Protein AF-0000000084529809 (afdb_homodimer)

Foldseek 3Di:
DVVVPVVVVVVVVVLVVQQVCVVVPVDPCLQRNRPVLLVVVLVCCVPPHCQVVQAVLLLLLLVLLLVLLLVVQQVLLVVVLVDVVSVVVCVVVLVVLVVDDLLNCLVVLCVVPNDDSVSLSNSLSSQLNNLLSVLNSVLQNPDDVVVLVVCVVVVQDPVRCVPPPRCLSSVLSNLVSSLSSSLSSSVSSLSNCLNRNDRHLNNQCNVCVVVSPNSSNSSSVVSSVVVSVVSNVVSVVVSVVSVD/DVVVPVVVVVVVVVLVVLQVCVVVPVDPCLQRNRPVLLVVVLVCCVPPHCQVVQAVLLLLLLVLLLVLLLVVQQVLLVVVLVDVVSVVVCVVVLVVLVVDDLLNCLVVLCVVPNDDSVSLSNSLSSQLNNLLSVLNSVLQNPDDVVVLVVCVVVVQDPVRCVPPPRCLSSVLSNLVSSLSSSLSSSVSSLSNCLNRNDRHLNNQCNVCVVVSPNSSNSSSVVSSVVVSVVSNVVSVVVSVVSVD

Nearest PDB structures (foldseek):
  7ahd-assembly1_B  TM=8.142E-01  e=3.903E-07  Lactococcus lactis subsp. lactis
  7ahd-assembly1_A  TM=8.064E-01  e=3.432E-07  Lactococcus lactis subsp. lactis
  7ahh-assembly1_B  TM=7.867E-01  e=3.432E-07  Lactococcus lactis subsp. lactis
  8wm8-assembly1_A  TM=8.664E-01  e=4.498E-06  Nostoc sp. PCC 7120 = FACHB-418
  7ahh-assembly1_A  TM=7.703E-01  e=2.170E-06  Lactococcus lactis subsp. lactis

Radius of gyration: 24.17 Å; Cα contacts (8 Å, |Δi|>4): 699; chains: 2; bounding box: 63×61×63 Å

Solvent-accessible surface area (backbone atoms only — not comparable to full-atom values): 23549 Å² total; per-residue (Å²): 128,77,78,55,47,44,32,50,52,46,49,48,48,52,49,47,50,48,42,48,43,35,70,66,53,78,39,54,56,71,73,42,55,34,62,67,54,34,51,50,50,38,50,46,28,62,73,76,45,60,48,56,56,16,47,50,43,31,48,48,28,14,50,52,2,32,53,50,10,47,66,54,15,48,60,50,12,50,46,34,47,74,27,67,62,50,33,51,26,44,50,66,57,55,55,48,58,70,50,47,42,66,69,69,47,40,54,55,35,36,69,70,68,36,75,59,61,62,40,26,12,50,48,2,11,59,55,10,21,52,49,26,20,52,24,31,22,50,25,53,61,68,51,58,64,65,60,54,49,52,41,46,73,73,63,49,47,74,67,49,38,44,66,70,43,48,45,63,72,15,36,68,34,37,49,51,10,47,34,55,12,49,44,40,2,47,42,23,22,33,44,25,13,46,74,66,44,69,64,17,50,20,24,50,48,49,52,28,50,75,64,68,34,46,54,57,45,51,33,53,49,50,49,45,36,51,49,36,51,48,51,40,49,51,41,50,53,49,50,54,59,62,75,98,128,77,80,56,47,43,31,51,51,47,50,50,51,52,50,47,50,47,41,49,42,35,70,66,53,79,40,54,56,71,73,42,55,35,62,67,56,33,52,50,49,40,51,46,29,61,74,75,45,61,48,56,56,16,46,50,43,31,50,49,28,13,50,50,2,30,52,51,10,47,66,54,15,49,61,50,12,50,46,34,47,74,26,68,65,50,33,52,26,44,48,65,57,56,55,49,56,70,49,47,44,67,71,70,48,40,55,55,37,35,68,69,69,37,75,60,61,62,40,26,12,49,48,2,10,58,55,10,22,53,48,27,20,52,26,32,22,50,26,54,59,66,52,58,64,65,60,53,48,53,41,47,73,72,62,50,46,73,68,49,38,44,65,69,42,48,45,63,72,16,38,68,35,36,48,51,10,47,35,55,12,47,44,39,2,46,42,26,21,32,44,26,14,47,74,65,42,70,64,17,52,20,23,50,46,48,54,26,50,76,65,67,34,44,52,56,44,51,33,52,50,50,49,45,36,50,48,35,52,48,51,40,49,52,43,50,51,50,50,54,59,63,73,98

Organism: Streptomyces rubellomurinus (strain ATCC 31215) (NCBI:txid359131)

InterPro domains:
  IPR000515 ABC transporter type 1, transmembrane domain MetI-like [PF00528] (73-243)
  IPR000515 ABC transporter type 1, transmembrane domain MetI-like [PS50928] (55-239)
  IPR000515 ABC transporter type 1, transmembrane domain MetI-like [cd06261] (112-202)
  IPR035906 MetI-like superfamily [G3DSA:1.10.3720.10] (47-244)
  IPR035906 MetI-like superfamily [SSF161098] (49-230)

Sequence (488 aa):
MVAVLPPLVFGLVLLGTWEAVTRTRAVSAFFLPAPATVARAFADALAHGSLLDYTRQTLLESAAGTAIGIAAALPLGYLMARSTLAARALQPYLAATQAVPAVALAPLLALWIGYGLLPIALLCALLVFFPMLVNTMLGLRELDPDVLAAARVDGVGRWGMLRHIEFPLALPSILAGVRTGATLSITGAVVGEFVMGGEGLGELLAVQRGQADSTGLFVTLLTLTLLAAATYGAVRLLERALDRMVAVLPPLVFGLVLLGTWEAVTRTRAVSAFFLPAPATVARAFADALAHGSLLDYTRQTLLESAAGTAIGIAAALPLGYLMARSTLAARALQPYLAATQAVPAVALAPLLALWIGYGLLPIALLCALLVFFPMLVNTMLGLRELDPDVLAAARVDGVGRWGMLRHIEFPLALPSILAGVRTGATLSITGAVVGEFVMGGEGLGELLAVQRGQADSTGLFVTLLTLTLLAAATYGAVRLLERALDR

Structure (mmCIF, N/CA/C/O backbone):
data_AF-0000000084529809-model_v1
#
loop_
_entity.id
_entity.type
_entity.pdbx_description
1 polymer 'ABC transporter permease'
#
loop_
_atom_site.group_PDB
_atom_site.id
_atom_site.type_symbol
_atom_site.label_atom_id
_atom_site.label_alt_id
_atom_site.label_comp_id
_atom_site.label_asym_id
_atom_site.label_entity_id
_atom_site.label_seq_id
_atom_site.pdbx_PDB_ins_code
_atom_site.Cartn_x
_atom_site.Cartn_y
_atom_site.Cartn_z
_atom_site.occupancy
_atom_site.B_iso_or_equiv
_atom_site.auth_seq_id
_atom_site.auth_comp_id
_atom_site.auth_asym_id
_atom_site.auth_atom_id
_atom_site.pdbx_PDB_model_num
ATOM 1 N N . MET A 1 1 ? -13.031 5.934 30.188 1 40.94 1 MET A N 1
ATOM 2 C CA . MET A 1 1 ? -13.797 4.688 30.219 1 40.94 1 MET A CA 1
ATOM 3 C C . MET A 1 1 ? -14.805 4.629 29.078 1 40.94 1 MET A C 1
ATOM 5 O O . MET A 1 1 ? -15.234 3.547 28.688 1 40.94 1 MET A O 1
ATOM 9 N N . VAL A 1 2 ? -15.422 5.875 28.688 1 50.34 2 VAL A N 1
ATOM 10 C CA . VAL A 1 2 ? -16.531 6.234 27.812 1 50.34 2 VAL A CA 1
ATOM 11 C C . VAL A 1 2 ? -16.141 6.023 26.359 1 50.34 2 VAL A C 1
ATOM 13 O O . VAL A 1 2 ? -16.984 5.77 25.5 1 50.34 2 VAL A O 1
ATOM 16 N N . ALA A 1 3 ? -14.766 6.121 26.094 1 68.5 3 ALA A N 1
ATOM 17 C CA . ALA A 1 3 ? -14.25 6.305 24.75 1 68.5 3 ALA A CA 1
ATOM 18 C C . ALA A 1 3 ? -14.141 4.969 24.016 1 68.5 3 ALA A C 1
ATOM 20 O O . ALA A 1 3 ? -14.227 4.914 22.781 1 68.5 3 ALA A O 1
ATOM 21 N N . VAL A 1 4 ? -14.359 3.775 24.953 1 77.06 4 VAL A N 1
ATOM 22 C CA . VAL A 1 4 ? -14.125 2.459 24.359 1 77.06 4 VAL A CA 1
ATOM 23 C C . VAL A 1 4 ? -15.453 1.793 24.031 1 77.06 4 VAL A C 1
ATOM 25 O O . VAL A 1 4 ? -15.5 0.823 23.281 1 77.06 4 VAL A O 1
ATOM 28 N N . LEU A 1 5 ? -16.5 2.359 24.359 1 85.81 5 LEU A N 1
ATOM 29 C CA . LEU A 1 5 ? -17.797 1.7 24.266 1 85.81 5 LEU A CA 1
ATOM 30 C C . LEU A 1 5 ? -18.281 1.655 22.828 1 85.81 5 LEU A C 1
ATOM 32 O O . LEU A 1 5 ? -18.734 0.609 22.344 1 85.81 5 LEU A O 1
ATOM 36 N N . PRO A 1 6 ? -18.094 2.701 22.188 1 86.5 6 PRO A N 1
ATOM 37 C CA . PRO A 1 6 ? -18.656 2.668 20.828 1 86.5 6 PRO A CA 1
ATOM 38 C C . PRO A 1 6 ? -17.984 1.631 19.938 1 86.5 6 PRO A C 1
ATOM 40 O O . PRO A 1 6 ? -18.656 0.854 19.266 1 86.5 6 PRO A O 1
ATOM 43 N N . PRO A 1 7 ? -16.734 1.506 19.953 1 85.44 7 PRO A N 1
ATOM 44 C CA . PRO A 1 7 ? -16.109 0.463 19.125 1 85.44 7 PRO A CA 1
ATOM 45 C C . PRO A 1 7 ? -16.469 -0.946 19.609 1 85.44 7 PRO A C 1
ATOM 47 O O . PRO A 1 7 ? -16.594 -1.861 18.781 1 85.44 7 PRO A O 1
ATOM 50 N N . LEU A 1 8 ? -16.656 -1.098 20.844 1 87.94 8 LEU A N 1
ATOM 51 C CA . LEU A 1 8 ? -17 -2.412 21.375 1 87.94 8 LEU A CA 1
ATOM 52 C C . LEU A 1 8 ? -18.391 -2.824 20.938 1 87.94 8 LEU A C 1
ATOM 54 O O . LEU A 1 8 ? -18.625 -3.979 20.562 1 87.94 8 LEU A O 1
ATOM 58 N N . VAL A 1 9 ? -19.266 -1.89 20.969 1 88.5 9 VAL A N 1
ATOM 59 C CA . VAL A 1 9 ? -20.641 -2.172 20.562 1 88.5 9 VAL A CA 1
ATOM 60 C C . VAL A 1 9 ? -20.688 -2.494 19.062 1 88.5 9 VAL A C 1
ATOM 62 O O . VAL A 1 9 ? -21.359 -3.451 18.656 1 88.5 9 VAL A O 1
ATOM 65 N N . PHE A 1 10 ? -20 -1.69 18.344 1 88.12 10 PHE A N 1
ATOM 66 C CA . PHE A 1 10 ? -19.984 -1.949 16.906 1 88.12 10 PHE A CA 1
ATOM 67 C C . PHE A 1 10 ? -19.375 -3.318 16.625 1 88.12 10 PHE A C 1
ATOM 69 O O . PHE A 1 10 ? -19.891 -4.059 15.781 1 88.12 10 PHE A O 1
ATOM 76 N N . GLY A 1 11 ? -18.312 -3.645 17.266 1 88.06 11 GLY A N 1
ATOM 77 C CA . GLY A 1 11 ? -17.703 -4.953 17.125 1 88.06 11 GLY A CA 1
ATOM 78 C C . GLY A 1 11 ? -18.625 -6.098 17.484 1 88.06 11 GLY A C 1
ATOM 79 O O . GLY A 1 11 ? -18.672 -7.113 16.781 1 88.06 11 GLY A O 1
ATOM 80 N N . LEU A 1 12 ? -19.344 -5.91 18.531 1 87.94 12 LEU A N 1
ATOM 81 C CA . LEU A 1 12 ? -20.297 -6.926 18.969 1 87.94 12 LEU A CA 1
ATOM 82 C C . LEU A 1 12 ? -21.422 -7.082 17.953 1 87.94 12 LEU A C 1
ATOM 84 O O . LEU A 1 12 ? -21.891 -8.195 17.703 1 87.94 12 LEU A O 1
ATOM 88 N N . VAL A 1 13 ? -21.812 -5.965 17.406 1 88.31 13 VAL A N 1
ATOM 89 C CA . VAL A 1 13 ? -22.859 -6.012 16.391 1 88.31 13 VAL A CA 1
ATOM 90 C C . VAL A 1 13 ? -22.344 -6.742 15.148 1 88.31 13 VAL A C 1
ATOM 92 O O . VAL A 1 13 ? -23.062 -7.555 14.562 1 88.31 13 VAL A O 1
ATOM 95 N N . LEU A 1 14 ? -21.109 -6.418 14.828 1 87.06 14 LEU A N 1
ATOM 96 C CA . LEU A 1 14 ? -20.516 -7.078 13.672 1 87.06 14 LEU A CA 1
ATOM 97 C C . LEU A 1 14 ? -20.406 -8.578 13.906 1 87.06 14 LEU A C 1
ATOM 99 O O . LEU A 1 14 ? -20.734 -9.375 13.031 1 87.06 14 LEU A O 1
ATOM 103 N N . LEU A 1 15 ? -19.953 -8.883 15.047 1 86.81 15 LEU A N 1
ATOM 104 C CA . LEU A 1 15 ? -19.797 -10.289 15.398 1 86.81 15 LEU A CA 1
ATOM 105 C C . LEU A 1 15 ? -21.156 -10.977 15.484 1 86.81 15 LEU A C 1
ATOM 107 O O . LEU A 1 15 ? -21.312 -12.125 15.07 1 86.81 15 LEU A O 1
ATOM 111 N N . GLY A 1 16 ? -22.094 -10.273 16.062 1 86.19 16 GLY A N 1
ATOM 112 C CA . GLY A 1 16 ? -23.438 -10.797 16.156 1 86.19 16 GLY A CA 1
ATOM 113 C C . GLY A 1 16 ? -24.078 -11.016 14.789 1 86.19 16 GLY A C 1
ATOM 114 O O . GLY A 1 16 ? -24.734 -12.039 14.562 1 86.19 16 GLY A O 1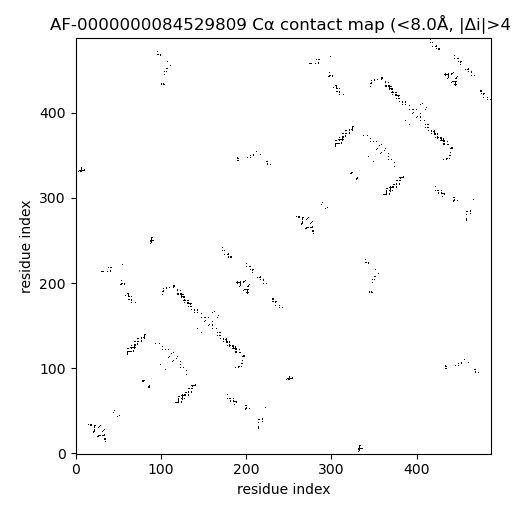
ATOM 115 N N . THR A 1 17 ? -23.891 -10.094 13.945 1 86.88 17 THR A N 1
ATOM 116 C CA . THR A 1 17 ? -24.422 -10.227 12.594 1 86.88 17 THR A CA 1
ATOM 117 C C . THR A 1 17 ? -23.75 -11.383 11.852 1 86.88 17 THR A C 1
ATOM 119 O O . THR A 1 17 ? -24.406 -12.141 11.148 1 86.88 17 THR A O 1
ATOM 122 N N . TRP A 1 18 ? -22.438 -11.477 12.062 1 87.69 18 TRP A N 1
ATOM 123 C CA . TRP A 1 18 ? -21.688 -12.586 11.484 1 87.69 18 TRP A CA 1
ATOM 124 C C . TRP A 1 18 ? -22.203 -13.922 11.984 1 87.69 18 TRP A C 1
ATOM 126 O O . TRP A 1 18 ? -22.5 -14.82 11.188 1 87.69 18 TRP A O 1
ATOM 136 N N . GLU A 1 19 ? -22.422 -13.945 13.211 1 85.88 19 GLU A N 1
ATOM 137 C CA . GLU A 1 19 ? -22.922 -15.172 13.812 1 85.88 19 GLU A CA 1
ATOM 138 C C . GLU A 1 19 ? -24.344 -15.484 13.336 1 85.88 19 GLU A C 1
ATOM 140 O O . GLU A 1 19 ? -24.672 -16.641 13.031 1 85.88 19 GLU A O 1
ATOM 145 N N . ALA A 1 20 ? -25.094 -14.492 13.258 1 85.75 20 ALA A N 1
ATOM 146 C CA . ALA A 1 20 ? -26.484 -14.664 12.836 1 85.75 20 ALA A CA 1
ATOM 147 C C . ALA A 1 20 ? -26.562 -15.133 11.383 1 85.75 20 ALA A C 1
ATOM 149 O O . ALA A 1 20 ? -27.344 -16.031 11.055 1 85.75 20 ALA A O 1
ATOM 150 N N . VAL A 1 21 ? -25.766 -14.562 10.578 1 85.62 21 VAL A N 1
ATOM 151 C CA . VAL A 1 21 ? -25.797 -14.883 9.156 1 85.62 21 VAL A CA 1
ATOM 152 C C . VAL A 1 21 ? -25.328 -16.312 8.938 1 85.62 21 VAL A C 1
ATOM 154 O O . VAL A 1 21 ? -25.875 -17.031 8.094 1 85.62 21 VAL A O 1
ATOM 157 N N . THR A 1 22 ? -24.391 -16.719 9.719 1 85.44 22 THR A N 1
ATOM 158 C CA . THR A 1 22 ? -23.844 -18.062 9.531 1 85.44 22 THR A CA 1
ATOM 159 C C . THR A 1 22 ? -24.75 -19.109 10.188 1 85.44 22 THR A C 1
ATOM 161 O O . THR A 1 22 ? -24.828 -20.25 9.719 1 85.44 22 THR A O 1
ATOM 164 N N . ARG A 1 23 ? -25.422 -18.688 11.227 1 81.44 23 ARG A N 1
ATOM 165 C CA . ARG A 1 23 ? -26.312 -19.609 11.906 1 81.44 23 ARG A CA 1
ATOM 166 C C . ARG A 1 23 ? -27.578 -19.875 11.086 1 81.44 23 ARG A C 1
ATOM 168 O O . ARG A 1 23 ? -28.094 -20.984 11.07 1 81.44 23 ARG A O 1
ATOM 175 N N . THR A 1 24 ? -27.938 -18.812 10.5 1 82.06 24 THR A N 1
ATOM 176 C CA . THR A 1 24 ? -29.172 -18.953 9.719 1 82.06 24 THR A CA 1
ATOM 177 C C . THR A 1 24 ? -28.891 -19.641 8.383 1 82.06 24 THR A C 1
ATOM 179 O O . THR A 1 24 ? -29.812 -19.953 7.633 1 82.06 24 THR A O 1
ATOM 182 N N . ARG A 1 25 ? -27.688 -19.984 8.094 1 78 25 ARG A N 1
ATOM 183 C CA . ARG A 1 25 ? -27.25 -20.656 6.871 1 78 25 ARG A CA 1
ATOM 184 C C . ARG A 1 25 ? -27.656 -19.859 5.637 1 78 25 ARG A C 1
ATOM 186 O O . ARG A 1 25 ? -27.953 -20.438 4.586 1 78 25 ARG A O 1
ATOM 193 N N . ALA A 1 26 ? -27.938 -18.641 5.84 1 75.12 26 ALA A N 1
ATOM 194 C CA . ALA A 1 26 ? -28.203 -17.766 4.703 1 75.12 26 ALA A CA 1
ATOM 195 C C . ALA A 1 26 ? -27.031 -17.75 3.736 1 75.12 26 ALA A C 1
ATOM 197 O O . ALA A 1 26 ? -27.203 -17.516 2.535 1 75.12 26 ALA A O 1
ATOM 198 N N . VAL A 1 27 ? -25.938 -18.031 4.301 1 76.44 27 VAL A N 1
ATOM 199 C CA . VAL A 1 27 ? -24.703 -18.141 3.531 1 76.44 27 VAL A CA 1
ATOM 200 C C . VAL A 1 27 ? -24.016 -19.469 3.834 1 76.44 27 VAL A C 1
ATOM 202 O O . VAL A 1 27 ? -23.969 -19.906 4.984 1 76.44 27 VAL A O 1
ATOM 205 N N . SER A 1 28 ? -23.641 -20.109 2.807 1 82.94 28 SER A N 1
ATOM 206 C CA . SER A 1 28 ? -22.953 -21.391 2.982 1 82.94 28 SER A CA 1
ATOM 207 C C . SER A 1 28 ? -21.672 -21.219 3.797 1 82.94 28 SER A C 1
ATOM 209 O O . SER A 1 28 ? -20.984 -20.203 3.682 1 82.94 28 SER A O 1
ATOM 211 N N . ALA A 1 29 ? -21.422 -22.172 4.648 1 80.06 29 ALA A N 1
ATOM 212 C CA . ALA A 1 29 ? -20.219 -22.188 5.473 1 80.06 29 ALA A CA 1
ATOM 213 C C . ALA A 1 29 ? -18.969 -22.188 4.605 1 80.06 29 ALA A C 1
ATOM 215 O O . ALA A 1 29 ? -17.891 -21.781 5.055 1 80.06 29 ALA A O 1
ATOM 216 N N . PHE A 1 30 ? -19.219 -22.641 3.402 1 79.75 30 PHE A N 1
ATOM 217 C CA . PHE A 1 30 ? -18.109 -22.656 2.461 1 79.75 30 PHE A CA 1
ATOM 218 C C . PHE A 1 30 ? -17.641 -21.234 2.139 1 79.75 30 PHE A C 1
ATOM 220 O O . PHE A 1 30 ? -16.438 -20.984 2.004 1 79.75 30 PHE A O 1
ATOM 227 N N . PHE A 1 31 ? -18.594 -20.375 2.154 1 83.31 31 PHE A N 1
ATOM 228 C CA . PHE A 1 31 ? -18.266 -19 1.79 1 83.31 31 PHE A CA 1
ATOM 229 C C . PHE A 1 31 ? -17.938 -18.188 3.027 1 83.31 31 PHE A C 1
ATOM 231 O O . PHE A 1 31 ? -17.047 -17.328 2.992 1 83.31 31 PHE A O 1
ATOM 238 N N . LEU A 1 32 ? -18.609 -18.5 4.047 1 88.81 32 LEU A N 1
ATOM 239 C CA . LEU A 1 32 ? -18.422 -17.734 5.281 1 88.81 32 LEU A CA 1
ATOM 240 C C . LEU A 1 32 ? -18.5 -18.656 6.496 1 88.81 32 LEU A C 1
ATOM 242 O O . LEU A 1 32 ? -19.594 -18.891 7.031 1 88.81 32 LEU A O 1
ATOM 246 N N . PRO A 1 33 ? -17.328 -19.047 6.918 1 90.19 33 PRO A N 1
ATOM 247 C CA . PRO A 1 33 ? -17.359 -19.891 8.117 1 90.19 33 PRO A CA 1
ATOM 248 C C . PRO A 1 33 ? -17.797 -19.125 9.367 1 90.19 33 PRO A C 1
ATOM 250 O O . PRO A 1 33 ? -17.547 -17.922 9.469 1 90.19 33 PRO A O 1
ATOM 253 N N . ALA A 1 34 ? -18.391 -19.781 10.219 1 90.38 34 ALA A N 1
ATOM 254 C CA . ALA A 1 34 ? -18.844 -19.172 11.469 1 90.38 34 ALA A CA 1
ATOM 255 C C . ALA A 1 34 ? -17.656 -18.688 12.297 1 90.38 34 ALA A C 1
ATOM 257 O O . ALA A 1 34 ? -16.578 -19.297 12.25 1 90.38 34 ALA A O 1
ATOM 258 N N . PRO A 1 35 ? -17.969 -17.641 12.969 1 91.25 35 PRO A N 1
ATOM 259 C CA . PRO A 1 35 ? -16.891 -17.125 13.805 1 91.25 35 PRO A CA 1
ATOM 260 C C . PRO A 1 35 ? -16.344 -18.156 14.781 1 91.25 35 PRO A C 1
ATOM 262 O O . PRO A 1 35 ? -15.141 -18.219 15.031 1 91.25 35 PRO A O 1
ATOM 265 N N . ALA A 1 36 ? -17.203 -18.953 15.281 1 89.5 36 ALA A N 1
ATOM 266 C CA . ALA A 1 36 ? -16.781 -19.984 16.219 1 89.5 36 ALA A CA 1
ATOM 267 C C . ALA A 1 36 ? -15.898 -21.031 15.531 1 89.5 36 ALA A C 1
ATOM 269 O O . ALA A 1 36 ? -14.953 -21.547 16.141 1 89.5 36 ALA A O 1
ATOM 270 N N . THR A 1 37 ? -16.219 -21.328 14.336 1 91.75 37 THR A N 1
ATOM 271 C CA . THR A 1 37 ? -15.43 -22.281 13.57 1 91.75 37 THR A CA 1
ATOM 272 C C . THR A 1 37 ? -14.039 -21.734 13.297 1 91.75 37 THR A C 1
ATOM 274 O O . THR A 1 37 ? -13.039 -22.453 13.414 1 91.75 37 THR A O 1
ATOM 277 N N . VAL A 1 38 ? -14.023 -20.516 12.945 1 93.75 38 VAL A N 1
ATOM 278 C CA . VAL A 1 38 ? -12.75 -19.859 12.68 1 93.75 38 VAL A CA 1
ATOM 279 C C . VAL A 1 38 ? -11.914 -19.812 13.953 1 93.75 38 VAL A C 1
ATOM 281 O O . VAL A 1 38 ? -10.711 -20.094 13.93 1 93.75 38 VAL A O 1
ATOM 284 N N . ALA A 1 39 ? -12.562 -19.5 15.039 1 93.44 39 ALA A N 1
ATOM 285 C CA . ALA A 1 39 ? -11.859 -19.422 16.328 1 93.44 39 ALA A CA 1
ATOM 286 C C . ALA A 1 39 ? -11.297 -20.781 16.734 1 93.44 39 ALA A C 1
ATOM 288 O O . ALA A 1 39 ? -10.172 -20.859 17.219 1 93.44 39 ALA A O 1
ATOM 289 N N . ARG A 1 40 ? -12.039 -21.781 16.516 1 94.38 40 ARG A N 1
ATOM 290 C CA . ARG A 1 40 ? -11.586 -23.125 16.859 1 94.38 40 ARG A CA 1
ATOM 291 C C . ARG A 1 40 ? -10.453 -23.562 15.945 1 94.38 40 ARG A C 1
ATOM 293 O O . ARG A 1 40 ? -9.469 -24.156 16.406 1 94.38 40 ARG A O 1
ATOM 300 N N . ALA A 1 41 ? -10.648 -23.234 14.695 1 95.19 41 ALA A N 1
ATOM 301 C CA . ALA A 1 41 ? -9.609 -23.578 13.727 1 95.19 41 ALA A CA 1
ATOM 302 C C . ALA A 1 41 ? -8.312 -22.828 14.031 1 95.19 41 ALA A C 1
ATOM 304 O O . ALA A 1 41 ? -7.219 -23.391 13.883 1 95.19 41 ALA A O 1
ATOM 305 N N . PHE A 1 42 ? -8.484 -21.672 14.445 1 96.31 42 PHE A N 1
ATOM 306 C CA . PHE A 1 42 ? -7.328 -20.859 14.82 1 96.31 42 PHE A CA 1
ATOM 307 C C . PHE A 1 42 ? -6.621 -21.453 16.031 1 96.31 42 PHE A C 1
ATOM 309 O O . PHE A 1 42 ? -5.398 -21.594 16.031 1 96.31 42 PHE A O 1
ATOM 316 N N . ALA A 1 43 ? -7.355 -21.797 17 1 95.12 43 ALA A N 1
ATOM 317 C CA . ALA A 1 43 ? -6.797 -22.391 18.203 1 95.12 43 ALA A CA 1
ATOM 318 C C . ALA A 1 43 ? -6.109 -23.719 17.906 1 95.12 43 ALA A C 1
ATOM 320 O O . ALA A 1 43 ? -5.027 -24 18.422 1 95.12 43 ALA A O 1
ATOM 321 N N . ASP A 1 44 ? -6.719 -24.469 17.109 1 94.75 44 ASP A N 1
ATOM 322 C CA . ASP A 1 44 ? -6.152 -25.75 16.703 1 94.75 44 ASP A CA 1
ATOM 323 C C . ASP A 1 44 ? -4.863 -25.562 15.914 1 94.75 44 ASP A C 1
ATOM 325 O O . ASP A 1 44 ? -3.889 -26.297 16.125 1 94.75 44 ASP A O 1
ATOM 329 N N . ALA A 1 45 ? -4.871 -24.578 15.031 1 94.06 45 ALA A N 1
ATOM 330 C CA . ALA A 1 45 ? -3.699 -24.312 14.211 1 94.06 45 ALA A CA 1
ATOM 331 C C . ALA A 1 45 ? -2.529 -23.828 15.062 1 94.06 45 ALA A C 1
ATOM 333 O O . ALA A 1 45 ? -1.369 -24.125 14.758 1 94.06 45 ALA A O 1
ATOM 334 N N . LEU A 1 46 ? -2.85 -23.141 16.109 1 93.12 46 LEU A N 1
ATOM 335 C CA . LEU A 1 46 ? -1.819 -22.641 17.016 1 93.12 46 LEU A CA 1
ATOM 336 C C . LEU A 1 46 ? -1.232 -23.781 17.844 1 93.12 46 LEU A C 1
ATOM 338 O O . LEU A 1 46 ? -0.018 -23.844 18.047 1 93.12 46 LEU A O 1
ATOM 342 N N . ALA A 1 47 ? -2.094 -24.656 18.266 1 91 47 ALA A N 1
ATOM 343 C CA . ALA A 1 47 ? -1.697 -25.703 19.203 1 91 47 ALA A CA 1
ATOM 344 C C . ALA A 1 47 ? -1.06 -26.875 18.469 1 91 47 ALA A C 1
ATOM 346 O O . ALA A 1 47 ? -0.083 -27.453 18.953 1 91 47 ALA A O 1
ATOM 347 N N . HIS A 1 48 ? -1.576 -27.25 17.391 1 87.94 48 HIS A N 1
ATOM 348 C CA . HIS A 1 48 ? -1.192 -28.516 16.781 1 87.94 48 HIS A CA 1
ATOM 349 C C . HIS A 1 48 ? -0.7 -28.312 15.344 1 87.94 48 HIS A C 1
ATOM 351 O O . HIS A 1 48 ? -0.233 -29.266 14.711 1 87.94 48 HIS A O 1
ATOM 357 N N . GLY A 1 49 ? -0.667 -27.031 14.938 1 85.19 49 GLY A N 1
ATOM 358 C CA . GLY A 1 49 ? -0.375 -26.859 13.523 1 85.19 49 GLY A CA 1
ATOM 359 C C . GLY A 1 49 ? 0.913 -26.094 13.266 1 85.19 49 GLY A C 1
ATOM 360 O O . GLY A 1 49 ? 1.763 -25.984 14.156 1 85.19 49 GLY A O 1
ATOM 361 N N . SER A 1 50 ? 0.969 -25.891 11.984 1 90.69 50 SER A N 1
ATOM 362 C CA . SER A 1 50 ? 2.193 -25.234 11.523 1 90.69 50 SER A CA 1
ATOM 363 C C . SER A 1 50 ? 2.008 -23.734 11.398 1 90.69 50 SER A C 1
ATOM 365 O O . SER A 1 50 ? 2.828 -23.047 10.781 1 90.69 50 SER A O 1
ATOM 367 N N . LEU A 1 51 ? 0.947 -23.281 12.023 1 95.69 51 LEU A N 1
ATOM 368 C CA . LEU A 1 51 ? 0.632 -21.875 11.875 1 95.69 51 LEU A CA 1
ATOM 369 C C . LEU A 1 51 ? 1.739 -21 12.469 1 95.69 51 LEU A C 1
ATOM 371 O O . LEU A 1 51 ? 2.115 -19.984 11.875 1 95.69 51 LEU A O 1
ATOM 375 N N . LEU A 1 52 ? 2.26 -21.438 13.539 1 95.19 52 LEU A N 1
ATOM 376 C CA . LEU A 1 52 ? 3.312 -20.656 14.188 1 95.19 52 LEU A CA 1
ATOM 377 C C . LEU A 1 52 ? 4.582 -20.656 13.352 1 95.19 52 LEU A C 1
ATOM 379 O O . LEU A 1 52 ? 5.305 -19.656 13.305 1 95.19 52 LEU A O 1
ATOM 383 N N . ASP A 1 53 ? 4.852 -21.734 12.703 1 95.88 53 ASP A N 1
ATOM 384 C CA . ASP A 1 53 ? 6.016 -21.828 11.828 1 95.88 53 ASP A CA 1
ATOM 385 C C . ASP A 1 53 ? 5.879 -20.875 10.633 1 95.88 53 ASP A C 1
ATOM 387 O O . ASP A 1 53 ? 6.824 -20.172 10.281 1 95.88 53 ASP A O 1
ATOM 391 N N . TYR A 1 54 ? 4.73 -20.844 10.031 1 96.94 54 TYR A N 1
ATOM 392 C CA . TYR A 1 54 ? 4.457 -19.922 8.938 1 96.94 54 TYR A CA 1
ATOM 393 C C . TYR A 1 54 ? 4.594 -18.484 9.398 1 96.94 54 TYR A C 1
ATOM 395 O O . TYR A 1 54 ? 5.176 -17.656 8.695 1 96.94 54 TYR A O 1
ATOM 403 N N . THR A 1 55 ? 4.086 -18.297 10.578 1 97.19 55 THR A N 1
ATOM 404 C CA . THR A 1 55 ? 4.094 -16.938 11.125 1 97.19 55 THR A CA 1
ATOM 405 C C . THR A 1 55 ? 5.52 -16.484 11.414 1 97.19 55 THR A C 1
ATOM 407 O O . THR A 1 55 ? 5.883 -15.344 11.133 1 97.19 55 THR A O 1
ATOM 410 N N . ARG A 1 56 ? 6.273 -17.344 11.969 1 96.19 56 ARG A N 1
ATOM 411 C CA . ARG A 1 56 ? 7.66 -17.031 12.297 1 96.19 56 ARG A CA 1
ATOM 412 C C . ARG A 1 56 ? 8.461 -16.688 11.039 1 96.19 56 ARG A C 1
ATOM 414 O O . ARG A 1 56 ? 9.297 -15.789 11.055 1 96.19 56 ARG A O 1
ATOM 421 N N . GLN A 1 57 ? 8.227 -17.438 10.008 1 97.12 57 GLN A N 1
ATOM 422 C CA . GLN A 1 57 ? 8.93 -17.188 8.758 1 97.12 57 GLN A CA 1
ATOM 423 C C . GLN A 1 57 ? 8.578 -15.812 8.195 1 97.12 57 GLN A C 1
ATOM 425 O O . GLN A 1 57 ? 9.469 -15.07 7.773 1 97.12 57 GLN A O 1
ATOM 430 N N . THR A 1 58 ? 7.309 -15.5 8.172 1 97.5 58 THR A N 1
ATOM 431 C CA . THR A 1 58 ? 6.871 -14.188 7.707 1 97.5 58 THR A CA 1
ATOM 432 C C . THR A 1 58 ? 7.461 -13.078 8.57 1 97.5 58 THR A C 1
ATOM 434 O O . THR A 1 58 ? 7.914 -12.055 8.055 1 97.5 58 THR A O 1
ATOM 437 N N . LEU A 1 59 ? 7.516 -13.344 9.859 1 96.94 59 LEU A N 1
ATOM 438 C CA . LEU A 1 59 ? 8.07 -12.352 10.781 1 96.94 59 LEU A CA 1
ATOM 439 C C . LEU A 1 59 ? 9.555 -12.148 10.531 1 96.94 59 LEU A C 1
ATOM 441 O O . LEU A 1 59 ? 10.047 -11.023 10.578 1 96.94 59 LEU A O 1
ATOM 445 N N . LEU A 1 60 ? 10.234 -13.172 10.281 1 97.25 60 LEU A N 1
ATOM 446 C CA . LEU A 1 60 ? 11.672 -13.102 10.031 1 97.25 60 LEU A CA 1
ATOM 447 C C . LEU A 1 60 ? 11.961 -12.328 8.75 1 97.25 60 LEU A C 1
ATOM 449 O O . LEU A 1 60 ? 12.852 -11.477 8.727 1 97.25 60 LEU A O 1
ATOM 453 N N . GLU A 1 61 ? 11.273 -12.648 7.742 1 97.94 61 GLU A N 1
ATOM 454 C CA . GLU A 1 61 ? 11.445 -11.953 6.465 1 97.94 61 GLU A CA 1
ATOM 455 C C . GLU A 1 61 ? 11.125 -10.469 6.598 1 97.94 61 GLU A C 1
ATOM 457 O O . GLU A 1 61 ? 11.852 -9.625 6.082 1 97.94 61 GLU A O 1
ATOM 462 N N . SER A 1 62 ? 10.047 -10.227 7.266 1 97.5 62 SER A N 1
ATOM 463 C CA . SER A 1 62 ? 9.633 -8.836 7.48 1 97.5 62 SER A CA 1
ATOM 464 C C . SER A 1 62 ? 10.664 -8.078 8.305 1 97.5 62 SER A C 1
ATOM 466 O O . SER A 1 62 ? 10.992 -6.93 8 1 97.5 62 SER A O 1
ATOM 468 N N . ALA A 1 63 ? 11.156 -8.695 9.359 1 97.38 63 ALA A N 1
ATOM 469 C CA . ALA A 1 63 ? 12.148 -8.062 10.211 1 97.38 63 ALA A CA 1
ATOM 470 C C . ALA A 1 63 ? 13.445 -7.801 9.453 1 97.38 63 ALA A C 1
ATOM 472 O O . ALA A 1 63 ? 14.047 -6.73 9.578 1 97.38 63 ALA A O 1
ATOM 473 N N . ALA A 1 64 ? 13.844 -8.766 8.711 1 98.19 64 ALA A N 1
ATOM 474 C CA . ALA A 1 64 ? 15.039 -8.609 7.891 1 98.19 64 ALA A CA 1
ATOM 475 C C . ALA A 1 64 ? 14.867 -7.488 6.871 1 98.19 64 ALA A C 1
ATOM 477 O O . ALA A 1 64 ? 15.773 -6.664 6.688 1 98.19 64 ALA A O 1
ATOM 478 N N . GLY A 1 65 ? 13.75 -7.484 6.234 1 98.12 65 GLY A N 1
ATOM 479 C CA . GLY A 1 65 ? 13.461 -6.422 5.285 1 98.12 65 GLY A CA 1
ATOM 480 C C . GLY A 1 65 ? 13.414 -5.047 5.922 1 98.12 65 GLY A C 1
ATOM 481 O O . GLY A 1 65 ? 13.891 -4.07 5.34 1 98.12 65 GLY A O 1
ATOM 482 N N . THR A 1 66 ? 12.828 -5.016 7.098 1 97.44 66 THR A N 1
ATOM 483 C CA . THR A 1 66 ? 12.773 -3.752 7.828 1 97.44 66 THR A CA 1
ATOM 484 C C . THR A 1 66 ? 14.18 -3.25 8.148 1 97.44 66 THR A C 1
ATOM 486 O O . THR A 1 66 ? 14.484 -2.074 7.941 1 97.44 66 THR A O 1
ATOM 489 N N . ALA A 1 67 ? 14.977 -4.145 8.586 1 98 67 ALA A N 1
ATOM 490 C CA . ALA A 1 67 ? 16.359 -3.781 8.914 1 98 67 ALA A CA 1
ATOM 491 C C . ALA A 1 67 ? 17.109 -3.283 7.68 1 98 67 ALA A C 1
ATOM 493 O O . ALA A 1 67 ? 17.781 -2.258 7.734 1 98 67 ALA A O 1
ATOM 494 N N . ILE A 1 68 ? 16.938 -3.902 6.609 1 98.25 68 ILE A N 1
ATOM 495 C CA . ILE A 1 68 ? 17.594 -3.527 5.363 1 98.25 68 ILE A CA 1
ATOM 496 C C . ILE A 1 68 ? 17.062 -2.184 4.879 1 98.25 68 ILE A C 1
ATOM 498 O O . ILE A 1 68 ? 17.828 -1.313 4.465 1 98.25 68 ILE A O 1
ATOM 502 N N . GLY A 1 69 ? 15.742 -2.053 4.93 1 97.94 69 GLY A N 1
ATOM 503 C CA . GLY A 1 69 ? 15.125 -0.804 4.516 1 97.94 69 GLY A CA 1
ATOM 504 C C . GLY A 1 69 ? 15.57 0.387 5.34 1 97.94 69 GLY A C 1
ATOM 505 O O . GLY A 1 69 ? 15.867 1.451 4.789 1 97.94 69 GLY A O 1
ATOM 506 N N . ILE A 1 70 ? 15.68 0.154 6.602 1 97.31 70 ILE A N 1
ATOM 507 C CA . ILE A 1 70 ? 16.125 1.211 7.504 1 97.31 70 ILE A CA 1
ATOM 508 C C . ILE A 1 70 ? 17.578 1.56 7.203 1 97.31 70 ILE A C 1
ATOM 510 O O . ILE A 1 70 ? 17.938 2.736 7.094 1 97.31 70 ILE A O 1
ATOM 514 N N . ALA A 1 71 ? 18.359 0.566 7.074 1 97.88 71 ALA A N 1
ATOM 515 C CA . ALA A 1 71 ? 19.797 0.755 6.848 1 97.88 71 ALA A CA 1
ATOM 516 C C . ALA A 1 71 ? 20.047 1.548 5.566 1 97.88 71 ALA A C 1
ATOM 518 O O . ALA A 1 71 ? 21 2.33 5.492 1 97.88 71 ALA A O 1
ATOM 519 N N . ALA A 1 72 ? 19.234 1.391 4.617 1 97.25 72 ALA A N 1
ATOM 520 C CA . ALA A 1 72 ? 19.406 2.078 3.338 1 97.25 72 ALA A CA 1
ATOM 521 C C . ALA A 1 72 ? 18.766 3.465 3.373 1 97.25 72 ALA A C 1
ATOM 523 O O . ALA A 1 72 ? 19.328 4.43 2.854 1 97.25 72 ALA A O 1
ATOM 524 N N . ALA A 1 73 ? 17.625 3.564 3.957 1 97.25 73 ALA A N 1
ATOM 525 C CA . ALA A 1 73 ? 16.828 4.785 3.898 1 97.25 73 ALA A CA 1
ATOM 526 C C . ALA A 1 73 ? 17.406 5.871 4.801 1 97.25 73 ALA A C 1
ATOM 528 O O . ALA A 1 73 ? 17.328 7.059 4.48 1 97.25 73 ALA A O 1
ATOM 529 N N . LEU A 1 74 ? 17.969 5.473 5.922 1 96.38 74 LEU A N 1
ATOM 530 C CA . LEU A 1 74 ? 18.438 6.441 6.906 1 96.38 74 LEU A CA 1
ATOM 531 C C . LEU A 1 74 ? 19.578 7.285 6.336 1 96.38 74 LEU A C 1
ATOM 533 O O . LEU A 1 74 ? 19.5 8.516 6.348 1 96.38 74 LEU A O 1
ATOM 537 N N . PRO A 1 75 ? 20.625 6.668 5.797 1 95.81 75 PRO A N 1
ATOM 538 C CA . PRO A 1 75 ? 21.703 7.477 5.23 1 95.81 75 PRO A CA 1
ATOM 539 C C . PRO A 1 75 ? 21.25 8.312 4.035 1 95.81 75 PRO A C 1
ATOM 541 O O . PRO A 1 75 ? 21.672 9.461 3.893 1 95.81 75 PRO A O 1
ATOM 544 N N . LEU A 1 76 ? 20.438 7.789 3.213 1 96 76 LEU A N 1
ATOM 545 C CA . LEU A 1 76 ? 19.984 8.539 2.047 1 96 76 LEU A CA 1
ATOM 546 C C . LEU A 1 76 ? 19.047 9.672 2.461 1 96 76 LEU A C 1
ATOM 548 O O . LEU A 1 76 ? 19.094 10.758 1.878 1 96 76 LEU A O 1
ATOM 552 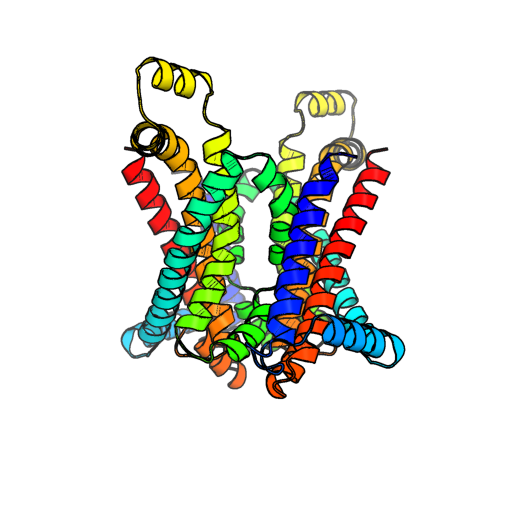N N . GLY A 1 77 ? 18.156 9.344 3.432 1 95.44 77 GLY A N 1
ATOM 553 C CA . GLY A 1 77 ? 17.312 10.398 3.969 1 95.44 77 GLY A CA 1
ATOM 554 C C . GLY A 1 77 ? 18.109 11.555 4.555 1 95.44 77 GLY A C 1
ATOM 555 O O . GLY A 1 77 ? 17.734 12.719 4.371 1 95.44 77 GLY A O 1
ATOM 556 N N . TYR A 1 78 ? 19.141 11.195 5.242 1 94.88 78 TYR A N 1
ATOM 557 C CA . TYR A 1 78 ? 20.016 12.219 5.789 1 94.88 78 TYR A CA 1
ATOM 558 C C . TYR A 1 78 ? 20.656 13.047 4.68 1 94.88 78 TYR A C 1
ATOM 560 O O . TYR A 1 78 ? 20.688 14.273 4.746 1 94.88 78 TYR A O 1
ATOM 568 N N . LEU A 1 79 ? 21.141 12.352 3.701 1 94.81 79 LEU A N 1
ATOM 569 C CA . LEU A 1 79 ? 21.766 13.023 2.574 1 94.81 79 LEU A CA 1
ATOM 570 C C . LEU A 1 79 ? 20.797 13.969 1.885 1 94.81 79 LEU A C 1
ATOM 572 O O . LEU A 1 79 ? 21.141 15.109 1.569 1 94.81 79 LEU A O 1
ATOM 576 N N . MET A 1 80 ? 19.625 13.57 1.711 1 94.25 80 MET A N 1
ATOM 577 C CA . MET A 1 80 ? 18.641 14.359 0.995 1 94.25 80 MET A CA 1
ATOM 578 C C . MET A 1 80 ? 18.125 15.508 1.859 1 94.25 80 MET A C 1
ATOM 580 O O . MET A 1 80 ? 17.688 16.531 1.34 1 94.25 80 MET A O 1
ATOM 584 N N . ALA A 1 81 ? 18.219 15.281 3.154 1 92.62 81 ALA A N 1
ATOM 585 C CA . ALA A 1 81 ? 17.828 16.359 4.062 1 92.62 81 ALA A CA 1
ATOM 586 C C . ALA A 1 81 ? 18.844 17.484 4.047 1 92.62 81 ALA A C 1
ATOM 588 O O . ALA A 1 81 ? 18.5 18.656 4.234 1 92.62 81 ALA A O 1
ATOM 589 N N . ARG A 1 82 ? 20.062 17.219 3.803 1 90.25 82 ARG A N 1
ATOM 590 C CA . ARG A 1 82 ? 21.141 18.188 3.922 1 90.25 82 ARG A CA 1
ATOM 591 C C . ARG A 1 82 ? 21.531 18.75 2.557 1 90.25 82 ARG A C 1
ATOM 593 O O . ARG A 1 82 ? 22.125 19.828 2.465 1 90.25 82 ARG A O 1
ATOM 600 N N . SER A 1 83 ? 21.188 18.031 1.557 1 92.81 83 SER A N 1
ATOM 601 C CA . SER A 1 83 ? 21.578 18.453 0.214 1 92.81 83 SER A CA 1
ATOM 602 C C . SER A 1 83 ? 20.344 18.688 -0.66 1 92.81 83 SER A C 1
ATOM 604 O O . SER A 1 83 ? 19.672 17.75 -1.072 1 92.81 83 SER A O 1
ATOM 606 N N . THR A 1 84 ? 20.203 19.875 -1.039 1 89.19 84 THR A N 1
ATOM 607 C CA . THR A 1 84 ? 19.094 20.25 -1.91 1 89.19 84 THR A CA 1
ATOM 608 C C . THR A 1 84 ? 19.266 19.641 -3.295 1 89.19 84 THR A C 1
ATOM 610 O O . THR A 1 84 ? 18.281 19.266 -3.941 1 89.19 84 THR A O 1
ATOM 613 N N . LEU A 1 85 ? 20.453 19.5 -3.666 1 91.69 85 LEU A N 1
ATOM 614 C CA . LEU A 1 85 ? 20.734 18.906 -4.965 1 91.69 85 LEU A CA 1
ATOM 615 C C . LEU A 1 85 ? 20.344 17.422 -4.984 1 91.69 85 LEU A C 1
ATOM 617 O O . LEU A 1 85 ? 19.719 16.953 -5.945 1 91.69 85 LEU A O 1
ATOM 621 N N . ALA A 1 86 ? 20.688 16.781 -3.924 1 92.75 86 ALA A N 1
ATOM 622 C CA . ALA A 1 86 ? 20.328 15.375 -3.832 1 92.75 86 ALA A CA 1
ATOM 623 C C . ALA A 1 86 ? 18.812 15.195 -3.783 1 92.75 86 ALA A C 1
ATOM 625 O O . ALA A 1 86 ? 18.266 14.32 -4.453 1 92.75 86 ALA A O 1
ATOM 626 N N . ALA A 1 87 ? 18.234 15.992 -3.098 1 91.44 87 ALA A N 1
ATOM 627 C CA . ALA A 1 87 ? 16.781 15.914 -2.963 1 91.44 87 ALA A CA 1
ATOM 628 C C . ALA A 1 87 ? 16.094 16.156 -4.305 1 91.44 87 ALA A C 1
ATOM 630 O O . ALA A 1 87 ? 15.234 15.367 -4.711 1 91.44 87 ALA A O 1
ATOM 631 N N . ARG A 1 88 ? 16.5 17.141 -5 1 89.44 88 ARG A N 1
ATOM 632 C CA . ARG A 1 88 ? 15.898 17.469 -6.281 1 89.44 88 ARG A CA 1
ATOM 633 C C . ARG A 1 88 ? 16.172 16.391 -7.32 1 89.44 88 ARG A C 1
ATOM 635 O O . ARG A 1 88 ? 15.32 16.094 -8.156 1 89.44 88 ARG A O 1
ATOM 642 N N . ALA A 1 89 ? 17.281 15.828 -7.191 1 90.19 89 ALA A N 1
ATOM 643 C CA . ALA A 1 89 ? 17.703 14.828 -8.172 1 90.19 89 ALA A CA 1
ATOM 644 C C . ALA A 1 89 ? 16.969 13.508 -7.957 1 90.19 89 ALA A C 1
ATOM 646 O O . ALA A 1 89 ? 16.578 12.852 -8.922 1 90.19 89 ALA A O 1
ATOM 647 N N . LEU A 1 90 ? 16.703 13.18 -6.723 1 90.5 90 LEU A N 1
ATOM 648 C CA . LEU A 1 90 ? 16.281 11.82 -6.418 1 90.5 90 LEU A CA 1
ATOM 649 C C . LEU A 1 90 ? 14.766 11.75 -6.203 1 90.5 90 LEU A C 1
ATOM 651 O O . LEU A 1 90 ? 14.148 10.711 -6.418 1 90.5 90 LEU A O 1
ATOM 655 N N . GLN A 1 91 ? 14.133 12.781 -5.883 1 86.38 91 GLN A N 1
ATOM 656 C CA . GLN A 1 91 ? 12.734 12.812 -5.445 1 86.38 91 GLN A CA 1
ATOM 657 C C . GLN A 1 91 ? 11.805 12.281 -6.531 1 86.38 91 GLN A C 1
ATOM 659 O O . GLN A 1 91 ? 10.945 11.445 -6.262 1 86.38 91 GLN A O 1
ATOM 664 N N . PRO A 1 92 ? 11.953 12.633 -7.781 1 81.88 92 PRO A N 1
ATOM 665 C CA . PRO A 1 92 ? 11.023 12.148 -8.805 1 81.88 92 PRO A CA 1
ATOM 666 C C . PRO A 1 92 ? 11.125 10.641 -9.023 1 81.88 92 PRO A C 1
ATOM 668 O O . PRO A 1 92 ? 10.117 9.984 -9.312 1 81.88 92 PRO A O 1
ATOM 671 N N . TYR A 1 93 ? 12.258 10.141 -8.898 1 83.44 93 TYR A N 1
ATOM 672 C CA . TYR A 1 93 ? 12.477 8.719 -9.125 1 83.44 93 TYR A CA 1
ATOM 673 C C . TYR A 1 93 ? 11.977 7.891 -7.953 1 83.44 93 TYR A C 1
ATOM 675 O O . TYR A 1 93 ? 11.461 6.789 -8.141 1 83.44 93 TYR A O 1
ATOM 683 N N . LEU A 1 94 ? 12.125 8.422 -6.828 1 83.12 94 LEU A N 1
ATOM 684 C CA . LEU A 1 94 ? 11.602 7.742 -5.648 1 83.12 94 LEU A CA 1
ATOM 685 C C . LEU A 1 94 ? 10.086 7.66 -5.691 1 83.12 94 LEU A C 1
ATOM 687 O O . LEU A 1 94 ? 9.508 6.621 -5.359 1 83.12 94 LEU A O 1
ATOM 691 N N . ALA A 1 95 ? 9.469 8.656 -6.207 1 76.19 95 ALA A N 1
ATOM 692 C CA . ALA A 1 95 ? 8.016 8.672 -6.367 1 76.19 95 ALA A CA 1
ATOM 693 C C . ALA A 1 95 ? 7.57 7.637 -7.398 1 76.19 95 ALA A C 1
ATOM 695 O O . ALA A 1 95 ? 6.562 6.953 -7.199 1 76.19 95 ALA A O 1
ATOM 696 N N . ALA A 1 96 ? 8.336 7.492 -8.383 1 75.62 96 ALA A N 1
ATOM 697 C CA . ALA A 1 96 ? 8.008 6.547 -9.445 1 75.62 96 ALA A CA 1
ATOM 698 C C . ALA A 1 96 ? 8.094 5.109 -8.945 1 75.62 96 ALA A C 1
ATOM 700 O O . ALA A 1 96 ? 7.277 4.262 -9.32 1 75.62 96 ALA A O 1
ATOM 701 N N . THR A 1 97 ? 9.047 4.859 -8.148 1 77.56 97 THR A N 1
ATOM 702 C CA . THR A 1 97 ? 9.227 3.51 -7.629 1 77.56 97 THR A CA 1
ATOM 703 C C . THR A 1 97 ? 8.062 3.109 -6.73 1 77.56 97 THR A C 1
ATOM 705 O O . THR A 1 97 ? 7.688 1.936 -6.676 1 77.56 97 THR A O 1
ATOM 708 N N . GLN A 1 98 ? 7.477 4.027 -6.129 1 79.12 98 GLN A N 1
ATOM 709 C CA . GLN A 1 98 ? 6.363 3.762 -5.223 1 79.12 98 GLN A CA 1
ATOM 710 C C . GLN A 1 98 ? 5.086 3.453 -5.996 1 79.12 98 GLN A C 1
ATOM 712 O O . GLN A 1 98 ? 4.137 2.896 -5.438 1 79.12 98 GLN A O 1
ATOM 717 N N . ALA A 1 99 ? 5.191 3.816 -7.238 1 77.69 99 ALA A N 1
ATOM 718 C CA . ALA A 1 99 ? 4.004 3.617 -8.062 1 77.69 99 ALA A CA 1
ATOM 719 C C . ALA A 1 99 ? 3.914 2.174 -8.555 1 77.69 99 ALA A C 1
ATOM 721 O O . ALA A 1 99 ? 2.844 1.717 -8.961 1 77.69 99 ALA A O 1
ATOM 722 N N . VAL A 1 100 ? 5.016 1.478 -8.477 1 84.81 100 VAL A N 1
ATOM 723 C CA . VAL A 1 100 ? 5.035 0.095 -8.945 1 84.81 100 VAL A CA 1
ATOM 724 C C . VAL A 1 100 ? 4.559 -0.833 -7.828 1 84.81 100 VAL A C 1
ATOM 726 O O . VAL A 1 100 ? 5.156 -0.878 -6.754 1 84.81 100 VAL A O 1
ATOM 729 N N . PRO A 1 101 ? 3.529 -1.563 -8.062 1 90.75 101 PRO A N 1
ATOM 730 C CA . PRO A 1 101 ? 3.041 -2.492 -7.043 1 90.75 101 PRO A CA 1
ATOM 731 C C . PRO A 1 101 ? 4.074 -3.551 -6.664 1 90.75 101 PRO A C 1
ATOM 733 O O . PRO A 1 101 ? 4.828 -4.016 -7.523 1 90.75 101 PRO A O 1
ATOM 736 N N . ALA A 1 102 ? 4.055 -3.902 -5.438 1 91.88 102 ALA A N 1
ATOM 737 C CA . ALA A 1 102 ? 4.984 -4.906 -4.93 1 91.88 102 ALA A CA 1
ATOM 738 C C . ALA A 1 102 ? 4.824 -6.23 -5.676 1 91.88 102 ALA A C 1
ATOM 740 O O . ALA A 1 102 ? 5.809 -6.922 -5.941 1 91.88 102 ALA A O 1
ATOM 741 N N . VAL A 1 103 ? 3.637 -6.512 -6.027 1 92.94 103 VAL A N 1
ATOM 742 C CA . VAL A 1 103 ? 3.324 -7.766 -6.707 1 92.94 103 VAL A CA 1
ATOM 743 C C . VAL A 1 103 ? 4.02 -7.805 -8.062 1 92.94 103 VAL A C 1
ATOM 745 O O . VAL A 1 103 ? 4.379 -8.875 -8.555 1 92.94 103 VAL A O 1
ATOM 748 N N . ALA A 1 104 ? 4.211 -6.645 -8.641 1 92.56 104 ALA A N 1
ATOM 749 C CA . ALA A 1 104 ? 4.852 -6.555 -9.953 1 92.56 104 ALA A CA 1
ATOM 750 C C . ALA A 1 104 ? 6.371 -6.668 -9.836 1 92.56 104 ALA A C 1
ATOM 752 O O . ALA A 1 104 ? 7.043 -7.102 -10.773 1 92.56 104 ALA A O 1
ATOM 753 N N . LEU A 1 105 ? 6.887 -6.383 -8.711 1 93.5 105 LEU A N 1
ATOM 754 C CA . LEU A 1 105 ? 8.328 -6.395 -8.5 1 93.5 105 LEU A CA 1
ATOM 755 C C . LEU A 1 105 ? 8.812 -7.781 -8.094 1 93.5 105 LEU A C 1
ATOM 757 O O . LEU A 1 105 ? 9.953 -8.148 -8.359 1 93.5 105 LEU A O 1
ATOM 761 N N . ALA A 1 106 ? 7.918 -8.523 -7.516 1 94.31 106 ALA A N 1
ATOM 762 C CA . ALA A 1 106 ? 8.281 -9.812 -6.918 1 94.31 106 ALA A CA 1
ATOM 763 C C . ALA A 1 106 ? 8.812 -10.773 -7.973 1 94.31 106 ALA A C 1
ATOM 765 O O . ALA A 1 106 ? 9.844 -11.422 -7.766 1 94.31 106 ALA A O 1
ATOM 766 N N . PRO A 1 107 ? 8.164 -10.859 -9.148 1 92.62 107 PRO A N 1
ATOM 767 C CA . PRO A 1 107 ? 8.695 -11.773 -10.164 1 92.62 107 PRO A CA 1
ATOM 768 C C . PRO A 1 107 ? 10.109 -11.406 -10.609 1 92.62 107 PRO A C 1
ATOM 770 O O . PRO A 1 107 ? 10.922 -12.297 -10.875 1 92.62 107 PRO A O 1
ATOM 773 N N . LEU A 1 108 ? 10.328 -10.18 -10.711 1 91.69 108 LEU A N 1
ATOM 774 C CA . LEU A 1 108 ? 11.648 -9.719 -11.117 1 91.69 108 LEU A CA 1
ATOM 775 C C . LEU A 1 108 ? 12.695 -10.078 -10.07 1 91.69 108 LEU A C 1
ATOM 777 O O . LEU A 1 108 ? 13.805 -10.508 -10.414 1 91.69 108 LEU A O 1
ATOM 781 N N . LEU A 1 109 ? 12.367 -9.898 -8.828 1 92.31 109 LEU A N 1
ATOM 782 C CA . LEU A 1 109 ? 13.289 -10.25 -7.75 1 92.31 109 LEU A CA 1
ATOM 783 C C . LEU A 1 109 ? 13.562 -11.75 -7.738 1 92.31 109 LEU A C 1
ATOM 785 O O . LEU A 1 109 ? 14.695 -12.18 -7.508 1 92.31 109 LEU A O 1
ATOM 789 N N . ALA A 1 110 ? 12.484 -12.492 -7.988 1 91.25 110 ALA A N 1
ATOM 790 C CA . ALA A 1 110 ? 12.656 -13.938 -8.062 1 91.25 110 ALA A CA 1
ATOM 791 C C . ALA A 1 110 ? 13.617 -14.32 -9.188 1 91.25 110 ALA A C 1
ATOM 793 O O . ALA A 1 110 ? 14.43 -15.234 -9.039 1 91.25 110 ALA A O 1
ATOM 794 N N . LEU A 1 111 ? 13.531 -13.633 -10.258 1 87.5 111 LEU A N 1
ATOM 795 C CA . LEU A 1 111 ? 14.375 -13.898 -11.414 1 87.5 111 LEU A CA 1
ATOM 796 C C . LEU A 1 111 ? 15.82 -13.508 -11.125 1 87.5 111 LEU A C 1
ATOM 798 O O . LEU A 1 111 ? 16.75 -14.211 -11.531 1 87.5 111 LEU A O 1
ATOM 802 N N . TRP A 1 112 ? 16.094 -12.453 -10.359 1 89 112 TRP A N 1
ATOM 803 C CA . TRP A 1 112 ? 17.422 -11.891 -10.133 1 89 112 TRP A CA 1
ATOM 804 C C . TRP A 1 112 ? 18.141 -12.633 -9.016 1 89 112 TRP A C 1
ATOM 806 O O . TRP A 1 112 ? 19.344 -12.883 -9.102 1 89 112 TRP A O 1
ATOM 816 N N . ILE A 1 113 ? 17.375 -12.938 -7.949 1 90.44 113 ILE A N 1
ATOM 817 C CA . ILE A 1 113 ? 18.031 -13.367 -6.719 1 90.44 113 ILE A CA 1
ATOM 818 C C . ILE A 1 113 ? 17.641 -14.82 -6.418 1 90.44 113 ILE A C 1
ATOM 820 O O . ILE A 1 113 ? 18.344 -15.508 -5.672 1 90.44 113 ILE A O 1
ATOM 824 N N . GLY A 1 114 ? 16.547 -15.289 -7.039 1 89.19 114 GLY A N 1
ATOM 825 C CA . GLY A 1 114 ? 16.062 -16.625 -6.754 1 89.19 114 GLY A CA 1
ATOM 826 C C . GLY A 1 114 ? 14.977 -16.656 -5.703 1 89.19 114 GLY A C 1
ATOM 827 O O . GLY A 1 114 ? 14.125 -15.773 -5.66 1 89.19 114 GLY A O 1
ATOM 828 N N . TYR A 1 115 ? 14.969 -17.719 -4.984 1 90.69 115 TYR A N 1
ATOM 829 C CA . TYR A 1 115 ? 13.922 -17.938 -3.998 1 90.69 115 TYR A CA 1
ATOM 830 C C . TYR A 1 115 ? 14.5 -18 -2.59 1 90.69 115 TYR A C 1
ATOM 832 O O . TYR A 1 115 ? 15.711 -18.172 -2.418 1 90.69 115 TYR A O 1
ATOM 840 N N . GLY A 1 116 ? 13.664 -17.703 -1.635 1 92.75 116 GLY A N 1
ATOM 841 C CA . GLY A 1 116 ? 14.133 -17.781 -0.262 1 92.75 116 GLY A CA 1
ATOM 842 C C . GLY A 1 116 ? 13.977 -16.484 0.505 1 92.75 116 GLY A C 1
ATOM 843 O O . GLY A 1 116 ? 13.18 -15.625 0.121 1 92.75 116 GLY A O 1
ATOM 844 N N . LEU A 1 117 ? 14.75 -16.406 1.549 1 95.31 117 LEU A N 1
ATOM 845 C CA . LEU A 1 117 ? 14.625 -15.312 2.504 1 95.31 117 LEU A CA 1
ATOM 846 C C . LEU A 1 117 ? 15.07 -14 1.882 1 95.31 117 LEU A C 1
ATOM 848 O O . LEU A 1 117 ? 14.406 -12.969 2.049 1 95.31 117 LEU A O 1
ATOM 852 N N . LEU A 1 118 ? 16.078 -14.008 1.152 1 95.62 118 LEU A N 1
ATOM 853 C CA . LEU A 1 118 ? 16.719 -12.766 0.719 1 95.62 118 LEU A CA 1
ATOM 854 C C . LEU A 1 118 ? 15.828 -12.008 -0.256 1 95.62 118 LEU A C 1
ATOM 856 O O . LEU A 1 118 ? 15.578 -10.812 -0.073 1 95.62 118 LEU A O 1
ATOM 860 N N . PRO A 1 119 ? 15.32 -12.672 -1.337 1 96.31 119 PRO A N 1
ATOM 861 C CA . PRO A 1 119 ? 14.477 -11.906 -2.256 1 96.31 119 PRO A CA 1
ATOM 862 C C . PRO A 1 119 ? 13.219 -11.352 -1.586 1 96.31 119 PRO A C 1
ATOM 864 O O . PRO A 1 119 ? 12.781 -10.242 -1.901 1 96.31 119 PRO A O 1
ATOM 867 N N . ILE A 1 120 ? 12.648 -12.07 -0.665 1 97.69 120 ILE A N 1
ATOM 868 C CA . ILE A 1 120 ? 11.461 -11.602 0.037 1 97.69 120 ILE A CA 1
ATOM 869 C C . ILE A 1 120 ? 11.828 -10.453 0.967 1 97.69 120 ILE A C 1
ATOM 871 O O . ILE A 1 120 ? 11.109 -9.453 1.042 1 97.69 120 ILE A O 1
ATOM 875 N N . ALA A 1 121 ? 12.938 -10.609 1.603 1 97.94 121 ALA A N 1
ATOM 876 C CA . ALA A 1 121 ? 13.406 -9.531 2.469 1 97.94 121 ALA A CA 1
ATOM 877 C C . ALA A 1 121 ? 13.672 -8.258 1.665 1 97.94 121 ALA A C 1
ATOM 879 O O . ALA A 1 121 ? 13.398 -7.152 2.135 1 97.94 121 ALA A O 1
ATOM 880 N N . LEU A 1 122 ? 14.219 -8.406 0.555 1 97.44 122 LEU A N 1
ATOM 881 C CA . LEU A 1 122 ? 14.492 -7.25 -0.289 1 97.44 122 LEU A CA 1
ATOM 882 C C . LEU A 1 122 ? 13.203 -6.578 -0.733 1 97.44 122 LEU A C 1
ATOM 884 O O . LEU A 1 122 ? 13.133 -5.348 -0.824 1 97.44 122 LEU A O 1
ATOM 888 N N . LEU A 1 123 ? 12.227 -7.363 -1.101 1 96.69 123 LEU A N 1
ATOM 889 C CA . LEU A 1 123 ? 10.922 -6.797 -1.422 1 96.69 123 LEU A CA 1
ATOM 890 C C . LEU A 1 123 ? 10.367 -6.012 -0.241 1 96.69 123 LEU A C 1
ATOM 892 O O . LEU A 1 123 ? 9.852 -4.902 -0.415 1 96.69 123 LEU A O 1
ATOM 896 N N . CYS A 1 124 ? 10.453 -6.586 0.958 1 97.69 124 CYS A N 1
ATOM 897 C CA . CYS A 1 124 ? 10.047 -5.895 2.178 1 97.69 124 CYS A CA 1
ATOM 898 C C . CYS A 1 124 ? 10.812 -4.582 2.34 1 97.69 124 CYS A C 1
ATOM 900 O O . CYS A 1 124 ? 10.219 -3.553 2.666 1 97.69 124 CYS A O 1
ATOM 902 N N . ALA A 1 125 ? 12.055 -4.672 2.105 1 97.56 125 ALA A N 1
ATOM 903 C CA . ALA A 1 125 ? 12.914 -3.502 2.258 1 97.56 125 ALA A CA 1
ATOM 904 C C . ALA A 1 125 ? 12.477 -2.373 1.328 1 97.56 125 ALA A C 1
ATOM 906 O O . ALA A 1 125 ? 12.516 -1.2 1.705 1 97.56 125 ALA A O 1
ATOM 907 N N . LEU A 1 126 ? 12.125 -2.73 0.177 1 94.94 126 LEU A N 1
ATOM 908 C CA . LEU A 1 126 ? 11.695 -1.736 -0.798 1 94.94 126 LEU A CA 1
ATOM 909 C C . LEU A 1 126 ? 10.453 -1.002 -0.31 1 94.94 126 LEU A C 1
ATOM 911 O O . LEU A 1 126 ? 10.336 0.214 -0.479 1 94.94 126 LEU A O 1
ATOM 915 N N . LEU A 1 127 ? 9.555 -1.729 0.296 1 94 127 LEU A N 1
ATOM 916 C CA . LEU A 1 127 ? 8.328 -1.121 0.812 1 94 127 LEU A CA 1
ATOM 917 C C . LEU A 1 127 ? 8.625 -0.254 2.031 1 94 127 LEU A C 1
ATOM 919 O O . LEU A 1 127 ? 7.992 0.784 2.229 1 94 127 LEU A O 1
ATOM 923 N N . VAL A 1 128 ? 9.57 -0.657 2.764 1 95.5 128 VAL A N 1
ATOM 924 C CA . VAL A 1 128 ? 9.945 0.053 3.98 1 95.5 128 VAL A CA 1
ATOM 925 C C . VAL A 1 128 ? 10.734 1.31 3.623 1 95.5 128 VAL A C 1
ATOM 927 O O . VAL A 1 128 ? 10.648 2.328 4.312 1 95.5 128 VAL A O 1
ATOM 930 N N . PHE A 1 129 ? 11.453 1.237 2.549 1 96.25 129 PHE A N 1
ATOM 931 C CA . PHE A 1 129 ? 12.438 2.242 2.164 1 96.25 129 PHE A CA 1
ATOM 932 C C . PHE A 1 129 ? 11.789 3.613 2.029 1 96.25 129 PHE A C 1
ATOM 934 O O . PHE A 1 129 ? 12.258 4.59 2.613 1 96.25 129 PHE A O 1
ATOM 941 N N . PHE A 1 130 ? 10.703 3.68 1.468 1 91.88 130 PHE A N 1
ATOM 942 C CA . PHE A 1 130 ? 10.156 4.977 1.086 1 91.88 130 PHE A CA 1
ATOM 943 C C . PHE A 1 130 ? 9.625 5.719 2.305 1 91.88 130 PHE A C 1
ATOM 945 O O . PHE A 1 130 ? 10.016 6.859 2.564 1 91.88 130 PHE A O 1
ATOM 952 N N . PRO A 1 131 ? 8.695 5.086 3.072 1 91.31 131 PRO A N 1
ATOM 953 C CA . PRO A 1 131 ? 8.25 5.816 4.262 1 91.31 131 PRO A CA 1
ATOM 954 C C . PRO A 1 131 ? 9.398 6.16 5.207 1 91.31 131 PRO A C 1
ATOM 956 O O . PRO A 1 131 ? 9.398 7.23 5.824 1 91.31 131 PRO A O 1
ATOM 959 N N . MET A 1 132 ? 10.32 5.293 5.277 1 95.38 132 MET A N 1
ATOM 960 C CA . MET A 1 132 ? 11.477 5.555 6.133 1 95.38 132 MET A CA 1
ATOM 961 C C . MET A 1 132 ? 12.273 6.75 5.621 1 95.38 132 MET A C 1
ATOM 963 O O . MET A 1 132 ? 12.703 7.594 6.406 1 95.38 132 MET A O 1
ATOM 967 N N . LEU A 1 133 ? 12.469 6.828 4.355 1 95.62 133 LEU A N 1
ATOM 968 C CA . LEU A 1 133 ? 13.203 7.922 3.732 1 95.62 133 LEU A CA 1
ATOM 969 C C . LEU A 1 133 ? 12.484 9.25 3.939 1 95.62 133 LEU A C 1
ATOM 971 O O . LEU A 1 133 ? 13.094 10.234 4.352 1 95.62 133 LEU A O 1
ATOM 975 N N . VAL A 1 134 ? 11.258 9.281 3.721 1 91.81 134 VAL A N 1
ATOM 976 C CA . VAL A 1 134 ? 10.461 10.5 3.797 1 91.81 134 VAL A CA 1
ATOM 977 C C . VAL A 1 134 ? 10.422 11.008 5.238 1 91.81 134 VAL A C 1
ATOM 979 O O . VAL A 1 134 ? 10.648 12.195 5.492 1 91.81 134 VAL A O 1
ATOM 982 N N . ASN A 1 135 ? 10.172 10.109 6.168 1 94.75 135 ASN A N 1
ATOM 983 C CA . ASN A 1 135 ? 10.086 10.516 7.57 1 94.75 135 ASN A CA 1
ATOM 984 C C . ASN A 1 135 ? 11.438 10.984 8.102 1 94.75 135 ASN A C 1
ATOM 986 O O . ASN A 1 135 ? 11.5 11.914 8.906 1 94.75 135 ASN A O 1
ATOM 990 N N . THR A 1 136 ? 12.43 10.32 7.625 1 95.56 136 THR A N 1
ATOM 991 C CA . THR A 1 136 ? 13.766 10.758 8.008 1 95.56 136 THR A CA 1
ATOM 992 C C . THR A 1 136 ? 14.047 12.164 7.48 1 95.56 136 THR A C 1
ATOM 994 O O . THR A 1 136 ? 14.492 13.039 8.227 1 95.56 136 THR A O 1
ATOM 997 N N . MET A 1 137 ? 13.797 12.375 6.238 1 94.25 137 MET A N 1
ATOM 998 C CA . MET A 1 137 ? 14 13.68 5.613 1 94.25 137 MET A CA 1
ATOM 999 C C . MET A 1 137 ? 13.18 14.758 6.309 1 94.25 137 MET A C 1
ATOM 1001 O O . MET A 1 137 ? 13.695 15.836 6.621 1 94.25 137 MET A O 1
ATOM 1005 N N . LEU A 1 138 ? 11.953 14.453 6.602 1 91.12 138 LEU A N 1
ATOM 1006 C CA . LEU A 1 138 ? 11.062 15.414 7.246 1 91.12 138 LEU A CA 1
ATOM 1007 C C . LEU A 1 138 ? 11.531 15.719 8.664 1 91.12 138 LEU A C 1
ATOM 1009 O O . LEU A 1 138 ? 11.539 16.875 9.078 1 91.12 138 LEU A O 1
ATOM 1013 N N . GLY A 1 139 ? 11.875 14.734 9.359 1 93.31 139 GLY A N 1
ATOM 1014 C CA . GLY A 1 139 ? 12.352 14.922 10.719 1 93.31 139 GLY A CA 1
ATOM 1015 C C . GLY A 1 139 ? 13.586 15.797 10.805 1 93.31 139 GLY A C 1
ATOM 1016 O O . GLY A 1 139 ? 13.711 16.609 11.719 1 93.31 139 GLY A O 1
ATOM 1017 N N . LEU A 1 140 ? 14.391 15.703 9.867 1 94.06 140 LEU A N 1
ATOM 1018 C CA . LEU A 1 140 ? 15.641 16.469 9.867 1 94.06 140 LEU A CA 1
ATOM 1019 C C . LEU A 1 140 ? 15.414 17.891 9.359 1 94.06 140 LEU A C 1
ATOM 1021 O O . LEU A 1 140 ? 16.016 18.828 9.867 1 94.06 140 LEU A O 1
ATOM 1025 N N . ARG A 1 141 ? 14.57 18.016 8.438 1 92.69 141 ARG A N 1
ATOM 1026 C CA . ARG A 1 141 ? 14.32 19.328 7.844 1 92.69 141 ARG A CA 1
ATOM 1027 C C . ARG A 1 141 ? 13.5 20.203 8.789 1 92.69 141 ARG A C 1
ATOM 1029 O O . ARG A 1 141 ? 13.539 21.438 8.68 1 92.69 141 ARG A O 1
ATOM 1036 N N . GLU A 1 142 ? 12.859 19.562 9.641 1 91.69 142 GLU A N 1
ATOM 1037 C CA . GLU A 1 142 ? 12 20.328 10.547 1 91.69 142 GLU A CA 1
ATOM 1038 C C . GLU A 1 142 ? 12.773 20.812 11.766 1 91.69 142 GLU A C 1
ATOM 1040 O O . GLU A 1 142 ? 12.234 21.562 12.586 1 91.69 142 GLU A O 1
ATOM 1045 N N . LEU A 1 143 ? 14.016 20.516 11.812 1 92.38 143 LEU A N 1
ATOM 1046 C CA . LEU A 1 143 ? 14.812 20.953 12.953 1 92.38 143 LEU A CA 1
ATOM 1047 C C . LEU A 1 143 ? 15.031 22.453 12.922 1 92.38 143 LEU A C 1
ATOM 1049 O O . LEU A 1 143 ? 15.227 23.047 11.859 1 92.38 143 LEU A O 1
ATOM 1053 N N . ASP A 1 144 ? 14.977 23.078 14.062 1 91.19 144 ASP A N 1
ATOM 1054 C CA . ASP A 1 144 ? 15.172 24.516 14.211 1 91.19 144 ASP A CA 1
ATOM 1055 C C . ASP A 1 144 ? 16.594 24.922 13.844 1 91.19 144 ASP A C 1
ATOM 1057 O O . ASP A 1 144 ? 17.547 24.516 14.516 1 91.19 144 ASP A O 1
ATOM 1061 N N . PRO A 1 145 ? 16.641 25.719 12.914 1 90.12 145 PRO A N 1
ATOM 1062 C CA . PRO A 1 145 ? 17.984 26.141 12.492 1 90.12 145 PRO A CA 1
ATOM 1063 C C . PRO A 1 145 ? 18.75 26.875 13.602 1 90.12 145 PRO A C 1
ATOM 1065 O O . PRO A 1 145 ? 19.984 26.844 13.625 1 90.12 145 PRO A O 1
ATOM 1068 N N . ASP A 1 146 ? 18.016 27.5 14.453 1 91.69 146 ASP A N 1
ATOM 1069 C CA . ASP A 1 146 ? 18.656 28.234 15.531 1 91.69 146 ASP A CA 1
ATOM 1070 C C . ASP A 1 146 ? 19.359 27.281 16.5 1 91.69 146 ASP A C 1
ATOM 1072 O O . ASP A 1 146 ? 20.422 27.594 17.031 1 91.69 146 ASP A O 1
ATOM 1076 N N . VAL A 1 147 ? 18.75 26.188 16.719 1 89.94 147 VAL A N 1
ATOM 1077 C CA . VAL A 1 147 ? 19.328 25.172 17.594 1 89.94 147 VAL A CA 1
ATOM 1078 C C . VAL A 1 147 ? 20.594 24.609 16.969 1 89.94 147 VAL A C 1
ATOM 1080 O O . VAL A 1 147 ? 21.594 24.406 17.641 1 89.94 147 VAL A O 1
ATOM 1083 N N . LEU A 1 148 ? 20.516 24.438 15.711 1 90.38 148 LEU A N 1
ATOM 1084 C CA . LEU A 1 148 ? 21.672 23.875 15 1 90.38 148 LEU A CA 1
ATOM 1085 C C . LEU A 1 148 ? 22.812 24.891 14.953 1 90.38 148 LEU A C 1
ATOM 1087 O O . LEU A 1 148 ? 23.984 24.516 15.117 1 90.38 148 LEU A O 1
ATOM 1091 N N . ALA A 1 149 ? 22.469 26.125 14.789 1 90.31 149 ALA A N 1
ATOM 1092 C CA . ALA A 1 149 ? 23.469 27.188 14.75 1 90.31 149 ALA A CA 1
ATOM 1093 C C . ALA A 1 149 ? 24.141 27.359 16.109 1 90.31 149 ALA A C 1
ATOM 1095 O O . ALA A 1 149 ? 25.359 27.547 16.172 1 90.31 149 ALA A O 1
ATOM 1096 N N . ALA A 1 150 ? 23.297 27.281 17.078 1 92.44 150 ALA A N 1
ATOM 1097 C CA . ALA A 1 150 ? 23.828 27.406 18.438 1 92.44 150 ALA A CA 1
ATOM 1098 C C . ALA A 1 150 ? 24.828 26.281 18.719 1 92.44 150 ALA A C 1
ATOM 1100 O O . ALA A 1 150 ? 25.859 26.516 19.344 1 92.44 150 ALA A O 1
ATOM 1101 N N . ALA A 1 151 ? 24.516 25.188 18.281 1 90.5 151 ALA A N 1
ATOM 1102 C CA . ALA A 1 151 ? 25.406 24.031 18.5 1 90.5 151 ALA A CA 1
ATOM 1103 C C . ALA A 1 151 ? 26.719 24.188 17.734 1 90.5 151 ALA A C 1
ATOM 1105 O O . ALA A 1 151 ? 27.781 23.828 18.234 1 90.5 151 ALA A O 1
ATOM 1106 N N . ARG A 1 152 ? 26.625 24.781 16.594 1 89.69 152 ARG A N 1
ATOM 1107 C CA . ARG A 1 152 ? 27.812 25 15.789 1 89.69 152 ARG A CA 1
ATOM 1108 C C . ARG A 1 152 ? 28.734 26.031 16.453 1 89.69 152 ARG A C 1
ATOM 1110 O O . ARG A 1 152 ? 29.953 25.891 16.422 1 89.69 152 ARG A O 1
ATOM 1117 N N . VAL A 1 153 ? 28.078 27.016 16.984 1 91.56 153 VAL A N 1
ATOM 1118 C CA . VAL A 1 153 ? 28.812 28.062 17.672 1 91.56 153 VAL A CA 1
ATOM 1119 C C . VAL A 1 153 ? 29.516 27.484 18.906 1 91.56 153 VAL A C 1
ATOM 1121 O O . VAL A 1 153 ? 30.625 27.891 19.25 1 91.56 153 VAL A O 1
ATOM 1124 N N . ASP A 1 154 ? 28.906 26.484 19.5 1 92.69 154 ASP A N 1
ATOM 1125 C CA . ASP A 1 154 ? 29.469 25.844 20.688 1 92.69 154 ASP A CA 1
ATOM 1126 C C . ASP A 1 154 ? 30.578 24.875 20.312 1 92.69 154 ASP A C 1
ATOM 1128 O O . ASP A 1 154 ? 31.172 24.234 21.188 1 92.69 154 ASP A O 1
ATOM 1132 N N . GLY A 1 155 ? 30.812 24.734 19.016 1 91.44 155 GLY A N 1
ATOM 1133 C CA . GLY A 1 155 ? 31.953 23.953 18.562 1 91.44 155 GLY A CA 1
ATOM 1134 C C . GLY A 1 155 ? 31.625 22.484 18.344 1 91.44 155 GLY A C 1
ATOM 1135 O O . GLY A 1 155 ? 32.531 21.641 18.359 1 91.44 155 GLY A O 1
ATOM 1136 N N . VAL A 1 156 ? 30.391 22.203 18.266 1 89.44 156 VAL A N 1
ATOM 1137 C CA . VAL A 1 156 ? 30 20.812 18.031 1 89.44 156 VAL A CA 1
ATOM 1138 C C . VAL A 1 156 ? 30.391 20.406 16.609 1 89.44 156 VAL A C 1
ATOM 1140 O O . VAL A 1 156 ? 30.047 21.094 15.641 1 89.44 156 VAL A O 1
ATOM 1143 N N . GLY A 1 157 ? 31.141 19.312 16.438 1 90.81 157 GLY A N 1
ATOM 1144 C CA . GLY A 1 157 ? 31.562 18.812 15.141 1 90.81 157 GLY A CA 1
ATOM 1145 C C . GLY A 1 157 ? 30.453 18.125 14.383 1 90.81 157 GLY A C 1
ATOM 1146 O O . GLY A 1 157 ? 29.328 18.031 14.875 1 90.81 157 GLY A O 1
ATOM 1147 N N . ARG A 1 158 ? 30.75 17.734 13.18 1 88.25 158 ARG A N 1
ATOM 1148 C CA . ARG A 1 158 ? 29.75 17.141 12.305 1 88.25 158 ARG A CA 1
ATOM 1149 C C . ARG A 1 158 ? 29.172 15.867 12.922 1 88.25 158 ARG A C 1
ATOM 1151 O O . ARG A 1 158 ? 27.953 15.672 12.906 1 88.25 158 ARG A O 1
ATOM 1158 N N . TRP A 1 159 ? 30.047 15.086 13.422 1 91.56 159 TRP A N 1
ATOM 1159 C CA . TRP A 1 159 ? 29.609 13.82 14.008 1 91.56 159 TRP A CA 1
ATOM 1160 C C . TRP A 1 159 ? 28.859 14.055 15.312 1 91.56 159 TRP A C 1
ATOM 1162 O O . TRP A 1 159 ? 27.891 13.367 15.617 1 91.56 159 TRP A O 1
ATOM 1172 N N . GLY A 1 160 ? 29.328 15.031 16.047 1 90.69 160 GLY A N 1
ATOM 1173 C CA . GLY A 1 160 ? 28.625 15.422 17.266 1 90.69 160 GLY A CA 1
ATOM 1174 C C . GLY A 1 160 ? 27.25 16 16.984 1 90.69 160 GLY A C 1
ATOM 1175 O O . GLY A 1 160 ? 26.297 15.711 17.719 1 90.69 160 GLY A O 1
ATOM 1176 N N . MET A 1 161 ? 27.188 16.766 15.961 1 92.12 161 MET A N 1
ATOM 1177 C CA . MET A 1 161 ? 25.906 17.359 15.555 1 92.12 161 MET A CA 1
ATOM 1178 C C . MET A 1 161 ? 24.891 16.266 15.195 1 92.12 161 MET A C 1
ATOM 1180 O O . MET A 1 161 ? 23.75 16.312 15.656 1 92.12 161 MET A O 1
ATOM 1184 N N . LEU A 1 162 ? 25.375 15.281 14.438 1 90.25 162 LEU A N 1
ATOM 1185 C CA . LEU A 1 162 ? 24.5 14.203 13.969 1 90.25 162 LEU A CA 1
ATOM 1186 C C . LEU A 1 162 ? 24.047 13.328 15.141 1 90.25 162 LEU A C 1
ATOM 1188 O O . LEU A 1 162 ? 22.859 13.086 15.32 1 90.25 162 LEU A O 1
ATOM 1192 N N . ARG A 1 163 ? 24.938 12.969 15.969 1 90.62 163 ARG A N 1
ATOM 1193 C CA . ARG A 1 163 ? 24.688 11.953 16.984 1 90.62 163 ARG A CA 1
ATOM 1194 C C . ARG A 1 163 ? 23.984 12.555 18.203 1 90.62 163 ARG A C 1
ATOM 1196 O O . ARG A 1 163 ? 23.125 11.906 18.812 1 90.62 163 ARG A O 1
ATOM 1203 N N . HIS A 1 164 ? 24.25 13.852 18.5 1 91.69 164 HIS A N 1
ATOM 1204 C CA . HIS A 1 164 ? 23.812 14.375 19.797 1 91.69 164 HIS A CA 1
ATOM 1205 C C . HIS A 1 164 ? 22.703 15.422 19.609 1 91.69 164 HIS A C 1
ATOM 1207 O O . HIS A 1 164 ? 22.031 15.781 20.562 1 91.69 164 HIS A O 1
ATOM 1213 N N . ILE A 1 165 ? 22.484 15.805 18.453 1 92.12 165 ILE A N 1
ATOM 1214 C CA . ILE A 1 165 ? 21.516 16.875 18.281 1 92.12 165 ILE A CA 1
ATOM 1215 C C . ILE A 1 165 ? 20.5 16.484 17.203 1 92.12 165 ILE A C 1
ATOM 1217 O O . ILE A 1 165 ? 19.328 16.266 17.516 1 92.12 165 ILE A O 1
ATOM 1221 N N . GLU A 1 166 ? 20.969 16.234 16.031 1 93.25 166 GLU A N 1
ATOM 1222 C CA . GLU A 1 166 ? 20.062 16 14.922 1 93.25 166 GLU A CA 1
ATOM 1223 C C . GLU A 1 166 ? 19.281 14.711 15.109 1 93.25 166 GLU A C 1
ATOM 1225 O O . GLU A 1 166 ? 18.047 14.711 15.031 1 93.25 166 GLU A O 1
ATOM 1230 N N . PHE A 1 167 ? 19.984 13.664 15.398 1 92.25 167 PHE A N 1
ATOM 1231 C CA . PHE A 1 167 ? 19.359 12.352 15.492 1 92.25 167 PHE A CA 1
ATOM 1232 C C . PHE A 1 167 ? 18.359 12.312 16.641 1 92.25 167 PHE A C 1
ATOM 1234 O O . PHE A 1 167 ? 17.203 11.906 16.453 1 92.25 167 PHE A O 1
ATOM 1241 N N . PRO A 1 168 ? 18.781 12.781 17.781 1 91.94 168 PRO A N 1
ATOM 1242 C CA . PRO A 1 168 ? 17.828 12.781 18.891 1 91.94 168 PRO A CA 1
ATOM 1243 C C . PRO A 1 168 ? 16.609 13.664 18.625 1 91.94 168 PRO A C 1
ATOM 1245 O O . PRO A 1 168 ? 15.484 13.297 18.984 1 91.94 168 PRO A O 1
ATOM 1248 N N . LEU A 1 169 ? 16.766 14.742 18 1 91.94 169 LEU A N 1
ATOM 1249 C CA . LEU A 1 169 ? 15.664 15.664 17.734 1 91.94 169 LEU A CA 1
ATOM 1250 C C . LEU A 1 169 ? 14.766 15.133 16.625 1 91.94 169 LEU A C 1
ATOM 1252 O O . LEU A 1 169 ? 13.57 15.414 16.609 1 91.94 169 LEU A O 1
ATOM 1256 N N . ALA A 1 170 ? 15.344 14.328 15.805 1 94.62 170 ALA A N 1
ATOM 1257 C CA . ALA A 1 170 ? 14.578 13.797 14.68 1 94.62 170 ALA A CA 1
ATOM 1258 C C . ALA A 1 170 ? 14.016 12.414 15.008 1 94.62 170 ALA A C 1
ATOM 1260 O O . ALA A 1 170 ? 13.273 11.836 14.211 1 94.62 170 ALA A O 1
ATOM 1261 N N . LEU A 1 171 ? 14.305 11.906 16.141 1 93.44 171 LEU A N 1
ATOM 1262 C CA . LEU A 1 171 ? 14.023 10.523 16.516 1 93.44 171 LEU A CA 1
ATOM 1263 C C . LEU A 1 171 ? 12.523 10.234 16.453 1 93.44 171 LEU A C 1
ATOM 1265 O O . LEU A 1 171 ? 12.109 9.203 15.938 1 93.44 171 LEU A O 1
ATOM 1269 N N . PRO A 1 172 ? 11.68 11.18 16.906 1 91.75 172 PRO A N 1
ATOM 1270 C CA . PRO A 1 172 ? 10.25 10.891 16.828 1 91.75 172 PRO A CA 1
ATOM 1271 C C . PRO A 1 172 ? 9.773 10.68 15.391 1 91.75 172 PRO A C 1
ATOM 1273 O O . PRO A 1 172 ? 9 9.758 15.125 1 91.75 172 PRO A O 1
ATOM 1276 N N . SER A 1 173 ? 10.289 11.461 14.508 1 93.44 173 SER A N 1
ATOM 1277 C CA . SER A 1 173 ? 9.922 11.328 13.102 1 93.44 173 SER A CA 1
ATOM 1278 C C . SER A 1 173 ? 10.508 10.055 12.5 1 93.44 173 SER A C 1
ATOM 1280 O O . SER A 1 173 ? 9.844 9.375 11.711 1 93.44 173 SER A O 1
ATOM 1282 N N . ILE A 1 174 ? 11.695 9.75 12.906 1 94.62 174 ILE A N 1
ATOM 1283 C CA . ILE A 1 174 ? 12.352 8.547 12.414 1 94.62 174 ILE A CA 1
ATOM 1284 C C . ILE A 1 174 ? 11.594 7.312 12.891 1 94.62 174 ILE A C 1
ATOM 1286 O O . ILE A 1 174 ? 11.359 6.383 12.117 1 94.62 174 ILE A O 1
ATOM 1290 N N . LEU A 1 175 ? 11.188 7.359 14.125 1 93.69 175 LEU A N 1
ATOM 1291 C CA . LEU A 1 175 ? 10.453 6.23 14.688 1 93.69 175 LEU A CA 1
ATOM 1292 C C . LEU A 1 175 ? 9.078 6.098 14.039 1 93.69 175 LEU A C 1
ATOM 1294 O O . LEU A 1 175 ? 8.57 4.988 13.875 1 93.69 175 LEU A O 1
ATOM 1298 N N . ALA A 1 176 ? 8.484 7.199 13.672 1 92.12 176 ALA A N 1
ATOM 1299 C CA . ALA A 1 176 ? 7.242 7.145 12.906 1 92.12 176 ALA A CA 1
ATOM 1300 C C . ALA A 1 176 ? 7.449 6.449 11.57 1 92.12 176 ALA A C 1
ATOM 1302 O O . ALA A 1 176 ? 6.582 5.695 11.117 1 92.12 176 ALA A O 1
ATOM 1303 N N . GLY A 1 177 ? 8.578 6.668 10.984 1 94.06 177 GLY A N 1
ATOM 1304 C CA . GLY A 1 177 ? 8.945 5.973 9.766 1 94.06 177 GLY A CA 1
ATOM 1305 C C . GLY A 1 177 ? 9.141 4.48 9.961 1 94.06 177 GLY A C 1
ATOM 1306 O O . GLY A 1 177 ? 8.711 3.678 9.133 1 94.06 177 GLY A O 1
ATOM 1307 N N . VAL A 1 178 ? 9.711 4.168 11.07 1 94.88 178 VAL A N 1
ATOM 1308 C CA . VAL A 1 178 ? 9.922 2.76 11.398 1 94.88 178 VAL A CA 1
ATOM 1309 C C . VAL A 1 178 ? 8.578 2.066 11.594 1 94.88 178 VAL A C 1
ATOM 1311 O O . VAL A 1 178 ? 8.367 0.951 11.109 1 94.88 178 VAL A O 1
ATOM 1314 N N . ARG A 1 179 ? 7.703 2.688 12.281 1 93.12 179 ARG A N 1
ATOM 1315 C CA . ARG A 1 179 ? 6.387 2.117 12.547 1 93.12 179 ARG A CA 1
ATOM 1316 C C . ARG A 1 179 ? 5.629 1.849 11.258 1 93.12 179 ARG A C 1
ATOM 1318 O O . ARG A 1 179 ? 5.141 0.739 11.031 1 93.12 179 ARG A O 1
ATOM 1325 N N . THR A 1 180 ? 5.57 2.822 10.414 1 90.25 180 THR A N 1
ATOM 1326 C CA . THR A 1 180 ? 4.887 2.672 9.133 1 90.25 180 THR A CA 1
ATOM 1327 C C . THR A 1 180 ? 5.59 1.633 8.266 1 90.25 180 THR A C 1
ATOM 1329 O O . THR A 1 180 ? 4.938 0.788 7.648 1 90.25 180 THR A O 1
ATOM 1332 N N . GLY A 1 181 ? 6.867 1.713 8.234 1 93.94 181 GLY A N 1
ATOM 1333 C CA . GLY A 1 181 ? 7.648 0.779 7.441 1 93.94 181 GLY A CA 1
ATOM 1334 C C . GLY A 1 181 ? 7.504 -0.66 7.902 1 93.94 181 GLY A C 1
ATOM 1335 O O . GLY A 1 181 ? 7.367 -1.568 7.078 1 93.94 181 GLY A O 1
ATOM 1336 N N . ALA A 1 182 ? 7.551 -0.809 9.188 1 94.12 182 ALA A N 1
ATOM 1337 C CA . ALA A 1 182 ? 7.449 -2.16 9.727 1 94.12 182 ALA A CA 1
ATOM 1338 C C . ALA A 1 182 ? 6.105 -2.793 9.383 1 94.12 182 ALA A C 1
ATOM 1340 O O . ALA A 1 182 ? 6.031 -3.992 9.094 1 94.12 182 ALA A O 1
ATOM 1341 N N . THR A 1 183 ? 5.09 -2.066 9.445 1 89.56 183 THR A N 1
ATOM 1342 C CA . THR A 1 183 ? 3.773 -2.566 9.07 1 89.56 183 THR A CA 1
ATOM 1343 C C . THR A 1 183 ? 3.73 -2.916 7.586 1 89.56 183 THR A C 1
ATOM 1345 O O . THR A 1 183 ? 3.191 -3.957 7.203 1 89.56 183 THR A O 1
ATOM 1348 N N . LEU A 1 184 ? 4.312 -2.113 6.723 1 91.94 184 LEU A N 1
ATOM 1349 C CA . LEU A 1 184 ? 4.371 -2.361 5.285 1 91.94 184 LEU A CA 1
ATOM 1350 C C . LEU A 1 184 ? 5.242 -3.574 4.977 1 91.94 184 LEU A C 1
ATOM 1352 O O . LEU A 1 184 ? 5.023 -4.266 3.979 1 91.94 184 LEU A O 1
ATOM 1356 N N . SER A 1 185 ? 6.203 -3.752 5.891 1 96.19 185 SER A N 1
ATOM 1357 C CA . SER A 1 185 ? 7.102 -4.883 5.691 1 96.19 185 SER A CA 1
ATOM 1358 C C . SER A 1 185 ? 6.348 -6.207 5.773 1 96.19 185 SER A C 1
ATOM 1360 O O . SER A 1 185 ? 6.684 -7.168 5.078 1 96.19 185 SER A O 1
ATOM 1362 N N . ILE A 1 186 ? 5.355 -6.27 6.609 1 95.12 186 ILE A N 1
ATOM 1363 C CA . ILE A 1 186 ? 4.52 -7.461 6.691 1 95.12 186 ILE A CA 1
ATOM 1364 C C . ILE A 1 186 ? 3.816 -7.695 5.355 1 95.12 186 ILE A C 1
ATOM 1366 O O . ILE A 1 186 ? 3.781 -8.82 4.852 1 95.12 186 ILE A O 1
ATOM 1370 N N . THR A 1 187 ? 3.33 -6.66 4.816 1 93.88 187 THR A N 1
ATOM 1371 C CA . THR A 1 187 ? 2.709 -6.734 3.5 1 93.88 187 THR A CA 1
ATOM 1372 C C . THR A 1 187 ? 3.705 -7.246 2.463 1 93.88 187 THR A C 1
ATOM 1374 O O . THR A 1 187 ? 3.371 -8.109 1.647 1 93.88 187 THR A O 1
ATOM 1377 N N . GLY A 1 188 ? 4.871 -6.703 2.48 1 96.19 188 GLY A N 1
ATOM 1378 C CA . GLY A 1 188 ? 5.902 -7.16 1.561 1 96.19 188 GLY A CA 1
ATOM 1379 C C . GLY A 1 188 ? 6.199 -8.641 1.684 1 96.19 188 GLY A C 1
ATOM 1380 O O . GLY A 1 188 ? 6.363 -9.336 0.676 1 96.19 188 GLY A O 1
ATOM 1381 N N . ALA A 1 189 ? 6.262 -9.055 2.9 1 97.56 189 ALA A N 1
ATOM 1382 C CA . ALA A 1 189 ? 6.547 -10.469 3.137 1 97.56 189 ALA A CA 1
ATOM 1383 C C . ALA A 1 189 ? 5.434 -11.352 2.588 1 97.56 189 ALA A C 1
ATOM 1385 O O . ALA A 1 189 ? 5.699 -12.359 1.925 1 97.56 189 ALA A O 1
ATOM 1386 N N . VAL A 1 190 ? 4.234 -10.953 2.83 1 97 190 VAL A N 1
ATOM 1387 C CA . VAL A 1 190 ? 3.084 -11.742 2.393 1 97 190 VAL A CA 1
ATOM 1388 C C . VAL A 1 190 ? 3.025 -11.766 0.866 1 97 190 VAL A C 1
ATOM 1390 O O . VAL A 1 190 ? 2.809 -12.82 0.265 1 97 190 VAL A O 1
ATOM 1393 N N . VAL A 1 191 ? 3.254 -10.664 0.267 1 96.44 191 VAL A N 1
ATOM 1394 C CA . VAL A 1 191 ? 3.244 -10.57 -1.189 1 96.44 191 VAL A CA 1
ATOM 1395 C C . VAL A 1 191 ? 4.355 -11.438 -1.774 1 96.44 191 VAL A C 1
ATOM 1397 O O . VAL A 1 191 ? 4.125 -12.203 -2.709 1 96.44 191 VAL A O 1
ATOM 1400 N N . GLY A 1 192 ? 5.523 -11.305 -1.203 1 96.94 192 GLY A N 1
ATOM 1401 C CA . GLY A 1 192 ? 6.645 -12.094 -1.674 1 96.94 192 GLY A CA 1
ATOM 1402 C C . GLY A 1 192 ? 6.406 -13.586 -1.565 1 96.94 192 GLY A C 1
ATOM 1403 O O . GLY A 1 192 ? 6.652 -14.336 -2.516 1 96.94 192 GLY A O 1
ATOM 1404 N N . GLU A 1 193 ? 5.941 -13.977 -0.431 1 96.94 193 GLU A N 1
ATOM 1405 C CA . GLU A 1 193 ? 5.676 -15.398 -0.192 1 96.94 193 GLU A CA 1
ATOM 1406 C C . GLU A 1 193 ? 4.59 -15.922 -1.13 1 96.94 193 GLU A C 1
ATOM 1408 O O . GLU A 1 193 ? 4.668 -17.047 -1.604 1 96.94 193 GLU A O 1
ATOM 1413 N N . PHE A 1 194 ? 3.598 -15.117 -1.371 1 95.38 194 PHE A N 1
ATOM 1414 C CA . PHE A 1 194 ? 2.494 -15.516 -2.234 1 95.38 194 PHE A CA 1
ATOM 1415 C C . PHE A 1 194 ? 2.961 -15.664 -3.678 1 95.38 194 PHE A C 1
ATOM 1417 O O . PHE A 1 194 ? 2.559 -16.594 -4.375 1 95.38 194 PHE A O 1
ATOM 1424 N N . VAL A 1 195 ? 3.805 -14.766 -4.086 1 93.38 195 VAL A N 1
ATOM 1425 C CA . VAL A 1 195 ? 4.199 -14.695 -5.488 1 93.38 195 VAL A CA 1
ATOM 1426 C C . VAL A 1 195 ? 5.367 -15.648 -5.742 1 93.38 195 VAL A C 1
ATOM 1428 O O . VAL A 1 195 ? 5.402 -16.328 -6.766 1 93.38 195 VAL A O 1
ATOM 1431 N N . MET A 1 196 ? 6.309 -15.695 -4.801 1 93.44 196 MET A N 1
ATOM 1432 C CA . MET A 1 196 ? 7.562 -16.406 -5.035 1 93.44 196 MET A CA 1
ATOM 1433 C C . MET A 1 196 ? 7.57 -17.75 -4.301 1 93.44 196 MET A C 1
ATOM 1435 O O . MET A 1 196 ? 8.453 -18.578 -4.523 1 93.44 196 MET A O 1
ATOM 1439 N N . GLY A 1 197 ? 6.648 -17.938 -3.492 1 92.62 197 GLY A N 1
ATOM 1440 C CA . GLY A 1 197 ? 6.66 -19.141 -2.674 1 92.62 197 GLY A CA 1
ATOM 1441 C C . GLY A 1 197 ? 7.426 -18.969 -1.375 1 92.62 197 GLY A C 1
ATOM 1442 O O . GLY A 1 197 ? 7.875 -17.859 -1.054 1 92.62 197 GLY A O 1
ATOM 1443 N N . GLY A 1 198 ? 7.48 -20 -0.663 1 93.81 198 GLY A N 1
ATOM 1444 C CA . GLY A 1 198 ? 8.195 -20 0.606 1 93.81 198 GLY A CA 1
ATOM 1445 C C . GLY A 1 198 ? 7.457 -20.75 1.7 1 93.81 198 GLY A C 1
ATOM 1446 O O . GLY A 1 198 ? 6.781 -21.75 1.432 1 93.81 198 GLY A O 1
ATOM 1447 N N . GLU A 1 199 ? 7.812 -20.312 2.922 1 94.62 199 GLU A N 1
ATOM 1448 C CA . GLU A 1 199 ? 7.27 -21.047 4.062 1 94.62 199 GLU A CA 1
ATOM 1449 C C . GLU A 1 199 ? 6.527 -20.125 5.016 1 94.62 199 GLU A C 1
ATOM 1451 O O . GLU A 1 199 ? 6.453 -20.391 6.215 1 94.62 199 GLU A O 1
ATOM 1456 N N . GLY A 1 200 ? 6.09 -19.031 4.504 1 97.19 200 GLY A N 1
ATOM 1457 C CA . GLY A 1 200 ? 5.406 -18.078 5.363 1 97.19 200 GLY A CA 1
ATOM 1458 C C . GLY A 1 200 ? 3.906 -18.047 5.145 1 97.19 200 GLY A C 1
ATOM 1459 O O . GLY A 1 200 ? 3.346 -18.938 4.512 1 97.19 200 GLY A O 1
ATOM 1460 N N . LEU A 1 201 ? 3.266 -17.141 5.723 1 97.19 201 LEU A N 1
ATOM 1461 C CA . LEU A 1 201 ? 1.812 -17.016 5.703 1 97.19 201 LEU A CA 1
ATOM 1462 C C . LEU A 1 201 ? 1.306 -16.766 4.285 1 97.19 201 LEU A C 1
ATOM 1464 O O . LEU A 1 201 ? 0.209 -17.203 3.93 1 97.19 201 LEU A O 1
ATOM 1468 N N . GLY A 1 202 ? 2.094 -16.047 3.516 1 96.25 202 GLY A N 1
ATOM 1469 C CA . GLY A 1 202 ? 1.709 -15.836 2.129 1 96.25 202 GLY A CA 1
ATOM 1470 C C . GLY A 1 202 ? 1.606 -17.125 1.342 1 96.25 202 GLY A C 1
ATOM 1471 O O . GLY A 1 202 ? 0.688 -17.297 0.538 1 96.25 202 GLY A O 1
ATOM 1472 N N . GLU A 1 203 ? 2.551 -17.969 1.538 1 96.25 203 GLU A N 1
ATOM 1473 C CA . GLU A 1 203 ? 2.49 -19.281 0.917 1 96.25 203 GLU A CA 1
ATOM 1474 C C . GLU A 1 203 ? 1.28 -20.078 1.414 1 96.25 203 GLU A C 1
ATOM 1476 O O . GLU A 1 203 ? 0.632 -20.781 0.639 1 96.25 203 GLU A O 1
ATOM 1481 N N . LEU A 1 204 ? 1.058 -19.984 2.67 1 96.19 204 LEU A N 1
ATOM 1482 C CA . LEU A 1 204 ? -0.108 -20.656 3.24 1 96.19 204 LEU A CA 1
ATOM 1483 C C . LEU A 1 204 ? -1.392 -20.172 2.572 1 96.19 204 LEU A C 1
ATOM 1485 O O . LEU A 1 204 ? -2.277 -20.984 2.271 1 96.19 204 LEU A O 1
ATOM 1489 N N . LEU A 1 205 ? -1.492 -18.891 2.338 1 95.12 205 LEU A N 1
ATOM 1490 C CA . LEU A 1 205 ? -2.639 -18.328 1.636 1 95.12 205 LEU A CA 1
ATOM 1491 C C . LEU A 1 205 ? -2.779 -18.938 0.244 1 95.12 205 LEU A C 1
ATOM 1493 O O . LEU A 1 205 ? -3.885 -19.281 -0.18 1 95.12 205 LEU A O 1
ATOM 1497 N N . ALA A 1 206 ? -1.667 -19.062 -0.434 1 93.62 206 ALA A N 1
ATOM 1498 C CA . ALA A 1 206 ? -1.679 -19.609 -1.787 1 93.62 206 ALA A CA 1
ATOM 1499 C C . ALA A 1 206 ? -2.17 -21.047 -1.79 1 93.62 206 ALA A C 1
ATOM 1501 O O . ALA A 1 206 ? -2.969 -21.438 -2.646 1 93.62 206 ALA A O 1
ATOM 1502 N N . VAL A 1 207 ? -1.708 -21.828 -0.841 1 94.19 207 VAL A N 1
ATOM 1503 C CA . VAL A 1 207 ? -2.1 -23.234 -0.725 1 94.19 207 VAL A CA 1
ATOM 1504 C C . VAL A 1 207 ? -3.586 -23.328 -0.392 1 94.19 207 VAL A C 1
ATOM 1506 O O . VAL A 1 207 ? -4.316 -24.109 -1.006 1 94.19 207 VAL A O 1
ATOM 1509 N N . GLN A 1 208 ? -4 -22.578 0.546 1 94.38 208 GLN A N 1
ATOM 1510 C CA . GLN A 1 208 ? -5.395 -22.594 0.976 1 94.38 208 GLN A CA 1
ATOM 1511 C C . GLN A 1 208 ? -6.324 -22.156 -0.149 1 94.38 208 GLN A C 1
ATOM 1513 O O . GLN A 1 208 ? -7.441 -22.656 -0.275 1 94.38 208 GLN A O 1
ATOM 1518 N N . ARG A 1 209 ? -5.867 -21.156 -0.917 1 90.44 209 ARG A N 1
ATOM 1519 C CA . ARG A 1 209 ? -6.637 -20.719 -2.08 1 90.44 209 ARG A CA 1
ATOM 1520 C C . ARG A 1 209 ? -6.816 -21.859 -3.074 1 90.44 209 ARG A C 1
ATOM 1522 O O . ARG A 1 209 ? -7.922 -22.109 -3.561 1 90.44 209 ARG A O 1
ATOM 1529 N N . GLY A 1 210 ? -5.742 -22.562 -3.328 1 90.56 210 GLY A N 1
ATOM 1530 C CA . GLY A 1 210 ? -5.789 -23.688 -4.254 1 90.56 210 GLY A CA 1
ATOM 1531 C C . GLY A 1 210 ? -6.699 -24.812 -3.789 1 90.56 210 GLY A C 1
ATOM 1532 O O . GLY A 1 210 ? -7.277 -25.531 -4.605 1 90.56 210 GLY A O 1
ATOM 1533 N N . GLN A 1 211 ? -6.863 -24.891 -2.492 1 92.56 211 GLN A N 1
ATOM 1534 C CA . GLN A 1 211 ? -7.688 -25.953 -1.917 1 92.56 211 GLN A CA 1
ATOM 1535 C C . GLN A 1 211 ? -9.102 -25.453 -1.631 1 92.56 211 GLN A C 1
ATOM 1537 O O . GLN A 1 211 ? -9.922 -26.188 -1.083 1 92.56 211 GLN A O 1
ATOM 1542 N N . ALA A 1 212 ? -9.328 -24.234 -1.936 1 91.19 212 ALA A N 1
ATOM 1543 C CA . ALA A 1 212 ? -10.617 -23.609 -1.637 1 91.19 212 ALA A CA 1
ATOM 1544 C C . ALA A 1 212 ? -10.977 -23.781 -0.165 1 91.19 212 ALA A C 1
ATOM 1546 O O . ALA A 1 212 ? -12.117 -24.125 0.162 1 91.19 212 ALA A O 1
ATOM 1547 N N . ASP A 1 213 ? -10 -23.703 0.69 1 93.06 213 ASP A N 1
ATOM 1548 C CA . ASP A 1 213 ? -10.164 -23.828 2.135 1 93.06 213 ASP A CA 1
ATOM 1549 C C . ASP A 1 213 ? -10.555 -22.484 2.748 1 93.06 213 ASP A C 1
ATOM 1551 O O . ASP A 1 213 ? -9.695 -21.734 3.238 1 93.06 213 ASP A O 1
ATOM 1555 N N . SER A 1 214 ? -11.797 -22.281 2.855 1 92.62 214 SER A N 1
ATOM 1556 C CA . SER A 1 214 ? -12.297 -20.984 3.33 1 92.62 214 SER A CA 1
ATOM 1557 C C . SER A 1 214 ? -11.922 -20.75 4.789 1 92.62 214 SER A C 1
ATOM 1559 O O . SER A 1 214 ? -11.453 -19.672 5.148 1 92.62 214 SER A O 1
ATOM 1561 N N . THR A 1 215 ? -12.125 -21.734 5.59 1 94 215 THR A N 1
ATOM 1562 C CA . THR A 1 215 ? -11.797 -21.609 7.004 1 94 215 THR A CA 1
ATOM 1563 C C . THR A 1 215 ? -10.32 -21.266 7.195 1 94 215 THR A C 1
ATOM 1565 O O . THR A 1 215 ? -9.977 -20.391 7.988 1 94 215 THR A O 1
ATOM 1568 N N . GLY A 1 216 ? -9.516 -22 6.434 1 94.69 216 GLY A N 1
ATOM 1569 C CA . GLY A 1 216 ? -8.086 -21.734 6.492 1 94.69 216 GLY A CA 1
ATOM 1570 C C . GLY A 1 216 ? -7.734 -20.312 6.105 1 94.69 216 GLY A C 1
ATOM 1571 O O . GLY A 1 216 ? -6.887 -19.672 6.738 1 94.69 216 GLY A O 1
ATOM 1572 N N . LEU A 1 217 ? -8.414 -19.844 5.102 1 94.88 217 LEU A N 1
ATOM 1573 C CA . LEU A 1 217 ? -8.18 -18.469 4.66 1 94.88 217 LEU A CA 1
ATOM 1574 C C . LEU A 1 217 ? -8.516 -17.484 5.762 1 94.88 217 LEU A C 1
ATOM 1576 O O . LEU A 1 217 ? -7.766 -16.531 6.012 1 94.88 217 LEU A O 1
ATOM 1580 N N . PHE A 1 218 ? -9.602 -17.688 6.441 1 94.5 218 PHE A N 1
ATOM 1581 C CA . PHE A 1 218 ? -10.008 -16.781 7.512 1 94.5 218 PHE A CA 1
ATOM 1582 C C . PHE A 1 218 ? -9.023 -16.828 8.672 1 94.5 218 PHE A C 1
ATOM 1584 O O . PHE A 1 218 ? -8.711 -15.805 9.281 1 94.5 218 PHE A O 1
ATOM 1591 N N . VAL A 1 219 ? -8.539 -18 8.93 1 95.69 219 VAL A N 1
ATOM 1592 C CA . VAL A 1 219 ? -7.566 -18.172 10.008 1 95.69 219 VAL A CA 1
ATOM 1593 C C . VAL A 1 219 ? -6.289 -17.391 9.664 1 95.69 219 VAL A C 1
ATOM 1595 O O . VAL A 1 219 ? -5.742 -16.688 10.508 1 95.69 219 VAL A O 1
ATOM 1598 N N . THR A 1 220 ? -5.809 -17.562 8.445 1 95.81 220 THR A N 1
ATOM 1599 C CA . THR A 1 220 ? -4.59 -16.891 8.016 1 95.81 220 THR A CA 1
ATOM 1600 C C . THR A 1 220 ? -4.789 -15.375 7.988 1 95.81 220 THR A C 1
ATOM 1602 O O . THR A 1 220 ? -3.898 -14.625 8.391 1 95.81 220 THR A O 1
ATOM 1605 N N . LEU A 1 221 ? -5.941 -14.93 7.57 1 93.81 221 LEU A N 1
ATOM 1606 C CA . LEU A 1 221 ? -6.25 -13.5 7.562 1 93.81 221 LEU A CA 1
ATOM 1607 C C . LEU A 1 221 ? -6.27 -12.945 8.984 1 93.81 221 LEU A C 1
ATOM 1609 O O . LEU A 1 221 ? -5.762 -11.852 9.227 1 93.81 221 LEU A O 1
ATOM 1613 N N . LEU A 1 222 ? -6.887 -13.656 9.844 1 93.06 222 LEU A N 1
ATOM 1614 C CA . LEU A 1 222 ? -6.895 -13.258 11.25 1 93.06 222 LEU A CA 1
ATOM 1615 C C . LEU A 1 222 ? -5.477 -13.164 11.797 1 93.06 222 LEU A C 1
ATOM 1617 O O . LEU A 1 222 ? -5.141 -12.211 12.508 1 93.06 222 LEU A O 1
ATOM 1621 N N . THR A 1 223 ? -4.688 -14.133 11.469 1 95.25 223 THR A N 1
ATOM 1622 C CA . THR A 1 223 ? -3.295 -14.156 11.906 1 95.25 223 THR A CA 1
ATOM 1623 C C . THR A 1 223 ? -2.547 -12.93 11.391 1 95.25 223 THR A C 1
ATOM 1625 O O . THR A 1 223 ? -1.809 -12.281 12.133 1 95.25 223 THR A O 1
ATOM 1628 N N . LEU A 1 224 ? -2.783 -12.617 10.125 1 94.38 224 LEU A N 1
ATOM 1629 C CA . LEU A 1 224 ? -2.121 -11.469 9.516 1 94.38 224 LEU A CA 1
ATOM 1630 C C . LEU A 1 224 ? -2.559 -10.172 10.18 1 94.38 224 LEU A C 1
ATOM 1632 O O . LEU A 1 224 ? -1.739 -9.273 10.406 1 94.38 224 LEU A O 1
ATOM 1636 N N . THR A 1 225 ? -3.799 -10.078 10.484 1 90.44 225 THR A N 1
ATOM 1637 C CA . THR A 1 225 ? -4.32 -8.898 11.164 1 90.44 225 THR A CA 1
ATOM 1638 C C . THR A 1 225 ? -3.689 -8.75 12.547 1 90.44 225 THR A C 1
ATOM 1640 O O . THR A 1 225 ? -3.271 -7.652 12.93 1 90.44 225 THR A O 1
ATOM 1643 N N . LEU A 1 226 ? -3.613 -9.797 13.242 1 91.5 226 LEU A N 1
ATOM 1644 C CA . LEU A 1 226 ? -3.018 -9.789 14.578 1 91.5 226 LEU A CA 1
ATOM 1645 C C . LEU A 1 226 ? -1.529 -9.453 14.5 1 91.5 226 LEU A C 1
ATOM 1647 O O . LEU A 1 226 ? -1.009 -8.727 15.344 1 91.5 226 LEU A O 1
ATOM 1651 N N . LEU A 1 227 ? -0.904 -10.023 13.516 1 92.44 227 LEU A N 1
ATOM 1652 C CA . LEU A 1 227 ? 0.519 -9.766 13.328 1 92.44 227 LEU A CA 1
ATOM 1653 C C . LEU A 1 227 ? 0.765 -8.289 13.031 1 92.44 227 LEU A C 1
ATOM 1655 O O . LEU A 1 227 ? 1.698 -7.691 13.562 1 92.44 227 LEU A O 1
ATOM 1659 N N . ALA A 1 228 ? -0.034 -7.797 12.164 1 87.75 228 ALA A N 1
ATOM 1660 C CA . ALA A 1 228 ? 0.09 -6.379 11.828 1 87.75 228 ALA A CA 1
ATOM 1661 C C . ALA A 1 228 ? -0.148 -5.504 13.055 1 87.75 228 ALA A C 1
ATOM 1663 O O . ALA A 1 228 ? 0.605 -4.562 13.312 1 87.75 228 ALA A O 1
ATOM 1664 N N . ALA A 1 229 ? -1.138 -5.785 13.859 1 87.62 229 ALA A N 1
ATOM 1665 C CA . ALA A 1 229 ? -1.446 -5.039 15.078 1 87.62 229 ALA A CA 1
ATOM 1666 C C . ALA A 1 229 ? -0.317 -5.164 16.094 1 87.62 229 ALA A C 1
ATOM 1668 O O . ALA A 1 229 ? 0.052 -4.184 16.75 1 87.62 229 ALA A O 1
ATOM 1669 N N . ALA A 1 230 ? 0.159 -6.312 16.188 1 91.69 230 ALA A N 1
ATOM 1670 C CA . ALA A 1 230 ? 1.244 -6.562 17.125 1 91.69 230 ALA A CA 1
ATOM 1671 C C . ALA A 1 230 ? 2.504 -5.797 16.734 1 91.69 230 ALA A C 1
ATOM 1673 O O . ALA A 1 230 ? 3.193 -5.234 17.594 1 91.69 230 ALA A O 1
ATOM 1674 N N . THR A 1 231 ? 2.795 -5.828 15.461 1 89.75 231 THR A N 1
ATOM 1675 C CA . THR A 1 231 ? 3.967 -5.109 14.969 1 89.75 231 THR A CA 1
ATOM 1676 C C . THR A 1 231 ? 3.809 -3.607 15.195 1 89.75 231 THR A C 1
ATOM 1678 O O . THR A 1 231 ? 4.734 -2.943 15.664 1 89.75 231 THR A O 1
ATOM 1681 N N . TYR A 1 232 ? 2.697 -3.111 14.914 1 86.88 232 TYR A N 1
ATOM 1682 C CA . TYR A 1 232 ? 2.4 -1.702 15.141 1 86.88 232 TYR A CA 1
ATOM 1683 C C . TYR A 1 232 ? 2.518 -1.352 16.609 1 86.88 232 TYR A C 1
ATOM 1685 O O . TYR A 1 232 ? 3.145 -0.353 16.984 1 86.88 232 TYR A O 1
ATOM 1693 N N . GLY A 1 233 ? 1.956 -2.127 17.453 1 87.75 233 GLY A N 1
ATOM 1694 C CA . GLY A 1 233 ? 2.006 -1.915 18.891 1 87.75 233 GLY A CA 1
ATOM 1695 C C . GLY A 1 233 ? 3.41 -2.006 19.469 1 87.75 233 GLY A C 1
ATOM 1696 O O . GLY A 1 233 ? 3.783 -1.223 20.344 1 87.75 233 GLY A O 1
ATOM 1697 N N . ALA A 1 234 ? 4.137 -2.9 18.969 1 91.25 234 ALA A N 1
ATOM 1698 C CA . ALA A 1 234 ? 5.508 -3.082 19.438 1 91.25 234 ALA A CA 1
ATOM 1699 C C . ALA A 1 234 ? 6.355 -1.845 19.156 1 91.25 234 ALA A C 1
ATOM 1701 O O . ALA A 1 234 ? 7.109 -1.391 20.016 1 91.25 234 ALA A O 1
ATOM 1702 N N . VAL A 1 235 ? 6.219 -1.29 18 1 89 235 VAL A N 1
ATOM 1703 C CA . VAL A 1 235 ? 7 -0.109 17.641 1 89 235 VAL A CA 1
ATOM 1704 C C . VAL A 1 235 ? 6.512 1.092 18.453 1 89 235 VAL A C 1
ATOM 1706 O O . VAL A 1 235 ? 7.312 1.922 18.891 1 89 235 VAL A O 1
ATOM 1709 N N . ARG A 1 236 ? 5.258 1.131 18.656 1 88.19 236 ARG A N 1
ATOM 1710 C CA . ARG A 1 236 ? 4.703 2.217 19.469 1 88.19 236 ARG A CA 1
ATOM 1711 C C . ARG A 1 236 ? 5.227 2.16 20.891 1 88.19 236 ARG A C 1
ATOM 1713 O O . ARG A 1 236 ? 5.492 3.197 21.516 1 88.19 236 ARG A O 1
ATOM 1720 N N . LEU A 1 237 ? 5.312 0.993 21.406 1 89.81 237 LEU A N 1
ATOM 1721 C CA . LEU A 1 237 ? 5.855 0.821 22.75 1 89.81 237 LEU A CA 1
ATOM 1722 C C . LEU A 1 237 ? 7.316 1.259 22.812 1 89.81 237 LEU A C 1
ATOM 1724 O O . LEU A 1 237 ? 7.746 1.87 23.797 1 89.81 237 LEU A O 1
ATOM 1728 N N . LEU A 1 238 ? 7.961 0.972 21.734 1 87.94 238 LEU A N 1
ATOM 1729 C CA . LEU A 1 238 ? 9.352 1.4 21.656 1 87.94 238 LEU A CA 1
ATOM 1730 C C . LEU A 1 238 ? 9.453 2.922 21.609 1 87.94 238 LEU A C 1
ATOM 1732 O O . LEU A 1 238 ? 10.328 3.512 22.25 1 87.94 238 LEU A O 1
ATOM 1736 N N . GLU A 1 239 ? 8.609 3.504 20.844 1 87.81 239 GLU A N 1
ATOM 1737 C CA . GLU A 1 239 ? 8.562 4.961 20.766 1 87.81 239 GLU A CA 1
ATOM 1738 C C . GLU A 1 239 ? 8.297 5.586 22.125 1 87.81 239 GLU A C 1
ATOM 1740 O O . GLU A 1 239 ? 8.945 6.57 22.5 1 87.81 239 GLU A O 1
ATOM 1745 N N . ARG A 1 240 ? 7.465 5.012 22.891 1 88.31 240 ARG A N 1
ATOM 1746 C CA . ARG A 1 240 ? 7.109 5.531 24.219 1 88.31 240 ARG A CA 1
ATOM 1747 C C . ARG A 1 240 ? 8.266 5.371 25.203 1 88.31 240 ARG A C 1
ATOM 1749 O O . ARG A 1 240 ? 8.484 6.238 26.047 1 88.31 240 ARG A O 1
ATOM 1756 N N . ALA A 1 241 ? 8.914 4.324 25.031 1 88.94 241 ALA A N 1
ATOM 1757 C CA . ALA A 1 241 ? 10.039 4.062 25.938 1 88.94 241 ALA A CA 1
ATOM 1758 C C . ALA A 1 241 ? 11.188 5.035 25.672 1 88.94 241 ALA A C 1
ATOM 1760 O O . ALA A 1 241 ? 11.914 5.41 26.594 1 88.94 241 ALA A O 1
ATOM 1761 N N . LEU A 1 242 ? 11.289 5.406 24.422 1 84.5 242 LEU A N 1
ATOM 1762 C CA . LEU A 1 242 ? 12.375 6.305 24.062 1 84.5 242 LEU A CA 1
ATOM 1763 C C . LEU A 1 242 ? 11.992 7.758 24.312 1 84.5 242 LEU A C 1
ATOM 1765 O O . LEU A 1 242 ? 12.859 8.617 24.453 1 84.5 242 LEU A O 1
ATOM 1769 N N . ASP A 1 243 ? 10.773 8.078 24.172 1 71.5 243 ASP A N 1
ATOM 1770 C CA . ASP A 1 243 ? 10.312 9.422 24.469 1 71.5 243 ASP A CA 1
ATOM 1771 C C . ASP A 1 243 ? 10.453 9.727 25.969 1 71.5 243 ASP A C 1
ATOM 1773 O O . ASP A 1 243 ? 10.5 10.891 26.359 1 71.5 243 ASP A O 1
ATOM 1777 N N . ARG A 1 244 ? 10.594 8.773 26.844 1 57.72 244 ARG A N 1
ATOM 1778 C CA . ARG A 1 244 ? 10.812 9 28.266 1 57.72 244 ARG A CA 1
ATOM 1779 C C . ARG A 1 244 ? 12.281 9.258 28.562 1 57.72 244 ARG A C 1
ATOM 1781 O O . ARG A 1 244 ? 13.156 8.672 27.922 1 57.72 244 ARG A O 1
ATOM 1788 N N . MET B 1 1 ? 13.617 27.016 -14.766 1 41 1 MET B N 1
ATOM 1789 C CA . MET B 1 1 ? 14.352 26.25 -15.766 1 41 1 MET B CA 1
ATOM 1790 C C . MET B 1 1 ? 15.359 25.312 -15.102 1 41 1 MET B C 1
ATOM 1792 O O . MET B 1 1 ? 15.781 24.328 -15.695 1 41 1 MET B O 1
ATOM 1796 N N . VAL B 1 2 ? 16.016 25.797 -13.906 1 50.41 2 VAL B N 1
ATOM 1797 C CA . VAL B 1 2 ? 17.125 25.328 -13.086 1 50.41 2 VAL B CA 1
ATOM 1798 C C . VAL B 1 2 ? 16.703 24.078 -12.32 1 50.41 2 VAL B C 1
ATOM 1800 O O . VAL B 1 2 ? 17.547 23.25 -11.969 1 50.41 2 VAL B O 1
ATOM 1803 N N . ALA B 1 3 ? 15.336 23.969 -12.062 1 67.88 3 ALA B N 1
ATOM 1804 C CA . ALA B 1 3 ? 14.805 23.047 -11.062 1 67.88 3 ALA B CA 1
ATOM 1805 C C . ALA B 1 3 ? 14.672 21.625 -11.633 1 67.88 3 ALA B C 1
ATOM 1807 O O . ALA B 1 3 ? 14.742 20.641 -10.898 1 67.88 3 ALA B O 1
ATOM 1808 N N . VAL B 1 4 ? 14.891 21.594 -13.148 1 77.81 4 VAL B N 1
ATOM 1809 C CA . VAL B 1 4 ? 14.625 20.312 -13.789 1 77.81 4 VAL B CA 1
ATOM 1810 C C . VAL B 1 4 ? 15.945 19.609 -14.109 1 77.81 4 VAL B C 1
ATOM 1812 O O . VAL B 1 4 ? 15.969 18.406 -14.383 1 77.81 4 VAL B O 1
ATOM 1815 N N . LEU B 1 5 ? 17 20.203 -13.914 1 85.94 5 LEU B N 1
ATOM 1816 C CA . LEU B 1 5 ? 18.297 19.703 -14.375 1 85.94 5 LEU B CA 1
ATOM 1817 C C . LEU B 1 5 ? 18.781 18.562 -13.492 1 85.94 5 LEU B C 1
ATOM 1819 O O . LEU B 1 5 ? 19.203 17.516 -14 1 85.94 5 LEU B O 1
ATOM 1823 N N . PRO B 1 6 ? 18.594 18.719 -12.273 1 86.62 6 PRO B N 1
ATOM 1824 C CA . PRO B 1 6 ? 19.156 17.656 -11.438 1 86.62 6 PRO B CA 1
ATOM 1825 C C . PRO B 1 6 ? 18.453 16.312 -11.664 1 86.62 6 PRO B C 1
ATOM 1827 O O . PRO B 1 6 ? 19.125 15.289 -11.836 1 86.62 6 PRO B O 1
ATOM 1830 N N . PRO B 1 7 ? 17.219 16.25 -11.758 1 85.5 7 PRO B N 1
ATOM 1831 C CA . PRO B 1 7 ? 16.578 14.961 -12.031 1 85.5 7 PRO B CA 1
ATOM 1832 C C . PRO B 1 7 ? 16.906 14.422 -13.422 1 85.5 7 PRO B C 1
ATOM 1834 O O . PRO B 1 7 ? 17.031 13.211 -13.609 1 85.5 7 PRO B O 1
ATOM 1837 N N . LEU B 1 8 ? 17.094 15.289 -14.344 1 88.06 8 LEU B N 1
ATOM 1838 C CA . LEU B 1 8 ? 17.438 14.859 -15.695 1 88.06 8 LEU B CA 1
ATOM 1839 C C . LEU B 1 8 ? 18.828 14.25 -15.742 1 88.06 8 LEU B C 1
ATOM 1841 O O . LEU B 1 8 ? 19.031 13.219 -16.391 1 88.06 8 LEU B O 1
ATOM 1845 N N . VAL B 1 9 ? 19.703 14.852 -15.047 1 88.56 9 VAL B N 1
ATOM 1846 C CA . VAL B 1 9 ? 21.078 14.352 -15.023 1 88.56 9 VAL B CA 1
ATOM 1847 C C . VAL B 1 9 ? 21.109 12.992 -14.32 1 88.56 9 VAL B C 1
ATOM 1849 O O . VAL B 1 9 ? 21.766 12.062 -14.797 1 88.56 9 VAL B O 1
ATOM 1852 N N . PHE B 1 10 ? 20.422 12.953 -13.234 1 88.25 10 PHE B N 1
ATOM 1853 C CA . PHE B 1 10 ? 20.391 11.688 -12.516 1 88.25 10 PHE B CA 1
ATOM 1854 C C . PHE B 1 10 ? 19.781 10.586 -13.383 1 88.25 10 PHE B C 1
ATOM 1856 O O . PHE B 1 10 ? 20.281 9.461 -13.414 1 88.25 10 PHE B O 1
ATOM 1863 N N . GLY B 1 11 ? 18.719 10.898 -14.039 1 88.31 11 GLY B N 1
ATOM 1864 C CA . GLY B 1 11 ? 18.094 9.953 -14.945 1 88.31 11 GLY B CA 1
ATOM 1865 C C . GLY B 1 11 ? 19 9.492 -16.062 1 88.31 11 GLY B C 1
ATOM 1866 O O . GLY B 1 11 ? 19.031 8.312 -16.406 1 88.31 11 GLY B O 1
ATOM 1867 N N . LEU B 1 12 ? 19.719 10.414 -16.594 1 88 12 LEU B N 1
ATOM 1868 C CA . LEU B 1 12 ? 20.656 10.094 -17.656 1 88 12 LEU B CA 1
ATOM 1869 C C . LEU B 1 12 ? 21.797 9.203 -17.141 1 88 12 LEU B C 1
ATOM 1871 O O . LEU B 1 12 ? 22.234 8.289 -17.844 1 88 12 LEU B O 1
ATOM 1875 N N . VAL B 1 13 ? 22.188 9.484 -15.938 1 88.31 13 VAL B N 1
ATOM 1876 C CA . VAL B 1 13 ? 23.234 8.672 -15.336 1 88.31 13 VAL B CA 1
ATOM 1877 C C . VAL B 1 13 ? 22.719 7.254 -15.102 1 88.31 13 VAL B C 1
ATOM 1879 O O . VAL B 1 13 ? 23.422 6.277 -15.352 1 88.31 13 VAL B O 1
ATOM 1882 N N . LEU B 1 14 ? 21.484 7.23 -14.641 1 87.19 14 LEU B N 1
ATOM 1883 C CA . LEU B 1 14 ? 20.891 5.922 -14.406 1 87.19 14 LEU B CA 1
ATOM 1884 C C . LEU B 1 14 ? 20.75 5.145 -15.711 1 87.19 14 LEU B C 1
ATOM 1886 O O . LEU B 1 14 ? 21.078 3.953 -15.766 1 87.19 14 LEU B O 1
ATOM 1890 N N . LEU B 1 15 ? 20.297 5.828 -16.656 1 86.94 15 LEU B N 1
ATOM 1891 C CA . LEU B 1 15 ? 20.141 5.199 -17.969 1 86.94 15 LEU B CA 1
ATOM 1892 C C . LEU B 1 15 ? 21.484 4.82 -18.562 1 86.94 15 LEU B C 1
ATOM 1894 O O . LEU B 1 15 ? 21.625 3.764 -19.188 1 86.94 15 LEU B O 1
ATOM 1898 N N . GLY B 1 16 ? 22.422 5.707 -18.406 1 86.19 16 GLY B N 1
ATOM 1899 C CA . GLY B 1 16 ? 23.766 5.43 -18.891 1 86.19 16 GLY B CA 1
ATOM 1900 C C . GLY B 1 16 ? 24.406 4.246 -18.188 1 86.19 16 GLY B C 1
ATOM 1901 O O . GLY B 1 16 ? 25.047 3.408 -18.828 1 86.19 16 GLY B O 1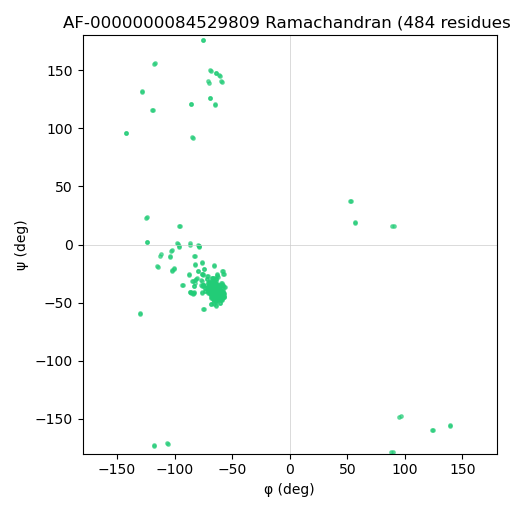
ATOM 1902 N N . THR B 1 17 ? 24.234 4.172 -16.938 1 86.94 17 THR B N 1
ATOM 1903 C CA . THR B 1 17 ? 24.766 3.049 -16.172 1 86.94 17 THR B CA 1
ATOM 1904 C C . THR B 1 17 ? 24.078 1.746 -16.578 1 86.94 17 THR B C 1
ATOM 1906 O O . THR B 1 17 ? 24.734 0.712 -16.719 1 86.94 17 THR B O 1
ATOM 1909 N N . TRP B 1 18 ? 22.766 1.866 -16.766 1 87.75 18 TRP B N 1
ATOM 1910 C CA . TRP B 1 18 ? 22 0.717 -17.234 1 87.75 18 TRP B CA 1
ATOM 1911 C C . TRP B 1 18 ? 22.516 0.24 -18.594 1 87.75 18 TRP B C 1
ATOM 1913 O O . TRP B 1 18 ? 22.797 -0.947 -18.766 1 87.75 18 TRP B O 1
ATOM 1923 N N . GLU B 1 19 ? 22.719 1.168 -19.391 1 85.81 19 GLU B N 1
ATOM 1924 C CA . GLU B 1 19 ? 23.203 0.839 -20.734 1 85.81 19 GLU B CA 1
ATOM 1925 C C . GLU B 1 19 ? 24.625 0.269 -20.688 1 85.81 19 GLU B C 1
ATOM 1927 O O . GLU B 1 19 ? 24.922 -0.699 -21.375 1 85.81 19 GLU B O 1
ATOM 1932 N N . ALA B 1 20 ? 25.375 0.843 -19.875 1 85.69 20 ALA B N 1
ATOM 1933 C CA . ALA B 1 20 ? 26.766 0.404 -19.75 1 85.69 20 ALA B CA 1
ATOM 1934 C C . ALA B 1 20 ? 26.844 -1.01 -19.188 1 85.69 20 ALA B C 1
ATOM 1936 O O . ALA B 1 20 ? 27.625 -1.84 -19.672 1 85.69 20 ALA B O 1
ATOM 1937 N N . VAL B 1 21 ? 26.062 -1.264 -18.234 1 85.81 21 VAL B N 1
ATOM 1938 C CA . VAL B 1 21 ? 26.094 -2.561 -17.562 1 85.81 21 VAL B CA 1
ATOM 1939 C C . VAL B 1 21 ? 25.625 -3.646 -18.531 1 85.81 21 VAL B C 1
ATOM 1941 O O . VAL B 1 21 ? 26.156 -4.758 -18.531 1 85.81 21 VAL B O 1
ATOM 1944 N N . THR B 1 22 ? 24.672 -3.293 -19.312 1 85.44 22 THR B N 1
ATOM 1945 C CA . THR B 1 22 ? 24.109 -4.297 -20.219 1 85.44 22 THR B CA 1
ATOM 1946 C C . THR B 1 22 ? 25 -4.469 -21.453 1 85.44 22 THR B C 1
ATOM 1948 O O . THR B 1 22 ? 25.078 -5.559 -22.016 1 85.44 22 THR B O 1
ATOM 1951 N N . ARG B 1 23 ? 25.672 -3.41 -21.797 1 81.44 23 ARG B N 1
ATOM 1952 C CA . ARG B 1 23 ? 26.547 -3.488 -22.969 1 81.44 23 ARG B CA 1
ATOM 1953 C C . ARG B 1 23 ? 27.812 -4.289 -22.641 1 81.44 23 ARG B C 1
ATOM 1955 O O . ARG B 1 23 ? 28.312 -5.023 -23.5 1 81.44 23 ARG B O 1
ATOM 1962 N N . THR B 1 24 ? 28.188 -4.066 -21.453 1 82.19 24 THR B N 1
ATOM 1963 C CA . THR B 1 24 ? 29.422 -4.766 -21.078 1 82.19 24 THR B CA 1
ATOM 1964 C C . THR B 1 24 ? 29.125 -6.223 -20.734 1 82.19 24 THR B C 1
ATOM 1966 O O . THR B 1 24 ? 30.047 -7.008 -20.516 1 82.19 24 THR B O 1
ATOM 1969 N N . ARG B 1 25 ? 27.938 -6.652 -20.797 1 78.12 25 ARG B N 1
ATOM 1970 C CA . ARG B 1 25 ? 27.5 -8.016 -20.531 1 78.12 25 ARG B CA 1
ATOM 1971 C C . ARG B 1 25 ? 27.922 -8.461 -19.125 1 78.12 25 ARG B C 1
ATOM 1973 O O . ARG B 1 25 ? 28.188 -9.641 -18.906 1 78.12 25 ARG B O 1
ATOM 1980 N N . ALA B 1 26 ? 28.203 -7.523 -18.328 1 75.31 26 ALA B N 1
ATOM 1981 C CA . ALA B 1 26 ? 28.484 -7.836 -16.922 1 75.31 26 ALA B CA 1
ATOM 1982 C C . ALA B 1 26 ? 27.312 -8.562 -16.281 1 75.31 26 ALA B C 1
ATOM 1984 O O . ALA B 1 26 ? 27.484 -9.344 -15.344 1 75.31 26 ALA B O 1
ATOM 1985 N N . VAL B 1 27 ? 26.203 -8.312 -16.859 1 76.38 27 VAL B N 1
ATOM 1986 C CA . VAL B 1 27 ? 24.969 -8.961 -16.438 1 76.38 27 VAL B CA 1
ATOM 1987 C C . VAL B 1 27 ? 24.266 -9.578 -17.641 1 76.38 27 VAL B C 1
ATOM 1989 O O . VAL B 1 27 ? 24.234 -8.977 -18.719 1 76.38 27 VAL B O 1
ATOM 1992 N N . SER B 1 28 ? 23.891 -10.789 -17.484 1 83.06 28 SER B N 1
ATOM 1993 C CA . SER B 1 28 ? 23.203 -11.469 -18.562 1 83.06 28 SER B CA 1
ATOM 1994 C C . SER B 1 28 ? 21.922 -10.727 -18.953 1 83.06 28 SER B C 1
ATOM 1996 O O . SER B 1 28 ? 21.234 -10.156 -18.109 1 83.06 28 SER B O 1
ATOM 1998 N N . ALA B 1 29 ? 21.672 -10.656 -20.234 1 80.25 29 ALA B N 1
ATOM 1999 C CA . ALA B 1 29 ? 20.469 -10.023 -20.781 1 80.25 29 ALA B CA 1
ATOM 2000 C C . ALA B 1 29 ? 19.203 -10.68 -20.219 1 80.25 29 ALA B C 1
ATOM 2002 O O . ALA B 1 29 ? 18.141 -10.062 -20.203 1 80.25 29 ALA B O 1
ATOM 2003 N N . PHE B 1 30 ? 19.438 -11.898 -19.797 1 79.81 30 PHE B N 1
ATOM 2004 C CA . PHE B 1 30 ? 18.328 -12.625 -19.203 1 79.81 30 PHE B CA 1
ATOM 2005 C C . PHE B 1 30 ? 17.875 -11.961 -17.906 1 79.81 30 PHE B C 1
ATOM 2007 O O . PHE B 1 30 ? 16.672 -11.883 -17.625 1 79.81 30 PHE B O 1
ATOM 2014 N N . PHE B 1 31 ? 18.828 -11.414 -17.25 1 83.5 31 PHE B N 1
ATOM 2015 C CA . PHE B 1 31 ? 18.516 -10.82 -15.961 1 83.5 31 PHE B CA 1
ATOM 2016 C C . PHE B 1 31 ? 18.188 -9.336 -16.109 1 83.5 31 PHE B C 1
ATOM 2018 O O . PHE B 1 31 ? 17.328 -8.805 -15.422 1 83.5 31 PHE B O 1
ATOM 2025 N N . LEU B 1 32 ? 18.875 -8.758 -17.016 1 88.94 32 LEU B N 1
ATOM 2026 C CA . LEU B 1 32 ? 18.703 -7.32 -17.219 1 88.94 32 LEU B CA 1
ATOM 2027 C C . LEU B 1 32 ? 18.781 -6.973 -18.703 1 88.94 32 LEU B C 1
ATOM 2029 O O . LEU B 1 32 ? 19.859 -6.719 -19.234 1 88.94 32 LEU B O 1
ATOM 2033 N N . PRO B 1 33 ? 17.594 -6.891 -19.266 1 90.12 33 PRO B N 1
ATOM 2034 C CA . PRO B 1 33 ? 17.625 -6.504 -20.688 1 90.12 33 PRO B CA 1
ATOM 2035 C C . PRO B 1 33 ? 18.062 -5.059 -20.891 1 90.12 33 PRO B C 1
ATOM 2037 O O . PRO B 1 33 ? 17.828 -4.203 -20.031 1 90.12 33 PRO B O 1
ATOM 2040 N N . ALA B 1 34 ? 18.656 -4.836 -21.953 1 90.38 34 ALA B N 1
ATOM 2041 C CA . ALA B 1 34 ? 19.125 -3.488 -22.281 1 90.38 34 ALA B CA 1
ATOM 2042 C C . ALA B 1 34 ? 17.938 -2.533 -22.438 1 90.38 34 ALA B C 1
ATOM 2044 O O . ALA B 1 34 ? 16.859 -2.939 -22.875 1 90.38 34 ALA B O 1
ATOM 2045 N N . PRO B 1 35 ? 18.266 -1.345 -22.062 1 91.25 35 PRO B N 1
ATOM 2046 C CA . PRO B 1 35 ? 17.188 -0.361 -22.188 1 91.25 35 PRO B CA 1
ATOM 2047 C C . PRO B 1 35 ? 16.656 -0.267 -23.625 1 91.25 35 PRO B C 1
ATOM 2049 O O . PRO B 1 35 ? 15.453 -0.106 -23.828 1 91.25 35 PRO B O 1
ATOM 2052 N N . ALA B 1 36 ? 17.516 -0.392 -24.547 1 89.62 36 ALA B N 1
ATOM 2053 C CA . ALA B 1 36 ? 17.094 -0.327 -25.938 1 89.62 36 ALA B CA 1
ATOM 2054 C C . ALA B 1 36 ? 16.203 -1.513 -26.297 1 89.62 36 ALA B C 1
ATOM 2056 O O . ALA B 1 36 ? 15.25 -1.372 -27.078 1 89.62 36 ALA B O 1
ATOM 2057 N N . THR B 1 37 ? 16.516 -2.631 -25.766 1 91.75 37 THR B N 1
ATOM 2058 C CA . THR B 1 37 ? 15.711 -3.824 -26.016 1 91.75 37 THR B CA 1
ATOM 2059 C C . THR B 1 37 ? 14.32 -3.668 -25.406 1 91.75 37 THR B C 1
ATOM 2061 O O . THR B 1 37 ? 13.32 -4.023 -26.031 1 91.75 37 THR B O 1
ATOM 2064 N N . VAL B 1 38 ? 14.305 -3.162 -24.25 1 93.81 38 VAL B N 1
ATOM 2065 C CA . VAL B 1 38 ? 13.031 -2.939 -23.578 1 93.81 38 VAL B CA 1
ATOM 2066 C C . VAL B 1 38 ? 12.203 -1.922 -24.344 1 93.81 38 VAL B C 1
ATOM 2068 O O . VAL B 1 38 ? 11 -2.105 -24.531 1 93.81 38 VAL B O 1
ATOM 2071 N N . ALA B 1 39 ? 12.867 -0.892 -24.812 1 93.56 39 ALA B N 1
ATOM 2072 C CA . ALA B 1 39 ? 12.172 0.154 -25.547 1 93.56 39 ALA B CA 1
ATOM 2073 C C . ALA B 1 39 ? 11.602 -0.391 -26.859 1 93.56 39 ALA B C 1
ATOM 2075 O O . ALA B 1 39 ? 10.477 -0.063 -27.234 1 93.56 39 ALA B O 1
ATOM 2076 N N . ARG B 1 40 ? 12.336 -1.204 -27.5 1 94.44 40 ARG B N 1
ATOM 2077 C CA . ARG B 1 40 ? 11.867 -1.802 -28.75 1 94.44 40 ARG B CA 1
ATOM 2078 C C . ARG B 1 40 ? 10.727 -2.775 -28.484 1 94.44 40 ARG B C 1
ATOM 2080 O O . ARG B 1 40 ? 9.742 -2.789 -29.234 1 94.44 40 ARG B O 1
ATOM 2087 N N . ALA B 1 41 ? 10.922 -3.531 -27.438 1 95.25 41 ALA B N 1
ATOM 2088 C CA . ALA B 1 41 ? 9.867 -4.48 -27.078 1 95.25 41 ALA B CA 1
ATOM 2089 C C . ALA B 1 41 ? 8.586 -3.758 -26.703 1 95.25 41 ALA B C 1
ATOM 2091 O O . ALA B 1 41 ? 7.484 -4.219 -27.016 1 95.25 41 ALA B O 1
ATOM 2092 N N . PHE B 1 42 ? 8.758 -2.699 -26.062 1 96.31 42 PHE B N 1
ATOM 2093 C CA . PHE B 1 42 ? 7.613 -1.883 -25.672 1 96.31 42 PHE B CA 1
ATOM 2094 C C . PHE B 1 42 ? 6.906 -1.322 -26.906 1 96.31 42 PHE B C 1
ATOM 2096 O O . PHE B 1 42 ? 5.68 -1.402 -27.016 1 96.31 42 PHE B O 1
ATOM 2103 N N . ALA B 1 43 ? 7.641 -0.813 -27.797 1 95.19 43 ALA B N 1
ATOM 2104 C CA . ALA B 1 43 ? 7.082 -0.253 -29.016 1 95.19 43 ALA B CA 1
ATOM 2105 C C . ALA B 1 43 ? 6.379 -1.329 -29.844 1 95.19 43 ALA B C 1
ATOM 2107 O O . ALA B 1 43 ? 5.297 -1.095 -30.391 1 95.19 43 ALA B O 1
ATOM 2108 N N . ASP B 1 44 ? 6.988 -2.426 -29.922 1 94.88 44 ASP B N 1
ATOM 2109 C CA . ASP B 1 44 ? 6.406 -3.547 -30.656 1 94.88 44 ASP B CA 1
ATOM 2110 C C . ASP B 1 44 ? 5.113 -4.023 -29.984 1 94.88 44 ASP B C 1
ATOM 2112 O O . ASP B 1 44 ? 4.133 -4.324 -30.672 1 94.88 44 ASP B O 1
ATOM 2116 N N . ALA B 1 45 ? 5.129 -4.074 -28.672 1 94.12 45 ALA B N 1
ATOM 2117 C CA . ALA B 1 45 ? 3.955 -4.523 -27.922 1 94.12 45 ALA B CA 1
ATOM 2118 C C . ALA B 1 45 ? 2.793 -3.547 -28.109 1 94.12 45 ALA B C 1
ATOM 2120 O O . ALA B 1 45 ? 1.63 -3.957 -28.125 1 94.12 45 ALA B O 1
ATOM 2121 N N . LEU B 1 46 ? 3.123 -2.314 -28.25 1 93.19 46 LEU B N 1
ATOM 2122 C CA . LEU B 1 46 ? 2.1 -1.29 -28.438 1 93.19 46 LEU B CA 1
ATOM 2123 C C . LEU B 1 46 ? 1.51 -1.365 -29.844 1 93.19 46 LEU B C 1
ATOM 2125 O O . LEU B 1 46 ? 0.296 -1.237 -30.016 1 93.19 46 LEU B O 1
ATOM 2129 N N . ALA B 1 47 ? 2.365 -1.607 -30.797 1 91.12 47 ALA B N 1
ATOM 2130 C CA . ALA B 1 47 ? 1.969 -1.558 -32.188 1 91.12 47 ALA B CA 1
ATOM 2131 C C . ALA B 1 47 ? 1.321 -2.869 -32.625 1 91.12 47 ALA B C 1
ATOM 2133 O O . ALA B 1 47 ? 0.344 -2.869 -33.375 1 91.12 47 ALA B O 1
ATOM 2134 N N . HIS B 1 48 ? 1.832 -3.945 -32.219 1 88.06 48 HIS B N 1
ATOM 2135 C CA . HIS B 1 48 ? 1.44 -5.223 -32.812 1 88.06 48 HIS B CA 1
ATOM 2136 C C . HIS B 1 48 ? 0.943 -6.188 -31.734 1 88.06 48 HIS B C 1
ATOM 2138 O O . HIS B 1 48 ? 0.46 -7.277 -32.031 1 88.06 48 HIS B O 1
ATOM 2144 N N . GLY B 1 49 ? 0.917 -5.672 -30.484 1 85.19 49 GLY B N 1
ATOM 2145 C CA . GLY B 1 49 ? 0.614 -6.648 -29.438 1 85.19 49 GLY B CA 1
ATOM 2146 C C . GLY B 1 49 ? -0.669 -6.344 -28.688 1 85.19 49 GLY B C 1
ATOM 2147 O O . GLY B 1 49 ? -1.515 -5.59 -29.172 1 85.19 49 GLY B O 1
ATOM 2148 N N . SER B 1 50 ? -0.74 -7.184 -27.703 1 90.75 50 SER B N 1
ATOM 2149 C CA . SER B 1 50 ? -1.962 -7.113 -26.906 1 90.75 50 SER B CA 1
ATOM 2150 C C . SER B 1 50 ? -1.765 -6.246 -25.672 1 90.75 50 SER B C 1
ATOM 2152 O O . SER B 1 50 ? -2.576 -6.289 -24.75 1 90.75 50 SER B O 1
ATOM 2154 N N . LEU B 1 51 ? -0.696 -5.48 -25.734 1 95.75 51 LEU B N 1
ATOM 2155 C CA . LEU B 1 51 ? -0.367 -4.691 -24.562 1 95.75 51 LEU B CA 1
ATOM 2156 C C . LEU B 1 51 ? -1.467 -3.68 -24.25 1 95.75 51 LEU B C 1
ATOM 2158 O O . LEU B 1 51 ? -1.835 -3.482 -23.094 1 95.75 51 LEU B O 1
ATOM 2162 N N . LEU B 1 52 ? -1.987 -3.127 -25.266 1 95.12 52 LEU B N 1
ATOM 2163 C CA . LEU B 1 52 ? -3.033 -2.125 -25.078 1 95.12 52 LEU B CA 1
ATOM 2164 C C . LEU B 1 52 ? -4.305 -2.764 -24.531 1 95.12 52 LEU B C 1
ATOM 2166 O O . LEU B 1 52 ? -5.016 -2.154 -23.734 1 95.12 52 LEU B O 1
ATOM 2170 N N . ASP B 1 53 ? -4.582 -3.945 -24.969 1 95.88 53 ASP B N 1
ATOM 2171 C CA . ASP B 1 53 ? -5.75 -4.66 -24.469 1 95.88 53 ASP B CA 1
ATOM 2172 C C . ASP B 1 53 ? -5.605 -4.98 -22.984 1 95.88 53 ASP B C 1
ATOM 2174 O O . ASP B 1 53 ? -6.547 -4.805 -22.203 1 95.88 53 ASP B O 1
ATOM 2178 N N . TYR B 1 54 ? -4.465 -5.434 -22.578 1 96.94 54 TYR B N 1
ATOM 2179 C CA . TYR B 1 54 ? -4.191 -5.695 -21.172 1 96.94 54 TYR B CA 1
ATOM 2180 C C . TYR B 1 54 ? -4.312 -4.418 -20.344 1 96.94 54 TYR B C 1
ATOM 2182 O O . TYR B 1 54 ? -4.891 -4.426 -19.25 1 96.94 54 TYR B O 1
ATOM 2190 N N . THR B 1 55 ? -3.791 -3.387 -20.953 1 97.19 55 THR B N 1
ATOM 2191 C CA . THR B 1 55 ? -3.785 -2.102 -20.266 1 97.19 55 THR B CA 1
ATOM 2192 C C . THR B 1 55 ? -5.207 -1.575 -20.094 1 97.19 55 THR B C 1
ATOM 2194 O O . THR B 1 55 ? -5.559 -1.061 -19.031 1 97.19 55 THR B O 1
ATOM 2197 N N . ARG B 1 56 ? -5.973 -1.699 -21.094 1 96.12 56 ARG B N 1
ATOM 2198 C CA . ARG B 1 56 ? -7.355 -1.234 -21.062 1 96.12 56 ARG B CA 1
ATOM 2199 C C . ARG B 1 56 ? -8.148 -1.981 -20 1 96.12 56 ARG B C 1
ATOM 2201 O O . ARG B 1 56 ? -8.984 -1.388 -19.297 1 96.12 56 ARG B O 1
ATOM 2208 N N . GLN B 1 57 ? -7.926 -3.252 -19.922 1 97.12 57 GLN B N 1
ATOM 2209 C CA . GLN B 1 57 ? -8.625 -4.055 -18.922 1 97.12 57 GLN B CA 1
ATOM 2210 C C . GLN B 1 57 ? -8.273 -3.613 -17.5 1 97.12 57 GLN B C 1
ATOM 2212 O O . GLN B 1 57 ? -9.156 -3.455 -16.656 1 97.12 57 GLN B O 1
ATOM 2217 N N . THR B 1 58 ? -7 -3.443 -17.25 1 97.5 58 THR B N 1
ATOM 2218 C CA . THR B 1 58 ? -6.555 -2.977 -15.945 1 97.5 58 THR B CA 1
ATOM 2219 C C . THR B 1 58 ? -7.133 -1.597 -15.641 1 97.5 58 THR B C 1
ATOM 2221 O O . THR B 1 58 ? -7.578 -1.341 -14.516 1 97.5 58 THR B O 1
ATOM 2224 N N . LEU B 1 59 ? -7.176 -0.764 -16.656 1 96.94 59 LEU B N 1
ATOM 2225 C CA . LEU B 1 59 ? -7.715 0.58 -16.484 1 96.94 59 LEU B CA 1
ATOM 2226 C C . LEU B 1 59 ? -9.203 0.529 -16.156 1 96.94 59 LEU B C 1
ATOM 2228 O O . LEU B 1 59 ? -9.688 1.287 -15.312 1 96.94 59 LEU B O 1
ATOM 2232 N N . LEU B 1 60 ? -9.891 -0.311 -16.781 1 97.25 60 LEU B N 1
ATOM 2233 C CA . LEU B 1 60 ? -11.328 -0.448 -16.562 1 97.25 60 LEU B CA 1
ATOM 2234 C C . LEU B 1 60 ? -11.617 -0.938 -15.148 1 97.25 60 LEU B C 1
ATOM 2236 O O . LEU B 1 60 ? -12.5 -0.407 -14.477 1 97.25 60 LEU B O 1
ATOM 2240 N N . GLU B 1 61 ? -10.945 -1.932 -14.758 1 97.94 61 GLU B N 1
ATOM 2241 C CA . GLU B 1 61 ? -11.109 -2.475 -13.406 1 97.94 61 GLU B CA 1
ATOM 2242 C C . GLU B 1 61 ? -10.773 -1.432 -12.344 1 97.94 61 GLU B C 1
ATOM 2244 O O . GLU B 1 61 ? -11.5 -1.283 -11.359 1 97.94 61 GLU B O 1
ATOM 2249 N N . SER B 1 62 ? -9.688 -0.765 -12.586 1 97.5 62 SER B N 1
ATOM 2250 C CA . SER B 1 62 ? -9.266 0.277 -11.656 1 97.5 62 SER B CA 1
ATOM 2251 C C . SER B 1 62 ? -10.289 1.409 -11.594 1 97.5 62 SER B C 1
ATOM 2253 O O . SER B 1 62 ? -10.602 1.908 -10.508 1 97.5 62 SER B O 1
ATOM 2255 N N . ALA B 1 63 ? -10.781 1.839 -12.734 1 97.38 63 ALA B N 1
ATOM 2256 C CA . ALA B 1 63 ? -11.766 2.914 -12.789 1 97.38 63 ALA B CA 1
ATOM 2257 C C . ALA B 1 63 ? -13.062 2.5 -12.102 1 97.38 63 ALA B C 1
ATOM 2259 O O . ALA B 1 63 ? -13.656 3.285 -11.359 1 97.38 63 ALA B O 1
ATOM 2260 N N . ALA B 1 64 ? -13.469 1.308 -12.383 1 98.19 64 ALA B N 1
ATOM 2261 C CA . ALA B 1 64 ? -14.672 0.789 -11.734 1 98.19 64 ALA B CA 1
ATOM 2262 C C . ALA B 1 64 ? -14.5 0.717 -10.219 1 98.19 64 ALA B C 1
ATOM 2264 O O . ALA B 1 64 ? -15.391 1.104 -9.469 1 98.19 64 ALA B O 1
ATOM 2265 N N . GLY B 1 65 ? -13.383 0.216 -9.812 1 98.12 65 GLY B N 1
ATOM 2266 C CA . GLY B 1 65 ? -13.094 0.157 -8.391 1 98.12 65 GLY B CA 1
ATOM 2267 C C . GLY B 1 65 ? -13.023 1.524 -7.734 1 98.12 65 GLY B C 1
ATOM 2268 O O . GLY B 1 65 ? -13.5 1.705 -6.609 1 98.12 65 GLY B O 1
ATOM 2269 N N . THR B 1 66 ? -12.438 2.443 -8.461 1 97.5 66 THR B N 1
ATOM 2270 C CA . THR B 1 66 ? -12.367 3.809 -7.949 1 97.5 66 THR B CA 1
ATOM 2271 C C . THR B 1 66 ? -13.766 4.387 -7.762 1 97.5 66 THR B C 1
ATOM 2273 O O . THR B 1 66 ? -14.07 4.98 -6.723 1 97.5 66 THR B O 1
ATOM 2276 N N . ALA B 1 67 ? -14.57 4.168 -8.734 1 98 67 ALA B N 1
ATOM 2277 C CA . ALA B 1 67 ? -15.945 4.664 -8.664 1 98 67 ALA B CA 1
ATOM 2278 C C . ALA B 1 67 ? -16.688 4.039 -7.492 1 98 67 ALA B C 1
ATOM 2280 O O . ALA B 1 67 ? -17.375 4.738 -6.734 1 98 67 ALA B O 1
ATOM 2281 N N . ILE B 1 68 ? -16.531 2.807 -7.285 1 98.25 68 ILE B N 1
ATOM 2282 C CA . ILE B 1 68 ? -17.203 2.092 -6.199 1 98.25 68 ILE B CA 1
ATOM 2283 C C . ILE B 1 68 ? -16.656 2.57 -4.855 1 98.25 68 ILE B C 1
ATOM 2285 O O . ILE B 1 68 ? -17.422 2.811 -3.918 1 98.25 68 ILE B O 1
ATOM 2289 N N . GLY B 1 69 ? -15.336 2.684 -4.789 1 97.94 69 GLY B N 1
ATOM 2290 C CA . GLY B 1 69 ? -14.711 3.156 -3.564 1 97.94 69 GLY B CA 1
ATOM 2291 C C . GLY B 1 69 ? -15.148 4.555 -3.17 1 97.94 69 GLY B C 1
ATOM 2292 O O . GLY B 1 69 ? -15.445 4.812 -2 1 97.94 69 GLY B O 1
ATOM 2293 N N . ILE B 1 70 ? -15.258 5.383 -4.156 1 97.31 70 ILE B N 1
ATOM 2294 C CA . ILE B 1 70 ? -15.695 6.754 -3.916 1 97.31 70 ILE B CA 1
ATOM 2295 C C . ILE B 1 70 ? -17.156 6.75 -3.451 1 97.31 70 ILE B C 1
ATOM 2297 O O . ILE B 1 70 ? -17.5 7.418 -2.475 1 97.31 70 ILE B O 1
ATOM 2301 N N . ALA B 1 71 ? -17.938 6.02 -4.141 1 97.88 71 ALA B N 1
ATOM 2302 C CA . ALA B 1 71 ? -19.359 5.969 -3.844 1 97.88 71 ALA B CA 1
ATOM 2303 C C . ALA B 1 71 ? -19.609 5.492 -2.416 1 97.88 71 ALA B C 1
ATOM 2305 O O . ALA B 1 71 ? -20.562 5.938 -1.764 1 97.88 71 ALA B O 1
ATOM 2306 N N . ALA B 1 72 ? -18.797 4.652 -1.925 1 97.25 72 ALA B N 1
ATOM 2307 C CA . ALA B 1 72 ? -18.969 4.109 -0.579 1 97.25 72 ALA B CA 1
ATOM 2308 C C . ALA B 1 72 ? -18.328 5.02 0.463 1 97.25 72 ALA B C 1
ATOM 2310 O O . ALA B 1 72 ? -18.891 5.242 1.536 1 97.25 72 ALA B O 1
ATOM 2311 N N . ALA B 1 73 ? -17.188 5.527 0.164 1 97.25 73 ALA B N 1
ATOM 2312 C CA . ALA B 1 73 ? -16.375 6.254 1.139 1 97.25 73 ALA B CA 1
ATOM 2313 C C . ALA B 1 73 ? -16.938 7.645 1.396 1 97.25 73 ALA B C 1
ATOM 2315 O O . ALA B 1 73 ? -16.859 8.164 2.514 1 97.25 73 ALA B O 1
ATOM 2316 N N . LEU B 1 74 ? -17.5 8.266 0.374 1 96.44 74 LEU B N 1
ATOM 2317 C CA . LEU B 1 74 ? -17.953 9.641 0.491 1 96.44 74 LEU B CA 1
ATOM 2318 C C . LEU B 1 74 ? -19.078 9.75 1.509 1 96.44 74 LEU B C 1
ATOM 2320 O O . LEU B 1 74 ? -19 10.547 2.449 1 96.44 74 LEU B O 1
ATOM 2324 N N . PRO B 1 75 ? -20.141 8.953 1.376 1 95.88 75 PRO B N 1
ATOM 2325 C CA . PRO B 1 75 ? -21.219 9.047 2.365 1 95.88 75 PRO B CA 1
ATOM 2326 C C . PRO B 1 75 ? -20.766 8.648 3.77 1 95.88 75 PRO B C 1
ATOM 2328 O O . PRO B 1 75 ? -21.172 9.281 4.75 1 95.88 75 PRO B O 1
ATOM 2331 N N . LEU B 1 76 ? -19.953 7.68 3.895 1 96.06 76 LEU B N 1
ATOM 2332 C CA . LEU B 1 76 ? -19.5 7.254 5.211 1 96.06 76 LEU B CA 1
ATOM 2333 C C . LEU B 1 76 ? -18.562 8.289 5.82 1 96.06 76 LEU B C 1
ATOM 2335 O O . LEU B 1 76 ? -18.594 8.531 7.031 1 96.06 76 LEU B O 1
ATOM 2339 N N . GLY B 1 77 ? -17.672 8.82 4.941 1 95.44 77 GLY B N 1
ATOM 2340 C CA . GLY B 1 77 ? -16.812 9.898 5.41 1 95.44 77 GLY B CA 1
ATOM 2341 C C . GLY B 1 77 ? -17.594 11.094 5.926 1 95.44 77 GLY B C 1
ATOM 2342 O O . GLY B 1 77 ? -17.219 11.695 6.938 1 95.44 77 GLY B O 1
ATOM 2343 N N . TYR B 1 78 ? -18.625 11.406 5.219 1 94.94 78 TYR B N 1
ATOM 2344 C CA . TYR B 1 78 ? -19.5 12.484 5.66 1 94.94 78 TYR B CA 1
ATOM 2345 C C . TYR B 1 78 ? -20.125 12.164 7.008 1 94.94 78 TYR B C 1
ATOM 2347 O O . TYR B 1 78 ? -20.141 13 7.914 1 94.94 78 TYR B O 1
ATOM 2355 N N . LEU B 1 79 ? -20.625 10.961 7.094 1 94.81 79 LEU B N 1
ATOM 2356 C CA . LEU B 1 79 ? -21.266 10.531 8.336 1 94.81 79 LEU B CA 1
ATOM 2357 C C . LEU B 1 79 ? -20.266 10.594 9.5 1 94.81 79 LEU B C 1
ATOM 2359 O O . LEU B 1 79 ? -20.609 11.078 10.578 1 94.81 79 LEU B O 1
ATOM 2363 N N . MET B 1 80 ? -19.109 10.195 9.305 1 94.31 80 MET B N 1
ATOM 2364 C CA . MET B 1 80 ? -18.109 10.141 10.367 1 94.31 80 MET B CA 1
ATOM 2365 C C . MET B 1 80 ? -17.594 11.539 10.695 1 94.31 80 MET B C 1
ATOM 2367 O O . MET B 1 80 ? -17.141 11.789 11.82 1 94.31 80 MET B O 1
ATOM 2371 N N . ALA B 1 81 ? -17.688 12.391 9.688 1 92.62 81 ALA B N 1
ATOM 2372 C CA . ALA B 1 81 ? -17.281 13.773 9.938 1 92.62 81 ALA B CA 1
ATOM 2373 C C . ALA B 1 81 ? -18.297 14.492 10.82 1 92.62 81 ALA B C 1
ATOM 2375 O O . ALA B 1 81 ? -17.938 15.375 11.602 1 92.62 81 ALA B O 1
ATOM 2376 N N . ARG B 1 82 ? -19.516 14.141 10.773 1 90.38 82 ARG B N 1
ATOM 2377 C CA . ARG B 1 82 ? -20.578 14.859 11.453 1 90.38 82 ARG B CA 1
ATOM 2378 C C . ARG B 1 82 ? -20.969 14.172 12.758 1 90.38 82 ARG B C 1
ATOM 2380 O O . ARG B 1 82 ? -21.562 14.789 13.641 1 90.38 82 ARG B O 1
ATOM 2387 N N . SER B 1 83 ? -20.641 12.938 12.828 1 92.88 83 SER B N 1
ATOM 2388 C CA . SER B 1 83 ? -21.016 12.18 14.008 1 92.88 83 SER B CA 1
ATOM 2389 C C . SER B 1 83 ? -19.797 11.656 14.75 1 92.88 83 SER B C 1
ATOM 2391 O O . SER B 1 83 ? -19.141 10.727 14.289 1 92.88 83 SER B O 1
ATOM 2393 N N . THR B 1 84 ? -19.656 12.125 15.906 1 89.25 84 THR B N 1
ATOM 2394 C CA . THR B 1 84 ? -18.547 11.68 16.75 1 89.25 84 THR B CA 1
ATOM 2395 C C . THR B 1 84 ? -18.719 10.219 17.156 1 89.25 84 THR B C 1
ATOM 2397 O O . THR B 1 84 ? -17.75 9.477 17.281 1 89.25 84 THR B O 1
ATOM 2400 N N . LEU B 1 85 ? -19.906 9.859 17.297 1 91.69 85 LEU B N 1
ATOM 2401 C CA . LEU B 1 85 ? -20.203 8.484 17.656 1 91.69 85 LEU B CA 1
ATOM 2402 C C . LEU B 1 85 ? -19.812 7.523 16.547 1 91.69 85 LEU B C 1
ATOM 2404 O O . LEU B 1 85 ? -19.203 6.48 16.797 1 91.69 85 LEU B O 1
ATOM 2408 N N . ALA B 1 86 ? -20.156 7.93 15.367 1 92.81 86 ALA B N 1
ATOM 2409 C CA . ALA B 1 86 ? -19.812 7.098 14.219 1 92.81 86 ALA B CA 1
ATOM 2410 C C . ALA B 1 86 ? -18.297 7.004 14.047 1 92.81 86 ALA B C 1
ATOM 2412 O O . ALA B 1 86 ? -17.766 5.922 13.797 1 92.81 86 ALA B O 1
ATOM 2413 N N . ALA B 1 87 ? -17.719 8.031 14.227 1 91.44 87 ALA B N 1
ATOM 2414 C CA . ALA B 1 87 ? -16.266 8.07 14.078 1 91.44 87 ALA B CA 1
ATOM 2415 C C . ALA B 1 87 ? -15.578 7.18 15.109 1 91.44 87 ALA B C 1
ATOM 2417 O O . ALA B 1 87 ? -14.734 6.359 14.758 1 91.44 87 ALA B O 1
ATOM 2418 N N . ARG B 1 88 ? -15.977 7.281 16.312 1 89.38 88 ARG B N 1
ATOM 2419 C CA . ARG B 1 88 ? -15.375 6.5 17.391 1 89.38 88 ARG B CA 1
ATOM 2420 C C . ARG B 1 88 ? -15.68 5.016 17.219 1 89.38 88 ARG B C 1
ATOM 2422 O O . ARG B 1 88 ? -14.828 4.172 17.516 1 89.38 88 ARG B O 1
ATOM 2429 N N . ALA B 1 89 ? -16.797 4.762 16.703 1 90.25 89 ALA B N 1
ATOM 2430 C CA . ALA B 1 89 ? -17.234 3.377 16.562 1 90.25 89 ALA B CA 1
ATOM 2431 C C . ALA B 1 89 ? -16.5 2.691 15.406 1 90.25 89 ALA B C 1
ATOM 2433 O O . ALA B 1 89 ? -16.125 1.524 15.508 1 90.25 89 ALA B O 1
ATOM 2434 N N . LEU B 1 90 ? -16.219 3.43 14.367 1 90.5 90 LEU B N 1
ATOM 2435 C CA . LEU B 1 90 ? -15.805 2.793 13.117 1 90.5 90 LEU B CA 1
ATOM 2436 C C . LEU B 1 90 ? -14.297 2.898 12.93 1 90.5 90 LEU B C 1
ATOM 2438 O O . LEU B 1 90 ? -13.688 2.059 12.266 1 90.5 90 LEU B O 1
ATOM 2442 N N . GLN B 1 91 ? -13.656 3.789 13.523 1 86.38 91 GLN B N 1
ATOM 2443 C CA . GLN B 1 91 ? -12.266 4.133 13.266 1 86.38 91 GLN B CA 1
ATOM 2444 C C . GLN B 1 91 ? -11.344 2.947 13.547 1 86.38 91 GLN B C 1
ATOM 2446 O O . GLN B 1 91 ? -10.484 2.609 12.727 1 86.38 91 GLN B O 1
ATOM 2451 N N . PRO B 1 92 ? -11.484 2.207 14.617 1 81.94 92 PRO B N 1
ATOM 2452 C CA . PRO B 1 92 ? -10.57 1.1 14.891 1 81.94 92 PRO B CA 1
ATOM 2453 C C . PRO B 1 92 ? -10.68 -0.03 13.875 1 81.94 92 PRO B C 1
ATOM 2455 O O . PRO B 1 92 ? -9.688 -0.679 13.547 1 81.94 92 PRO B O 1
ATOM 2458 N N . TYR B 1 93 ? -11.828 -0.228 13.406 1 83.44 93 TYR B N 1
ATOM 2459 C CA . TYR B 1 93 ? -12.062 -1.312 12.461 1 83.44 93 TYR B CA 1
ATOM 2460 C C . TYR B 1 93 ? -11.562 -0.937 11.07 1 83.44 93 TYR B C 1
ATOM 2462 O O . TYR B 1 93 ? -11.062 -1.789 10.336 1 83.44 93 TYR B O 1
ATOM 2470 N N . LEU B 1 94 ? -11.688 0.271 10.766 1 83.19 94 LEU B N 1
ATOM 2471 C CA . LEU B 1 94 ? -11.164 0.746 9.492 1 83.19 94 LEU B CA 1
ATOM 2472 C C . LEU B 1 94 ? -9.641 0.633 9.453 1 83.19 94 LEU B C 1
ATOM 2474 O O . LEU B 1 94 ? -9.07 0.228 8.438 1 83.19 94 LEU B O 1
ATOM 2478 N N . ALA B 1 95 ? -9.023 0.851 10.555 1 76.31 95 ALA B N 1
ATOM 2479 C CA . ALA B 1 95 ? -7.578 0.712 10.664 1 76.31 95 ALA B CA 1
ATOM 2480 C C . ALA B 1 95 ? -7.152 -0.746 10.516 1 76.31 95 ALA B C 1
ATOM 2482 O O . ALA B 1 95 ? -6.152 -1.043 9.859 1 76.31 95 ALA B O 1
ATOM 2483 N N . ALA B 1 96 ? -7.93 -1.595 11.023 1 75.81 96 ALA B N 1
ATOM 2484 C CA . ALA B 1 96 ? -7.625 -3.021 10.961 1 75.81 96 ALA B CA 1
ATOM 2485 C C . ALA B 1 96 ? -7.723 -3.545 9.531 1 75.81 96 ALA B C 1
ATOM 2487 O O . ALA B 1 96 ? -6.918 -4.383 9.109 1 75.81 96 ALA B O 1
ATOM 2488 N N . THR B 1 97 ? -8.664 -3.055 8.828 1 77.94 97 THR B N 1
ATOM 2489 C CA . THR B 1 97 ? -8.852 -3.502 7.449 1 77.94 97 THR B CA 1
ATOM 2490 C C . THR B 1 97 ? -7.676 -3.082 6.578 1 77.94 97 THR B C 1
ATOM 2492 O O . THR B 1 97 ? -7.309 -3.789 5.637 1 77.94 97 THR B O 1
ATOM 2495 N N . GLN B 1 98 ? -7.074 -2.043 6.91 1 79.25 98 GLN B N 1
ATOM 2496 C CA . GLN B 1 98 ? -5.953 -1.524 6.133 1 79.25 98 GLN B CA 1
ATOM 2497 C C . GLN B 1 98 ? -4.684 -2.332 6.391 1 79.25 98 GLN B C 1
ATOM 2499 O O . GLN B 1 98 ? -3.729 -2.266 5.613 1 79.25 98 GLN B O 1
ATOM 2504 N N . ALA B 1 99 ? -4.809 -3.07 7.457 1 77.94 99 ALA B N 1
ATOM 2505 C CA . ALA B 1 99 ? -3.633 -3.848 7.836 1 77.94 99 ALA B CA 1
ATOM 2506 C C . ALA B 1 99 ? -3.547 -5.141 7.031 1 77.94 99 ALA B C 1
ATOM 2508 O O .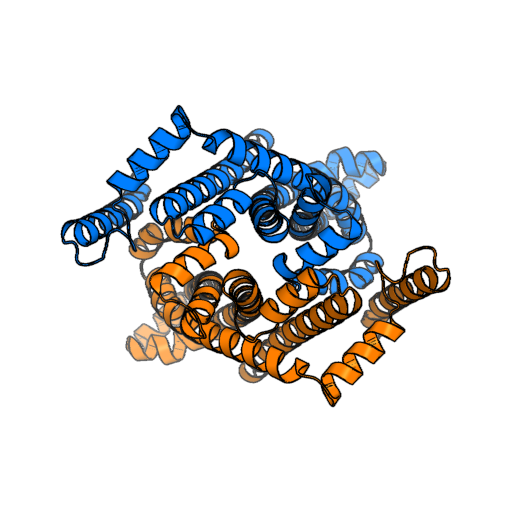 ALA B 1 99 ? -2.482 -5.758 6.945 1 77.94 99 ALA B O 1
ATOM 2509 N N . VAL B 1 100 ? -4.648 -5.52 6.438 1 84.88 100 VAL B N 1
ATOM 2510 C CA . VAL B 1 100 ? -4.672 -6.758 5.664 1 84.88 100 VAL B CA 1
ATOM 2511 C C . VAL B 1 100 ? -4.195 -6.484 4.238 1 84.88 100 VAL B C 1
ATOM 2513 O O . VAL B 1 100 ? -4.793 -5.676 3.523 1 84.88 100 VAL B O 1
ATOM 2516 N N . PRO B 1 101 ? -3.172 -7.133 3.822 1 90.75 101 PRO B N 1
ATOM 2517 C CA . PRO B 1 101 ? -2.688 -6.934 2.453 1 90.75 101 PRO B CA 1
ATOM 2518 C C . PRO B 1 101 ? -3.725 -7.312 1.399 1 90.75 101 PRO B C 1
ATOM 2520 O O . PRO B 1 101 ? -4.484 -8.266 1.59 1 90.75 101 PRO B O 1
ATOM 2523 N N . ALA B 1 102 ? -3.701 -6.586 0.338 1 91.94 102 ALA B N 1
ATOM 2524 C CA . ALA B 1 102 ? -4.641 -6.832 -0.753 1 91.94 102 ALA B CA 1
ATOM 2525 C C . ALA B 1 102 ? -4.492 -8.25 -1.299 1 91.94 102 ALA B C 1
ATOM 2527 O O . ALA B 1 102 ? -5.484 -8.891 -1.657 1 91.94 102 ALA B O 1
ATOM 2528 N N . VAL B 1 103 ? -3.311 -8.703 -1.302 1 93 103 VAL B N 1
ATOM 2529 C CA . VAL B 1 103 ? -3.01 -10.031 -1.838 1 93 103 VAL B CA 1
ATOM 2530 C C . VAL B 1 103 ? -3.707 -11.094 -0.999 1 93 103 VAL B C 1
ATOM 2532 O O . VAL B 1 103 ? -4.074 -12.156 -1.511 1 93 103 VAL B O 1
ATOM 2535 N N . ALA B 1 104 ? -3.895 -10.812 0.268 1 92.69 104 ALA B N 1
ATOM 2536 C CA . ALA B 1 104 ? -4.539 -11.758 1.173 1 92.69 104 ALA B CA 1
ATOM 2537 C C . ALA B 1 104 ? -6.055 -11.727 1.019 1 92.69 104 ALA B C 1
ATOM 2539 O O . ALA B 1 104 ? -6.734 -12.719 1.282 1 92.69 104 ALA B O 1
ATOM 2540 N N . LEU B 1 105 ? -6.57 -10.68 0.537 1 93.44 105 LEU B N 1
ATOM 2541 C CA . LEU B 1 105 ? -8.016 -10.508 0.4 1 93.44 105 LEU B CA 1
ATOM 2542 C C . LEU B 1 105 ? -8.5 -11.078 -0.927 1 93.44 105 LEU B C 1
ATOM 2544 O O . LEU B 1 105 ? -9.656 -11.508 -1.033 1 93.44 105 LEU B O 1
ATOM 2548 N N . ALA B 1 106 ? -7.621 -11.109 -1.879 1 94.38 106 ALA B N 1
ATOM 2549 C CA . ALA B 1 106 ? -7.992 -11.469 -3.246 1 94.38 106 ALA B CA 1
ATOM 2550 C C . ALA B 1 106 ? -8.539 -12.891 -3.312 1 94.38 106 ALA B C 1
ATOM 2552 O O . ALA B 1 106 ? -9.57 -13.141 -3.939 1 94.38 106 ALA B O 1
ATOM 2553 N N . PRO B 1 107 ? -7.887 -13.852 -2.641 1 92.69 107 PRO B N 1
ATOM 2554 C CA . PRO B 1 107 ? -8.422 -15.219 -2.691 1 92.69 107 PRO B CA 1
ATOM 2555 C C . PRO B 1 107 ? -9.836 -15.32 -2.117 1 92.69 107 PRO B C 1
ATOM 2557 O O . PRO B 1 107 ? -10.656 -16.078 -2.625 1 92.69 107 PRO B O 1
ATOM 2560 N N . LEU B 1 108 ? -10.047 -14.602 -1.099 1 91.69 108 LEU B N 1
ATOM 2561 C CA . LEU B 1 108 ? -11.367 -14.617 -0.48 1 91.69 108 LEU B CA 1
ATOM 2562 C C . LEU B 1 108 ? -12.414 -14.031 -1.423 1 91.69 108 LEU B C 1
ATOM 2564 O O . LEU B 1 108 ? -13.523 -14.562 -1.528 1 91.69 108 LEU B O 1
ATOM 2568 N N . LEU B 1 109 ? -12.086 -12.961 -2.068 1 92.31 109 LEU B N 1
ATOM 2569 C CA . LEU B 1 109 ? -13 -12.352 -3.025 1 92.31 109 LEU B CA 1
ATOM 2570 C C . LEU B 1 109 ? -13.281 -13.297 -4.188 1 92.31 109 LEU B C 1
ATOM 2572 O O . LEU B 1 109 ? -14.422 -13.383 -4.66 1 92.31 109 LEU B O 1
ATOM 2576 N N . ALA B 1 110 ? -12.219 -13.961 -4.609 1 91.19 110 ALA B N 1
ATOM 2577 C CA . ALA B 1 110 ? -12.398 -14.945 -5.672 1 91.19 110 ALA B CA 1
ATOM 2578 C C . ALA B 1 110 ? -13.359 -16.047 -5.246 1 91.19 110 ALA B C 1
ATOM 2580 O O . ALA B 1 110 ? -14.18 -16.516 -6.047 1 91.19 110 ALA B O 1
ATOM 2581 N N . LEU B 1 111 ? -13.273 -16.438 -4.043 1 87.44 111 LEU B N 1
ATOM 2582 C CA . LEU B 1 111 ? -14.133 -17.484 -3.512 1 87.44 111 LEU B CA 1
ATOM 2583 C C . LEU B 1 111 ? -15.57 -17 -3.387 1 87.44 111 LEU B C 1
ATOM 2585 O O . LEU B 1 111 ? -16.516 -17.766 -3.664 1 87.44 111 LEU B O 1
ATOM 2589 N N . TRP B 1 112 ? -15.828 -15.734 -3.061 1 89 112 TRP B N 1
ATOM 2590 C CA . TRP B 1 112 ? -17.156 -15.195 -2.766 1 89 112 TRP B CA 1
ATOM 2591 C C . TRP B 1 112 ? -17.875 -14.805 -4.047 1 89 112 TRP B C 1
ATOM 2593 O O . TRP B 1 112 ? -19.078 -15.016 -4.176 1 89 112 TRP B O 1
ATOM 2603 N N . ILE B 1 113 ? -17.109 -14.172 -4.953 1 90.31 113 ILE B N 1
ATOM 2604 C CA . ILE B 1 113 ? -17.766 -13.492 -6.07 1 90.31 113 ILE B CA 1
ATOM 2605 C C . ILE B 1 113 ? -17.391 -14.188 -7.379 1 90.31 113 ILE B C 1
ATOM 2607 O O . ILE B 1 113 ? -18.109 -14.062 -8.375 1 90.31 113 ILE B O 1
ATOM 2611 N N . GLY B 1 114 ? -16.297 -14.953 -7.352 1 89.06 114 GLY B N 1
ATOM 2612 C CA . GLY B 1 114 ? -15.82 -15.602 -8.562 1 89.06 114 GLY B CA 1
ATOM 2613 C C . GLY B 1 114 ? -14.727 -14.82 -9.266 1 89.06 114 GLY B C 1
ATOM 2614 O O . GLY B 1 114 ? -13.867 -14.227 -8.617 1 89.06 114 GLY B O 1
ATOM 2615 N N . TYR B 1 115 ? -14.734 -14.93 -10.531 1 90.69 115 TYR B N 1
ATOM 2616 C CA . TYR B 1 115 ? -13.68 -14.32 -11.344 1 90.69 115 TYR B CA 1
ATOM 2617 C C . TYR B 1 115 ? -14.258 -13.273 -12.281 1 90.69 115 TYR B C 1
ATOM 2619 O O . TYR B 1 115 ? -15.469 -13.234 -12.516 1 90.69 115 TYR B O 1
ATOM 2627 N N . GLY B 1 116 ? -13.414 -12.352 -12.656 1 92.75 116 GLY B N 1
ATOM 2628 C CA . GLY B 1 116 ? -13.883 -11.352 -13.602 1 92.75 116 GLY B CA 1
ATOM 2629 C C . GLY B 1 116 ? -13.711 -9.93 -13.094 1 92.75 116 GLY B C 1
ATOM 2630 O O . GLY B 1 116 ? -12.914 -9.68 -12.188 1 92.75 116 GLY B O 1
ATOM 2631 N N . LEU B 1 117 ? -14.477 -9.07 -13.703 1 95.31 117 LEU B N 1
ATOM 2632 C CA . LEU B 1 117 ? -14.336 -7.633 -13.469 1 95.31 117 LEU B CA 1
ATOM 2633 C C . LEU B 1 117 ? -14.781 -7.27 -12.055 1 95.31 117 LEU B C 1
ATOM 2635 O O . LEU B 1 117 ? -14.109 -6.492 -11.375 1 95.31 117 LEU B O 1
ATOM 2639 N N . LEU B 1 118 ? -15.789 -7.836 -11.594 1 95.62 118 LEU B N 1
ATOM 2640 C CA . LEU B 1 118 ? -16.422 -7.379 -10.359 1 95.62 118 LEU B CA 1
ATOM 2641 C C . LEU B 1 118 ? -15.531 -7.648 -9.156 1 95.62 118 LEU B C 1
ATOM 2643 O O . LEU B 1 118 ? -15.273 -6.746 -8.352 1 95.62 118 LEU B O 1
ATOM 2647 N N . PRO B 1 119 ? -15.031 -8.906 -8.992 1 96.31 119 PRO B N 1
ATOM 2648 C CA . PRO B 1 119 ? -14.188 -9.133 -7.812 1 96.31 119 PRO B CA 1
ATOM 2649 C C . PRO B 1 119 ? -12.922 -8.281 -7.824 1 96.31 119 PRO B C 1
ATOM 2651 O O . PRO B 1 119 ? -12.477 -7.82 -6.77 1 96.31 119 PRO B O 1
ATOM 2654 N N . ILE B 1 120 ? -12.359 -8.031 -8.953 1 97.69 120 ILE B N 1
ATOM 2655 C CA . ILE B 1 120 ? -11.156 -7.203 -9.047 1 97.69 120 ILE B CA 1
ATOM 2656 C C . ILE B 1 120 ? -11.516 -5.746 -8.75 1 97.69 120 ILE B C 1
ATOM 2658 O O . ILE B 1 120 ? -10.789 -5.059 -8.023 1 97.69 120 ILE B O 1
ATOM 2662 N N . ALA B 1 121 ? -12.625 -5.352 -9.273 1 97.94 121 ALA B N 1
ATOM 2663 C CA . ALA B 1 121 ? -13.078 -3.99 -8.992 1 97.94 121 ALA B CA 1
ATOM 2664 C C . ALA B 1 121 ? -13.336 -3.797 -7.5 1 97.94 121 ALA B C 1
ATOM 2666 O O . ALA B 1 121 ? -13.055 -2.73 -6.949 1 97.94 121 ALA B O 1
ATOM 2667 N N . LEU B 1 122 ? -13.883 -4.746 -6.902 1 97.38 122 LEU B N 1
ATOM 2668 C CA . LEU B 1 122 ? -14.156 -4.656 -5.473 1 97.38 122 LEU B CA 1
ATOM 2669 C C . LEU B 1 122 ? -12.859 -4.578 -4.676 1 97.38 122 LEU B C 1
ATOM 2671 O O . LEU B 1 122 ? -12.781 -3.865 -3.674 1 97.38 122 LEU B O 1
ATOM 2675 N N . LEU B 1 123 ? -11.891 -5.375 -5.047 1 96.62 123 LEU B N 1
ATOM 2676 C CA . LEU B 1 123 ? -10.578 -5.273 -4.414 1 96.62 123 LEU B CA 1
ATOM 2677 C C . LEU B 1 123 ? -10.008 -3.867 -4.562 1 96.62 123 LEU B C 1
ATOM 2679 O O . LEU B 1 123 ? -9.492 -3.299 -3.6 1 96.62 123 LEU B O 1
ATOM 2683 N N . CYS B 1 124 ? -10.102 -3.305 -5.77 1 97.69 124 CYS B N 1
ATOM 2684 C CA . CYS B 1 124 ? -9.688 -1.928 -6.016 1 97.69 124 CYS B CA 1
ATOM 2685 C C . CYS B 1 124 ? -10.43 -0.961 -5.105 1 97.69 124 CYS B C 1
ATOM 2687 O O . CYS B 1 124 ? -9.828 -0.058 -4.523 1 97.69 124 CYS B O 1
ATOM 2689 N N . ALA B 1 125 ? -11.68 -1.189 -5.023 1 97.62 125 ALA B N 1
ATOM 2690 C CA . ALA B 1 125 ? -12.531 -0.318 -4.219 1 97.62 125 ALA B CA 1
ATOM 2691 C C . ALA B 1 125 ? -12.094 -0.319 -2.758 1 97.62 125 ALA B C 1
ATOM 2693 O O . ALA B 1 125 ? -12.117 0.72 -2.094 1 97.62 125 ALA B O 1
ATOM 2694 N N . LEU B 1 126 ? -11.75 -1.435 -2.297 1 94.94 126 LEU B N 1
ATOM 2695 C CA . LEU B 1 126 ? -11.312 -1.558 -0.911 1 94.94 126 LEU B CA 1
ATOM 2696 C C . LEU B 1 126 ? -10.062 -0.725 -0.66 1 94.94 126 LEU B C 1
ATOM 2698 O O . LEU B 1 126 ? -9.938 -0.081 0.385 1 94.94 126 LEU B O 1
ATOM 2702 N N . LEU B 1 127 ? -9.164 -0.73 -1.604 1 94 127 LEU B N 1
ATOM 2703 C CA . LEU B 1 127 ? -7.934 0.042 -1.469 1 94 127 LEU B CA 1
ATOM 2704 C C . LEU B 1 127 ? -8.219 1.537 -1.577 1 94 127 LEU B C 1
ATOM 2706 O O . LEU B 1 127 ? -7.574 2.346 -0.905 1 94 127 LEU B O 1
ATOM 2710 N N . VAL B 1 128 ? -9.172 1.856 -2.355 1 95.5 128 VAL B N 1
ATOM 2711 C CA . VAL B 1 128 ? -9.531 3.25 -2.584 1 95.5 128 VAL B CA 1
ATOM 2712 C C . VAL B 1 128 ? -10.312 3.783 -1.384 1 95.5 128 VAL B C 1
ATOM 2714 O O . VA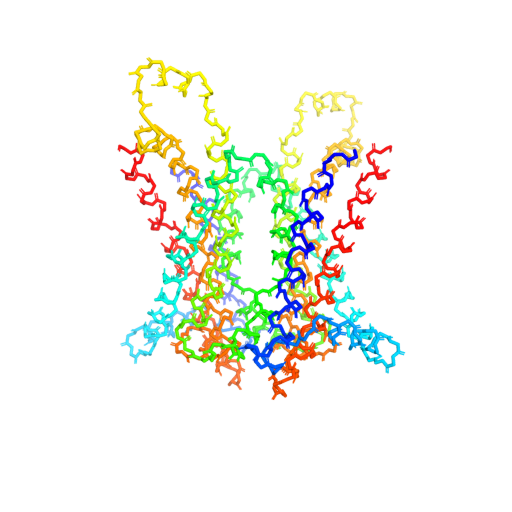L B 1 128 ? -10.211 4.961 -1.041 1 95.5 128 VAL B O 1
ATOM 2717 N N . PHE B 1 129 ? -11.031 2.918 -0.749 1 96.31 129 PHE B N 1
ATOM 2718 C CA . PHE B 1 129 ? -12.008 3.273 0.274 1 96.31 129 PHE B CA 1
ATOM 2719 C C . PHE B 1 129 ? -11.352 4.039 1.412 1 96.31 129 PHE B C 1
ATOM 2721 O O . PHE B 1 129 ? -11.812 5.117 1.793 1 96.31 129 PHE B O 1
ATOM 2728 N N . PHE B 1 130 ? -10.266 3.639 1.82 1 91.94 130 PHE B N 1
ATOM 2729 C CA . PHE B 1 130 ? -9.711 4.172 3.061 1 91.94 130 PHE B CA 1
ATOM 2730 C C . PHE B 1 130 ? -9.172 5.578 2.852 1 91.94 130 PHE B C 1
ATOM 2732 O O . PHE B 1 130 ? -9.547 6.508 3.564 1 91.94 130 PHE B O 1
ATOM 2739 N N . PRO B 1 131 ? -8.242 5.758 1.874 1 91.38 131 PRO B N 1
ATOM 2740 C CA . PRO B 1 131 ? -7.789 7.133 1.672 1 91.38 131 PRO B CA 1
ATOM 2741 C C . PRO B 1 131 ? -8.93 8.086 1.341 1 91.38 131 PRO B C 1
ATOM 2743 O O . PRO B 1 131 ? -8.922 9.242 1.772 1 91.38 131 PRO B O 1
ATOM 2746 N N . MET B 1 132 ? -9.859 7.598 0.631 1 95.44 132 MET B N 1
ATOM 2747 C CA . MET B 1 132 ? -11.016 8.43 0.289 1 95.44 132 MET B CA 1
ATOM 2748 C C . MET B 1 132 ? -11.805 8.805 1.538 1 95.44 132 MET B C 1
ATOM 2750 O O . MET B 1 132 ? -12.227 9.953 1.689 1 95.44 132 MET B O 1
ATOM 2754 N N . LEU B 1 133 ? -12 7.879 2.406 1 95.69 133 LEU B N 1
ATOM 2755 C CA . LEU B 1 133 ? -12.727 8.102 3.648 1 95.69 133 LEU B CA 1
ATOM 2756 C C . LEU B 1 133 ? -12 9.102 4.535 1 95.69 133 LEU B C 1
ATOM 2758 O O . LEU B 1 133 ? -12.602 10.055 5.035 1 95.69 133 LEU B O 1
ATOM 2762 N N . VAL B 1 134 ? -10.781 8.953 4.695 1 91.88 134 VAL B N 1
ATOM 2763 C CA . VAL B 1 134 ? -9.969 9.781 5.582 1 91.88 134 VAL B CA 1
ATOM 2764 C C . VAL B 1 134 ? -9.922 11.211 5.055 1 91.88 134 VAL B C 1
ATOM 2766 O O . VAL B 1 134 ? -10.141 12.164 5.805 1 91.88 134 VAL B O 1
ATOM 2769 N N . ASN B 1 135 ? -9.672 11.352 3.77 1 94.81 135 ASN B N 1
ATOM 2770 C CA . ASN B 1 135 ? -9.578 12.688 3.188 1 94.81 135 ASN B CA 1
ATOM 2771 C C . ASN B 1 135 ? -10.922 13.406 3.215 1 94.81 135 ASN B C 1
ATOM 2773 O O . ASN B 1 135 ? -10.977 14.625 3.412 1 94.81 135 ASN B O 1
ATOM 2777 N N . THR B 1 136 ? -11.922 12.625 3.004 1 95.56 136 THR B N 1
ATOM 2778 C CA . THR B 1 136 ? -13.258 13.219 3.1 1 95.56 136 THR B CA 1
ATOM 2779 C C . THR B 1 136 ? -13.531 13.703 4.52 1 95.56 136 THR B C 1
ATOM 2781 O O . THR B 1 136 ? -13.961 14.836 4.719 1 95.56 136 THR B O 1
ATOM 2784 N N . MET B 1 137 ? -13.281 12.875 5.473 1 94.38 137 MET B N 1
ATOM 2785 C CA . MET B 1 137 ? -13.484 13.227 6.875 1 94.38 137 MET B CA 1
ATOM 2786 C C . MET B 1 137 ? -12.656 14.445 7.262 1 94.38 137 MET B C 1
ATOM 2788 O O . MET B 1 137 ? -13.164 15.375 7.891 1 94.38 137 MET B O 1
ATOM 2792 N N . LEU B 1 138 ? -11.43 14.469 6.848 1 91.25 138 LEU B N 1
ATOM 2793 C CA . LEU B 1 138 ? -10.531 15.57 7.172 1 91.25 138 LEU B CA 1
ATOM 2794 C C . LEU B 1 138 ? -10.992 16.859 6.508 1 91.25 138 LEU B C 1
ATOM 2796 O O . LEU B 1 138 ? -10.984 17.922 7.133 1 91.25 138 LEU B O 1
ATOM 2800 N N . GLY B 1 139 ? -11.328 16.766 5.301 1 93.44 139 GLY B N 1
ATOM 2801 C CA . GLY B 1 139 ? -11.805 17.938 4.578 1 93.44 139 GLY B CA 1
ATOM 2802 C C . GLY B 1 139 ? -13.031 18.578 5.203 1 93.44 139 GLY B C 1
ATOM 2803 O O . GLY B 1 139 ? -13.148 19.812 5.246 1 93.44 139 GLY B O 1
ATOM 2804 N N . LEU B 1 140 ? -13.844 17.797 5.734 1 94.19 140 LEU B N 1
ATOM 2805 C CA . LEU B 1 140 ? -15.086 18.297 6.32 1 94.19 140 LEU B CA 1
ATOM 2806 C C . LEU B 1 140 ? -14.852 18.812 7.734 1 94.19 140 LEU B C 1
ATOM 2808 O O . LEU B 1 140 ? -15.453 19.812 8.141 1 94.19 140 LEU B O 1
ATOM 2812 N N . ARG B 1 141 ? -14.016 18.188 8.422 1 92.75 141 ARG B N 1
ATOM 2813 C CA . ARG B 1 141 ? -13.758 18.562 9.805 1 92.75 141 ARG B CA 1
ATOM 2814 C C . ARG B 1 141 ? -12.938 19.844 9.883 1 92.75 141 ARG B C 1
ATOM 2816 O O . ARG B 1 141 ? -12.969 20.547 10.898 1 92.75 141 ARG B O 1
ATOM 2823 N N . GLU B 1 142 ? -12.297 20.094 8.836 1 91.81 142 GLU B N 1
ATOM 2824 C CA . GLU B 1 142 ? -11.43 21.266 8.836 1 91.81 142 GLU B CA 1
ATOM 2825 C C . GLU B 1 142 ? -12.195 22.531 8.445 1 91.81 142 GLU B C 1
ATOM 2827 O O . GLU B 1 142 ? -11.656 23.625 8.492 1 91.81 142 GLU B O 1
ATOM 2832 N N . LEU B 1 143 ? -13.43 22.375 8.18 1 92.44 143 LEU B N 1
ATOM 2833 C CA . LEU B 1 143 ? -14.234 23.531 7.789 1 92.44 143 LEU B CA 1
ATOM 2834 C C . LEU B 1 143 ? -14.438 24.469 8.969 1 92.44 143 LEU B C 1
ATOM 2836 O O . LEU B 1 143 ? -14.641 24.016 10.102 1 92.44 143 LEU B O 1
ATOM 2840 N N . ASP B 1 144 ? -14.359 25.734 8.727 1 91.31 144 ASP B N 1
ATOM 2841 C CA . ASP B 1 144 ? -14.547 26.766 9.742 1 91.31 144 ASP B CA 1
ATOM 2842 C C . ASP B 1 144 ? -15.977 26.75 10.281 1 91.31 144 ASP B C 1
ATOM 2844 O O . ASP B 1 144 ? -16.922 27.031 9.555 1 91.31 144 ASP B O 1
ATOM 2848 N N . PRO B 1 145 ? -16.031 26.562 11.492 1 90.19 145 PRO B N 1
ATOM 2849 C CA . PRO B 1 145 ? -17.375 26.516 12.078 1 90.19 145 PRO B CA 1
ATOM 2850 C C . PRO B 1 145 ? -18.125 27.844 11.938 1 90.19 145 PRO B C 1
ATOM 2852 O O . PRO B 1 145 ? -19.359 27.844 11.891 1 90.19 145 PRO B O 1
ATOM 2855 N N . ASP B 1 146 ? -17.375 28.891 11.867 1 91.75 146 ASP B N 1
ATOM 2856 C CA . ASP B 1 146 ? -18.016 30.188 11.734 1 91.75 146 ASP B CA 1
ATOM 2857 C C . ASP B 1 146 ? -18.703 30.344 10.383 1 91.75 146 ASP B C 1
ATOM 2859 O O . ASP B 1 146 ? -19.781 30.938 10.289 1 91.75 146 ASP B O 1
ATOM 2863 N N . VAL B 1 147 ? -18.109 29.781 9.406 1 90.06 147 VAL B N 1
ATOM 2864 C CA . VAL B 1 147 ? -18.688 29.828 8.07 1 90.06 147 VAL B CA 1
ATOM 2865 C C . VAL B 1 147 ? -19.969 28.984 8.031 1 90.06 147 VAL B C 1
ATOM 2867 O O . VAL B 1 147 ? -20.969 29.391 7.445 1 90.06 147 VAL B O 1
ATOM 2870 N N . LEU B 1 148 ? -19.906 27.906 8.719 1 90.44 148 LEU B N 1
ATOM 2871 C CA . LEU B 1 148 ? -21.062 27.016 8.75 1 90.44 148 LEU B CA 1
ATOM 2872 C C . LEU B 1 148 ? -22.203 27.641 9.555 1 90.44 148 LEU B C 1
ATOM 2874 O O . LEU B 1 148 ? -23.359 27.531 9.164 1 90.44 148 LEU B O 1
ATOM 2878 N N . ALA B 1 149 ? -21.844 28.297 10.602 1 90.44 149 ALA B N 1
ATOM 2879 C CA . ALA B 1 149 ? -22.844 28.969 11.445 1 90.44 149 ALA B CA 1
ATOM 2880 C C . ALA B 1 149 ? -23.516 30.109 10.703 1 90.44 149 ALA B C 1
ATOM 2882 O O . ALA B 1 149 ? -24.719 30.312 10.812 1 90.44 149 ALA B O 1
ATOM 2883 N N . ALA B 1 150 ? -22.641 30.812 10.031 1 92.38 150 ALA B N 1
ATOM 2884 C CA . ALA B 1 150 ? -23.172 31.938 9.25 1 92.38 150 ALA B CA 1
ATOM 2885 C C . ALA B 1 150 ? -24.172 31.453 8.211 1 92.38 150 ALA B C 1
ATOM 2887 O O . ALA B 1 150 ? -25.219 32.094 7.996 1 92.38 150 ALA B O 1
ATOM 2888 N N . ALA B 1 151 ? -23.875 30.391 7.637 1 90.56 151 ALA B N 1
ATOM 2889 C CA . ALA B 1 151 ? -24.766 29.828 6.613 1 90.56 151 ALA B CA 1
ATOM 2890 C C . ALA B 1 151 ? -26.078 29.359 7.227 1 90.56 151 ALA B C 1
ATOM 2892 O O . ALA B 1 151 ? -27.141 29.516 6.621 1 90.56 151 ALA B O 1
ATOM 2893 N N . ARG B 1 152 ? -26 28.859 8.406 1 89.75 152 ARG B N 1
ATOM 2894 C CA . ARG B 1 152 ? -27.203 28.406 9.094 1 89.75 152 ARG B CA 1
ATOM 2895 C C . ARG B 1 152 ? -28.094 29.578 9.461 1 89.75 152 ARG B C 1
ATOM 2897 O O . ARG B 1 152 ? -29.328 29.469 9.367 1 89.75 152 ARG B O 1
ATOM 2904 N N . VAL B 1 153 ? -27.422 30.609 9.867 1 91.5 153 VAL B N 1
ATOM 2905 C CA . VAL B 1 153 ? -28.156 31.812 10.242 1 91.5 153 VAL B CA 1
ATOM 2906 C C . VAL B 1 153 ? -28.859 32.406 9.008 1 91.5 153 VAL B C 1
ATOM 2908 O O . VAL B 1 153 ? -29.969 32.938 9.102 1 91.5 153 VAL B O 1
ATOM 2911 N N . ASP B 1 154 ? -28.25 32.219 7.859 1 92.69 154 ASP B N 1
ATOM 2912 C CA . ASP B 1 154 ? -28.797 32.719 6.605 1 92.69 154 ASP B CA 1
ATOM 2913 C C . ASP B 1 154 ? -29.906 31.812 6.09 1 92.69 154 ASP B C 1
ATOM 2915 O O . ASP B 1 154 ? -30.5 32.094 5.043 1 92.69 154 ASP B O 1
ATOM 2919 N N . GLY B 1 155 ? -30.172 30.734 6.836 1 91.44 155 GLY B N 1
ATOM 2920 C CA . GLY B 1 155 ? -31.312 29.891 6.523 1 91.44 155 GLY B CA 1
ATOM 2921 C C . GLY B 1 155 ? -31 28.781 5.535 1 91.44 155 GLY B C 1
ATOM 2922 O O . GLY B 1 155 ? -31.891 28.266 4.875 1 91.44 155 GLY B O 1
ATOM 2923 N N . VAL B 1 156 ? -29.766 28.531 5.363 1 89.44 156 VAL B N 1
ATOM 2924 C CA . VAL B 1 156 ? -29.391 27.453 4.449 1 89.44 156 VAL B CA 1
ATOM 2925 C C . VAL B 1 156 ? -29.781 26.109 5.047 1 89.44 156 VAL B C 1
ATOM 2927 O O . VAL B 1 156 ? -29.438 25.797 6.195 1 89.44 156 VAL B O 1
ATOM 2930 N N . GLY B 1 157 ? -30.547 25.281 4.32 1 90.81 157 GLY B N 1
ATOM 2931 C CA . GLY B 1 157 ? -30.984 23.969 4.77 1 90.81 157 GLY B CA 1
ATOM 2932 C C . GLY B 1 157 ? -29.875 22.938 4.723 1 90.81 157 GLY B C 1
ATOM 2933 O O . GLY B 1 157 ? -28.734 23.234 4.336 1 90.81 157 GLY B O 1
ATOM 2934 N N . ARG B 1 158 ? -30.172 21.766 5.195 1 88.19 158 ARG B N 1
ATOM 2935 C CA . ARG B 1 158 ? -29.188 20.688 5.301 1 88.19 158 ARG B CA 1
ATOM 2936 C C . ARG B 1 158 ? -28.609 20.344 3.93 1 88.19 158 ARG B C 1
ATOM 2938 O O . ARG B 1 158 ? -27.391 20.203 3.785 1 88.19 158 ARG B O 1
ATOM 2945 N N . TRP B 1 159 ? -29.484 20.234 3.012 1 91.56 159 TRP B N 1
ATOM 2946 C CA . TRP B 1 159 ? -29.047 19.859 1.67 1 91.56 159 TRP B CA 1
ATOM 2947 C C . TRP B 1 159 ? -28.297 21.016 1.012 1 91.56 159 TRP B C 1
ATOM 2949 O O . TRP B 1 159 ? -27.328 20.797 0.279 1 91.56 159 TRP B O 1
ATOM 2959 N N . GLY B 1 160 ? -28.766 22.219 1.291 1 90.75 160 GLY B N 1
ATOM 2960 C CA . GLY B 1 160 ? -28.047 23.391 0.812 1 90.75 160 GLY B CA 1
ATOM 2961 C C . GLY B 1 160 ? -26.672 23.531 1.422 1 90.75 160 GLY B C 1
ATOM 2962 O O . GLY B 1 160 ? -25.719 23.906 0.731 1 90.75 160 GLY B O 1
ATOM 2963 N N . MET B 1 161 ? -26.609 23.234 2.674 1 92.19 161 MET B N 1
ATOM 2964 C CA . MET B 1 161 ? -25.328 23.297 3.383 1 92.19 161 MET B CA 1
ATOM 2965 C C . MET B 1 161 ? -24.328 22.328 2.781 1 92.19 161 MET B C 1
ATOM 2967 O O . MET B 1 161 ? -23.172 22.688 2.514 1 92.19 161 MET B O 1
ATOM 2971 N N . LEU B 1 162 ? -24.797 21.109 2.504 1 90.31 162 LEU B N 1
ATOM 2972 C CA . LEU B 1 162 ? -23.938 20.062 1.969 1 90.31 162 LEU B CA 1
ATOM 2973 C C . LEU B 1 162 ? -23.5 20.391 0.547 1 90.31 162 LEU B C 1
ATOM 2975 O O . LEU B 1 162 ? -22.297 20.375 0.243 1 90.31 162 LEU B O 1
ATOM 2979 N N . ARG B 1 163 ? -24.375 20.812 -0.25 1 90.62 163 ARG B N 1
ATOM 2980 C CA . ARG B 1 163 ? -24.141 20.953 -1.684 1 90.62 163 ARG B CA 1
ATOM 2981 C C . ARG B 1 163 ? -23.422 22.25 -1.997 1 90.62 163 ARG B C 1
ATOM 2983 O O . ARG B 1 163 ? -22.562 22.297 -2.887 1 90.62 163 ARG B O 1
ATOM 2990 N N . HIS B 1 164 ? -23.688 23.328 -1.203 1 91.75 164 HIS B N 1
ATOM 2991 C CA . HIS B 1 164 ? -23.219 24.641 -1.621 1 91.75 164 HIS B CA 1
ATOM 2992 C C . HIS B 1 164 ? -22.125 25.172 -0.701 1 91.75 164 HIS B C 1
ATOM 2994 O O . HIS B 1 164 ? -21.438 26.125 -1.036 1 91.75 164 HIS B O 1
ATOM 3000 N N . ILE B 1 165 ? -21.906 24.516 0.33 1 92.19 165 ILE B N 1
ATOM 3001 C CA . ILE B 1 165 ? -20.938 25.062 1.265 1 92.19 165 ILE B CA 1
ATOM 3002 C C . ILE B 1 165 ? -19.922 23.984 1.642 1 92.19 165 ILE B C 1
ATOM 3004 O O . ILE B 1 165 ? -18.75 24.062 1.267 1 92.19 165 ILE B O 1
ATOM 3008 N N . GLU B 1 166 ? -20.391 22.938 2.201 1 93.25 166 GLU B N 1
ATOM 3009 C CA . GLU B 1 166 ? -19.5 21.922 2.73 1 93.25 166 GLU B CA 1
ATOM 3010 C C . GLU B 1 166 ? -18.703 21.234 1.612 1 93.25 166 GLU B C 1
ATOM 3012 O O . GLU B 1 166 ? -17.484 21.172 1.661 1 93.25 166 GLU B O 1
ATOM 3017 N N . PHE B 1 167 ? -19.422 20.781 0.617 1 92.31 167 PHE B N 1
ATOM 3018 C CA . PHE B 1 167 ? -18.797 20.016 -0.451 1 92.31 167 PHE B CA 1
ATOM 3019 C C . PHE B 1 167 ? -17.797 20.875 -1.212 1 92.31 167 PHE B C 1
ATOM 3021 O O . PHE B 1 167 ? -16.641 20.453 -1.405 1 92.31 167 PHE B O 1
ATOM 3028 N N . PRO B 1 168 ? -18.219 22.047 -1.574 1 91.94 168 PRO B N 1
ATOM 3029 C CA . PRO B 1 168 ? -17.25 22.891 -2.289 1 91.94 168 PRO B CA 1
ATOM 3030 C C . PRO B 1 168 ? -16.031 23.25 -1.442 1 91.94 168 PRO B C 1
ATOM 3032 O O . PRO B 1 168 ? -14.906 23.281 -1.955 1 91.94 168 PRO B O 1
ATOM 3035 N N . LEU B 1 169 ? -16.188 23.453 -0.21 1 92.06 169 LEU B N 1
ATOM 3036 C CA . LEU B 1 169 ? -15.086 23.844 0.664 1 92.06 169 LEU B CA 1
ATOM 3037 C C . LEU B 1 169 ? -14.195 22.641 0.964 1 92.06 169 LEU B C 1
ATOM 3039 O O . LEU B 1 169 ? -12.992 22.797 1.188 1 92.06 169 LEU B O 1
ATOM 3043 N N . ALA B 1 170 ? -14.781 21.484 0.875 1 94.69 170 ALA B N 1
ATOM 3044 C CA . ALA B 1 170 ? -14.023 20.281 1.179 1 94.69 170 ALA B CA 1
ATOM 3045 C C . ALA B 1 170 ? -13.469 19.641 -0.094 1 94.69 170 ALA B C 1
ATOM 3047 O O . ALA B 1 170 ? -12.727 18.656 -0.033 1 94.69 170 ALA B O 1
ATOM 3048 N N . LEU B 1 171 ? -13.758 20.203 -1.217 1 93.44 171 LEU B N 1
ATOM 3049 C CA . LEU B 1 171 ? -13.477 19.609 -2.518 1 93.44 171 LEU B CA 1
ATOM 3050 C C . LEU B 1 171 ? -11.984 19.359 -2.699 1 93.44 171 LEU B C 1
ATOM 3052 O O . LEU B 1 171 ? -11.578 18.297 -3.168 1 93.44 171 LEU B O 1
ATOM 3056 N N . PRO B 1 172 ? -11.125 20.312 -2.273 1 91.88 172 PRO B N 1
ATOM 3057 C CA . PRO B 1 172 ? -9.695 20.047 -2.441 1 91.88 172 PRO B CA 1
ATOM 3058 C C . PRO B 1 172 ? -9.227 18.812 -1.688 1 91.88 172 PRO B C 1
ATOM 3060 O O . PRO B 1 172 ? -8.461 18 -2.229 1 91.88 172 PRO B O 1
ATOM 3063 N N . SER B 1 173 ? -9.75 18.625 -0.521 1 93.5 173 SER B N 1
ATOM 3064 C CA . SER B 1 173 ? -9.398 17.453 0.271 1 93.5 173 SER B CA 1
ATOM 3065 C C . SER B 1 173 ? -9.992 16.188 -0.323 1 93.5 173 SER B C 1
ATOM 3067 O O . SER B 1 173 ? -9.344 15.133 -0.345 1 93.5 173 SER B O 1
ATOM 3069 N N . ILE B 1 174 ? -11.172 16.312 -0.804 1 94.69 174 ILE B N 1
ATOM 3070 C CA . ILE B 1 174 ? -11.844 15.172 -1.415 1 94.69 174 ILE B CA 1
ATOM 3071 C C . ILE B 1 174 ? -11.086 14.742 -2.674 1 94.69 174 ILE B C 1
ATOM 3073 O O . ILE B 1 174 ? -10.859 13.555 -2.895 1 94.69 174 ILE B O 1
ATOM 3077 N N . LEU B 1 175 ? -10.664 15.727 -3.432 1 93.75 175 LEU B N 1
ATOM 3078 C CA . LEU B 1 175 ? -9.938 15.43 -4.66 1 93.75 175 LEU B CA 1
ATOM 3079 C C . LEU B 1 175 ? -8.57 14.836 -4.352 1 93.75 175 LEU B C 1
ATOM 3081 O O . LEU B 1 175 ? -8.07 13.992 -5.102 1 93.75 175 LEU B O 1
ATOM 3085 N N . ALA B 1 176 ? -7.977 15.25 -3.271 1 92.06 176 ALA B N 1
ATOM 3086 C CA . ALA B 1 176 ? -6.734 14.617 -2.828 1 92.06 176 ALA B CA 1
ATOM 3087 C C . ALA B 1 176 ? -6.953 13.148 -2.506 1 92.06 176 ALA B C 1
ATOM 3089 O O . ALA B 1 176 ? -6.094 12.305 -2.791 1 92.06 176 ALA B O 1
ATOM 3090 N N . GLY B 1 177 ? -8.086 12.844 -1.962 1 94.06 177 GLY B N 1
ATOM 3091 C CA . GLY B 1 177 ? -8.469 11.469 -1.716 1 94.06 177 GLY B CA 1
ATOM 3092 C C . GLY B 1 177 ? -8.672 10.664 -2.988 1 94.06 177 GLY B C 1
ATOM 3093 O O . GLY B 1 177 ? -8.242 9.516 -3.078 1 94.06 177 GLY B O 1
ATOM 3094 N N . VAL B 1 178 ? -9.234 11.328 -3.938 1 94.88 178 VAL B N 1
ATOM 3095 C CA . VAL B 1 178 ? -9.453 10.68 -5.227 1 94.88 178 VAL B CA 1
ATOM 3096 C C . VAL B 1 178 ? -8.109 10.375 -5.891 1 94.88 178 VAL B C 1
ATOM 3098 O O . VAL B 1 178 ? -7.91 9.297 -6.441 1 94.88 178 VAL B O 1
ATOM 3101 N N . ARG B 1 179 ? -7.227 11.297 -5.848 1 93.19 179 ARG B N 1
ATOM 3102 C CA . ARG B 1 179 ? -5.914 11.133 -6.461 1 93.19 179 ARG B CA 1
ATOM 3103 C C . ARG B 1 179 ? -5.16 9.961 -5.84 1 93.19 179 ARG B C 1
ATOM 3105 O O . ARG B 1 179 ? -4.676 9.078 -6.555 1 93.19 179 ARG B O 1
ATOM 3112 N N . THR B 1 180 ? -5.102 9.93 -4.559 1 90.31 180 THR B N 1
ATOM 3113 C CA . THR B 1 180 ? -4.426 8.844 -3.857 1 90.31 180 THR B CA 1
ATOM 3114 C C . THR B 1 180 ? -5.137 7.52 -4.102 1 90.31 180 THR B C 1
ATOM 3116 O O . THR B 1 180 ? -4.492 6.5 -4.359 1 90.31 180 THR B O 1
ATOM 3119 N N . GLY B 1 181 ? -6.41 7.559 -4.027 1 94 181 GLY B N 1
ATOM 3120 C CA . GLY B 1 181 ? -7.199 6.359 -4.234 1 94 181 GLY B CA 1
ATOM 3121 C C . GLY B 1 181 ? -7.066 5.793 -5.637 1 94 181 GLY B C 1
ATOM 3122 O O . GLY B 1 181 ? -6.938 4.578 -5.809 1 94 181 GLY B O 1
ATOM 3123 N N . ALA B 1 182 ? -7.102 6.684 -6.57 1 94.12 182 ALA B N 1
ATOM 3124 C CA . ALA B 1 182 ? -7.008 6.238 -7.961 1 94.12 182 ALA B CA 1
ATOM 3125 C C . ALA B 1 182 ? -5.672 5.551 -8.227 1 94.12 182 ALA B C 1
ATOM 3127 O O . ALA B 1 182 ? -5.609 4.57 -8.969 1 94.12 182 ALA B O 1
ATOM 3128 N N . THR B 1 183 ? -4.652 6.059 -7.707 1 89.5 183 THR B N 1
ATOM 3129 C CA . THR B 1 183 ? -3.34 5.441 -7.852 1 89.5 183 THR B CA 1
ATOM 3130 C C . THR B 1 183 ? -3.309 4.074 -7.176 1 89.5 183 THR B C 1
ATOM 3132 O O . THR B 1 183 ? -2.777 3.111 -7.73 1 89.5 183 THR B O 1
ATOM 3135 N N . LEU B 1 184 ? -3.896 3.93 -6.016 1 91.88 184 LEU B N 1
ATOM 3136 C CA . LEU B 1 184 ? -3.963 2.664 -5.289 1 91.88 184 LEU B CA 1
ATOM 3137 C C . LEU B 1 184 ? -4.844 1.662 -6.023 1 91.88 184 LEU B C 1
ATOM 3139 O O . LEU B 1 184 ? -4.633 0.451 -5.922 1 91.88 184 LEU B O 1
ATOM 3143 N N . SER B 1 185 ? -5.797 2.26 -6.738 1 96.25 185 SER B N 1
ATOM 3144 C CA . SER B 1 185 ? -6.703 1.39 -7.48 1 96.25 185 SER B CA 1
ATOM 3145 C C . SER B 1 185 ? -5.961 0.604 -8.555 1 96.25 185 SER B C 1
ATOM 3147 O O . SER B 1 185 ? -6.309 -0.541 -8.844 1 96.25 185 SER B O 1
ATOM 3149 N N . ILE B 1 186 ? -4.969 1.203 -9.141 1 95.06 186 ILE B N 1
ATOM 3150 C CA . ILE B 1 186 ? -4.141 0.501 -10.109 1 95.06 186 ILE B CA 1
ATOM 3151 C C . ILE B 1 186 ? -3.445 -0.683 -9.438 1 95.06 186 ILE B C 1
ATOM 3153 O O . ILE B 1 186 ? -3.418 -1.787 -9.992 1 95.06 186 ILE B O 1
ATOM 3157 N N . THR B 1 187 ? -2.947 -0.444 -8.305 1 93.81 187 THR B N 1
ATOM 3158 C CA . THR B 1 187 ? -2.334 -1.515 -7.527 1 93.81 187 THR B CA 1
ATOM 3159 C C . THR B 1 187 ? -3.338 -2.631 -7.258 1 93.81 187 THR B C 1
ATOM 3161 O O . THR B 1 187 ? -3.016 -3.812 -7.406 1 93.81 187 THR B O 1
ATOM 3164 N N . GLY B 1 188 ? -4.5 -2.262 -6.852 1 96.19 188 GLY B N 1
ATOM 3165 C CA . GLY B 1 188 ? -5.539 -3.252 -6.613 1 96.19 188 GLY B CA 1
ATO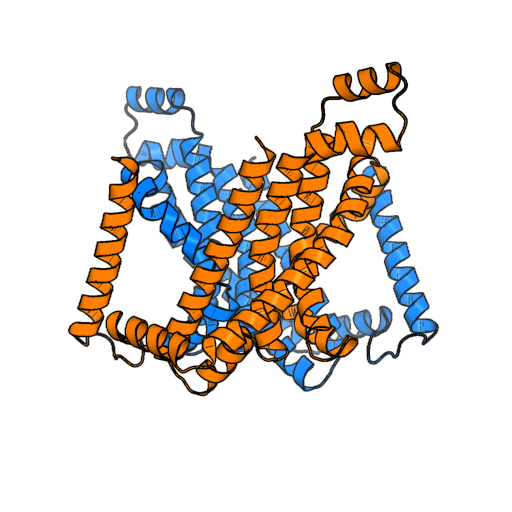M 3166 C C . GLY B 1 188 ? -5.852 -4.094 -7.836 1 96.19 188 GLY B C 1
ATOM 3167 O O . GLY B 1 188 ? -6.031 -5.309 -7.727 1 96.19 188 GLY B O 1
ATOM 3168 N N . ALA B 1 189 ? -5.918 -3.414 -8.93 1 97.56 189 ALA B N 1
ATOM 3169 C CA . ALA B 1 189 ? -6.215 -4.125 -10.172 1 97.56 189 ALA B CA 1
ATOM 3170 C C . ALA B 1 189 ? -5.113 -5.125 -10.508 1 97.56 189 ALA B C 1
ATOM 3172 O O . ALA B 1 189 ? -5.391 -6.273 -10.867 1 97.56 189 ALA B O 1
ATOM 3173 N N . VAL B 1 190 ? -3.906 -4.699 -10.352 1 96.94 190 VAL B N 1
ATOM 3174 C CA . VAL B 1 190 ? -2.768 -5.547 -10.688 1 96.94 190 VAL B CA 1
ATOM 3175 C C . VAL B 1 190 ? -2.717 -6.742 -9.734 1 96.94 190 VAL B C 1
ATOM 3177 O O . VAL B 1 190 ? -2.512 -7.879 -10.172 1 96.94 190 VAL B O 1
ATOM 3180 N N . VAL B 1 191 ? -2.939 -6.504 -8.5 1 96.44 191 VAL B N 1
ATOM 3181 C CA . VAL B 1 191 ? -2.934 -7.562 -7.5 1 96.44 191 VAL B CA 1
ATOM 3182 C C . VAL B 1 191 ? -4.059 -8.555 -7.793 1 96.44 191 VAL B C 1
ATOM 3184 O O . VAL B 1 191 ? -3.84 -9.766 -7.789 1 96.44 191 VAL B O 1
ATOM 3187 N N . GLY B 1 192 ? -5.219 -8.016 -8.039 1 96.88 192 GLY B N 1
ATOM 3188 C CA . GLY B 1 192 ? -6.352 -8.875 -8.352 1 96.88 192 GLY B CA 1
ATOM 3189 C C . GLY B 1 192 ? -6.125 -9.742 -9.57 1 96.88 192 GLY B C 1
ATOM 3190 O O . GLY B 1 192 ? -6.383 -10.945 -9.539 1 96.88 192 GLY B O 1
ATOM 3191 N N . GLU B 1 193 ? -5.664 -9.125 -10.602 1 96.94 193 GLU B N 1
ATOM 3192 C CA . GLU B 1 193 ? -5.41 -9.844 -11.852 1 96.94 193 GLU B CA 1
ATOM 3193 C C . GLU B 1 193 ? -4.336 -10.906 -11.664 1 96.94 193 GLU B C 1
ATOM 3195 O O . GLU B 1 193 ? -4.426 -11.992 -12.234 1 96.94 193 GLU B O 1
ATOM 3200 N N . PHE B 1 194 ? -3.334 -10.594 -10.891 1 95.31 194 PHE B N 1
ATOM 3201 C CA . PHE B 1 194 ? -2.238 -11.531 -10.656 1 95.31 194 PHE B CA 1
ATOM 3202 C C . PHE B 1 194 ? -2.715 -12.727 -9.844 1 95.31 194 PHE B C 1
ATOM 3204 O O . PHE B 1 194 ? -2.324 -13.867 -10.125 1 95.31 194 PHE B O 1
ATOM 3211 N N . VAL B 1 195 ? -3.543 -12.461 -8.891 1 93.31 195 VAL B N 1
ATOM 3212 C CA . VAL B 1 195 ? -3.943 -13.492 -7.938 1 93.31 195 VAL B CA 1
ATOM 3213 C C . VAL B 1 195 ? -5.117 -14.281 -8.508 1 93.31 195 VAL B C 1
ATOM 3215 O O . VAL B 1 195 ? -5.16 -15.508 -8.383 1 93.31 195 VAL B O 1
ATOM 3218 N N . MET B 1 196 ? -6.062 -13.586 -9.133 1 93.44 196 MET B N 1
ATOM 3219 C CA . MET B 1 196 ? -7.32 -14.211 -9.531 1 93.44 196 MET B CA 1
ATOM 3220 C C . MET B 1 196 ? -7.34 -14.492 -11.031 1 93.44 196 MET B C 1
ATOM 3222 O O . MET B 1 196 ? -8.234 -15.18 -11.523 1 93.44 196 MET B O 1
ATOM 3226 N N . GLY B 1 197 ? -6.426 -13.984 -11.703 1 92.56 197 GLY B N 1
ATOM 3227 C CA . GLY B 1 197 ? -6.445 -14.125 -13.148 1 92.56 197 GLY B CA 1
ATOM 3228 C C . GLY B 1 197 ? -7.203 -13.008 -13.844 1 92.56 197 GLY B C 1
ATOM 3229 O O . GLY B 1 197 ? -7.637 -12.047 -13.195 1 92.56 197 GLY B O 1
ATOM 3230 N N . GLY B 1 198 ? -7.258 -13.117 -15.094 1 93.88 198 GLY B N 1
ATOM 3231 C CA . GLY B 1 198 ? -7.961 -12.133 -15.898 1 93.88 198 GLY B CA 1
ATOM 3232 C C . GLY B 1 198 ? -7.227 -11.773 -17.172 1 93.88 198 GLY B C 1
ATOM 3233 O O . GLY B 1 198 ? -6.551 -12.625 -17.766 1 93.88 198 GLY B O 1
ATOM 3234 N N . GLU B 1 199 ? -7.574 -10.562 -17.625 1 94.62 199 GLU B N 1
ATOM 3235 C CA . GLU B 1 199 ? -7.027 -10.156 -18.922 1 94.62 199 GLU B CA 1
ATOM 3236 C C . GLU B 1 199 ? -6.273 -8.828 -18.812 1 94.62 199 GLU B C 1
ATOM 3238 O O . GLU B 1 199 ? -6.191 -8.078 -19.781 1 94.62 199 GLU B O 1
ATOM 3243 N N . GLY B 1 200 ? -5.832 -8.539 -17.641 1 97.25 200 GLY B N 1
ATOM 3244 C CA . GLY B 1 200 ? -5.137 -7.273 -17.469 1 97.25 200 GLY B CA 1
ATOM 3245 C C . GLY B 1 200 ? -3.637 -7.438 -17.297 1 97.25 200 GLY B C 1
ATOM 3246 O O . GLY B 1 200 ? -3.088 -8.5 -17.594 1 97.25 200 GLY B O 1
ATOM 3247 N N . LEU B 1 201 ? -2.986 -6.418 -16.969 1 97.19 201 LEU B N 1
ATOM 3248 C CA . LEU B 1 201 ? -1.531 -6.363 -16.875 1 97.19 201 LEU B CA 1
ATOM 3249 C C . LEU B 1 201 ? -1.027 -7.305 -15.781 1 97.19 201 LEU B C 1
ATOM 3251 O O . LEU B 1 201 ? 0.063 -7.867 -15.898 1 97.19 201 LEU B O 1
ATOM 3255 N N . GLY B 1 202 ? -1.811 -7.426 -14.727 1 96.25 202 GLY B N 1
ATOM 3256 C CA . GLY B 1 202 ? -1.43 -8.367 -13.688 1 96.25 202 GLY B CA 1
ATOM 3257 C C . GLY B 1 202 ? -1.343 -9.797 -14.18 1 96.25 202 GLY B C 1
ATOM 3258 O O . GLY B 1 202 ? -0.429 -10.539 -13.805 1 96.25 202 GLY B O 1
ATOM 3259 N N . GLU B 1 203 ? -2.293 -10.172 -14.945 1 96.25 203 GLU B N 1
ATOM 3260 C CA . GLU B 1 203 ? -2.246 -11.492 -15.562 1 96.25 203 GLU B CA 1
ATOM 3261 C C . GLU B 1 203 ? -1.043 -11.625 -16.5 1 96.25 203 GLU B C 1
ATOM 3263 O O . GLU B 1 203 ? -0.405 -12.68 -16.547 1 96.25 203 GLU B O 1
ATOM 3268 N N . LEU B 1 204 ? -0.815 -10.602 -17.25 1 96.25 204 LEU B N 1
ATOM 3269 C CA . LEU B 1 204 ? 0.345 -10.602 -18.125 1 96.25 204 LEU B CA 1
ATOM 3270 C C . LEU B 1 204 ? 1.631 -10.82 -17.344 1 96.25 204 LEU B C 1
ATOM 3272 O O . LEU B 1 204 ? 2.51 -11.57 -17.766 1 96.25 204 LEU B O 1
ATOM 3276 N N . LEU B 1 205 ? 1.741 -10.18 -16.188 1 95.19 205 LEU B N 1
ATOM 3277 C CA . LEU B 1 205 ? 2.891 -10.367 -15.312 1 95.19 205 LEU B CA 1
ATOM 3278 C C . LEU B 1 205 ? 3.02 -11.828 -14.898 1 95.19 205 LEU B C 1
ATOM 3280 O O . LEU B 1 205 ? 4.121 -12.383 -14.891 1 95.19 205 LEU B O 1
ATOM 3284 N N . ALA B 1 206 ? 1.906 -12.414 -14.547 1 93.62 206 ALA B N 1
ATOM 3285 C CA . ALA B 1 206 ? 1.907 -13.812 -14.109 1 93.62 206 ALA B CA 1
ATOM 3286 C C . ALA B 1 206 ? 2.385 -14.742 -15.219 1 93.62 206 ALA B C 1
ATOM 3288 O O . ALA B 1 206 ? 3.174 -15.656 -14.977 1 93.62 206 ALA B O 1
ATOM 3289 N N . VAL B 1 20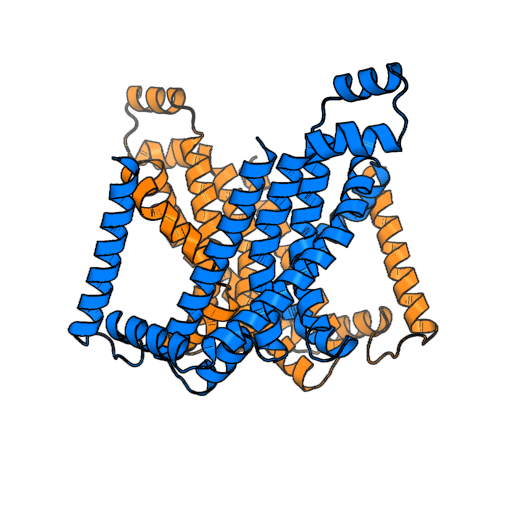7 ? 1.92 -14.508 -16.422 1 94.19 207 VAL B N 1
ATOM 3290 C CA . VAL B 1 207 ? 2.297 -15.312 -17.578 1 94.19 207 VAL B CA 1
ATOM 3291 C C . VAL B 1 207 ? 3.785 -15.133 -17.875 1 94.19 207 VAL B C 1
ATOM 3293 O O . VAL B 1 207 ? 4.504 -16.109 -18.094 1 94.19 207 VAL B O 1
ATOM 3296 N N . GLN B 1 208 ? 4.207 -13.93 -17.891 1 94.38 208 GLN B N 1
ATOM 3297 C CA . GLN B 1 208 ? 5.602 -13.633 -18.188 1 94.38 208 GLN B CA 1
ATOM 3298 C C . GLN B 1 208 ? 6.531 -14.227 -17.141 1 94.38 208 GLN B C 1
ATOM 3300 O O . GLN B 1 208 ? 7.641 -14.656 -17.453 1 94.38 208 GLN B O 1
ATOM 3305 N N . ARG B 1 209 ? 6.078 -14.172 -15.875 1 90.56 209 ARG B N 1
ATOM 3306 C CA . ARG B 1 209 ? 6.848 -14.797 -14.805 1 90.56 209 ARG B CA 1
ATOM 3307 C C . ARG B 1 209 ? 7.008 -16.297 -15.055 1 90.56 209 ARG B C 1
ATOM 3309 O O . ARG B 1 209 ? 8.109 -16.828 -14.93 1 90.56 209 ARG B O 1
ATOM 3316 N N . GLY B 1 210 ? 5.926 -16.922 -15.422 1 90.56 210 GLY B N 1
ATOM 3317 C CA . GLY B 1 210 ? 5.961 -18.359 -15.695 1 90.56 210 GLY B CA 1
ATOM 3318 C C . GLY B 1 210 ? 6.859 -18.719 -16.859 1 90.56 210 GLY B C 1
ATOM 3319 O O . GLY B 1 210 ? 7.422 -19.812 -16.891 1 90.56 210 GLY B O 1
ATOM 3320 N N . GLN B 1 211 ? 7.043 -17.766 -17.75 1 92.5 211 GLN B N 1
ATOM 3321 C CA . GLN B 1 211 ? 7.859 -18.016 -18.938 1 92.5 211 GLN B CA 1
ATOM 3322 C C . GLN B 1 211 ? 9.281 -17.484 -18.734 1 92.5 211 GLN B C 1
ATOM 3324 O O . GLN B 1 211 ? 10.102 -17.547 -19.656 1 92.5 211 GLN B O 1
ATOM 3329 N N . ALA B 1 212 ? 9.516 -16.953 -17.609 1 91.12 212 ALA B N 1
ATOM 3330 C CA . ALA B 1 212 ? 10.805 -16.328 -17.312 1 91.12 212 ALA B CA 1
ATOM 3331 C C . ALA B 1 212 ? 11.18 -15.312 -18.391 1 91.12 212 ALA B C 1
ATOM 3333 O O . ALA B 1 212 ? 12.312 -15.289 -18.875 1 91.12 212 ALA B O 1
ATOM 3334 N N . ASP B 1 213 ? 10.195 -14.602 -18.875 1 93.12 213 ASP B N 1
ATOM 3335 C CA . ASP B 1 213 ? 10.367 -13.562 -19.891 1 93.12 213 ASP B CA 1
ATOM 3336 C C . ASP B 1 213 ? 10.766 -12.234 -19.25 1 93.12 213 ASP B C 1
ATOM 3338 O O . ASP B 1 213 ? 9.914 -11.375 -18.984 1 93.12 213 ASP B O 1
ATOM 3342 N N . SER B 1 214 ? 12.023 -12.031 -19.156 1 92.69 214 SER B N 1
ATOM 3343 C CA . SER B 1 214 ? 12.539 -10.852 -18.469 1 92.69 214 SER B CA 1
ATOM 3344 C C . SER B 1 214 ? 12.172 -9.578 -19.219 1 92.69 214 SER B C 1
ATOM 3346 O O . SER B 1 214 ? 11.711 -8.609 -18.609 1 92.69 214 SER B O 1
ATOM 3348 N N . THR B 1 215 ? 12.359 -9.586 -20.484 1 94.12 215 THR B N 1
ATOM 3349 C CA . THR B 1 215 ? 12.047 -8.406 -21.281 1 94.12 215 THR B CA 1
ATOM 3350 C C . THR B 1 215 ? 10.57 -8.031 -21.141 1 94.12 215 THR B C 1
ATOM 3352 O O . THR B 1 215 ? 10.234 -6.859 -20.969 1 94.12 215 THR B O 1
ATOM 3355 N N . GLY B 1 216 ? 9.75 -9.086 -21.203 1 94.81 216 GLY B N 1
ATOM 3356 C CA . GLY B 1 216 ? 8.328 -8.852 -21.031 1 94.81 216 GLY B CA 1
ATOM 3357 C C . GLY B 1 216 ? 7.988 -8.242 -19.688 1 94.81 216 GLY B C 1
ATOM 3358 O O . GLY B 1 216 ? 7.145 -7.344 -19.594 1 94.81 216 GLY B O 1
ATOM 3359 N N . LEU B 1 217 ? 8.664 -8.727 -18.703 1 94.94 217 LEU B N 1
ATOM 3360 C CA . LEU B 1 217 ? 8.438 -8.188 -17.359 1 94.94 217 LEU B CA 1
ATOM 3361 C C . LEU B 1 217 ? 8.789 -6.707 -17.297 1 94.94 217 LEU B C 1
ATOM 3363 O O . LEU B 1 217 ? 8.047 -5.91 -16.734 1 94.94 217 LEU B O 1
ATOM 3367 N N . PHE B 1 218 ? 9.875 -6.324 -17.891 1 94.56 218 PHE B N 1
ATOM 3368 C CA . PHE B 1 218 ? 10.297 -4.926 -17.891 1 94.56 218 PHE B CA 1
ATOM 3369 C C . PHE B 1 218 ? 9.312 -4.059 -18.656 1 94.56 218 PHE B C 1
ATOM 3371 O O . PHE B 1 218 ? 9.016 -2.934 -18.25 1 94.56 218 PHE B O 1
ATOM 3378 N N . VAL B 1 219 ? 8.82 -4.598 -19.734 1 95.69 219 VAL B N 1
ATOM 3379 C CA . VAL B 1 219 ? 7.848 -3.869 -20.531 1 95.69 219 VAL B CA 1
ATOM 3380 C C . VAL B 1 219 ? 6.578 -3.631 -19.719 1 95.69 219 VAL B C 1
ATOM 3382 O O . VAL B 1 219 ? 6.039 -2.521 -19.703 1 95.69 219 VAL B O 1
ATOM 3385 N N . THR B 1 220 ? 6.098 -4.676 -19.062 1 95.88 220 THR B N 1
ATOM 3386 C CA . THR B 1 220 ? 4.879 -4.562 -18.266 1 95.88 220 THR B CA 1
ATOM 3387 C C . THR B 1 220 ? 5.094 -3.621 -17.078 1 95.88 220 THR B C 1
ATOM 3389 O O . THR B 1 220 ? 4.215 -2.822 -16.75 1 95.88 220 THR B O 1
ATOM 3392 N N . LEU B 1 221 ? 6.25 -3.668 -16.484 1 93.81 221 LEU B N 1
ATOM 3393 C CA . LEU B 1 221 ? 6.57 -2.768 -15.375 1 93.81 221 LEU B CA 1
ATOM 3394 C C . LEU B 1 221 ? 6.602 -1.318 -15.852 1 93.81 221 LEU B C 1
ATOM 3396 O O . LEU B 1 221 ? 6.102 -0.425 -15.164 1 93.81 221 LEU B O 1
ATOM 3400 N N . LEU B 1 222 ? 7.215 -1.104 -16.953 1 93.06 222 LEU B N 1
ATOM 3401 C CA . LEU B 1 222 ? 7.234 0.231 -17.531 1 93.06 222 LEU B CA 1
ATOM 3402 C C . LEU B 1 222 ? 5.816 0.723 -17.812 1 93.06 222 LEU B C 1
ATOM 3404 O O . LEU B 1 222 ? 5.492 1.88 -17.531 1 93.06 222 LEU B O 1
ATOM 3408 N N . THR B 1 223 ? 5.02 -0.144 -18.344 1 95.25 223 THR B N 1
ATOM 3409 C CA . THR B 1 223 ? 3.629 0.194 -18.625 1 95.25 223 THR B CA 1
ATOM 3410 C C . THR B 1 223 ? 2.889 0.577 -17.359 1 95.25 223 THR B C 1
ATOM 3412 O O . THR B 1 223 ? 2.158 1.569 -17.328 1 95.25 223 THR B O 1
ATOM 3415 N N . LEU B 1 224 ? 3.117 -0.199 -16.312 1 94.38 224 LEU B N 1
ATOM 3416 C CA . LEU B 1 224 ? 2.463 0.066 -15.039 1 94.38 224 LEU B CA 1
ATOM 3417 C C . LEU B 1 224 ? 2.912 1.405 -14.461 1 94.38 224 LEU B C 1
ATOM 3419 O O . LEU B 1 224 ? 2.104 2.152 -13.914 1 94.38 224 LEU B O 1
ATOM 3423 N N . THR B 1 225 ? 4.156 1.682 -14.586 1 90.31 225 THR B N 1
ATOM 3424 C CA . THR B 1 225 ? 4.695 2.953 -14.117 1 90.31 225 THR B CA 1
ATOM 3425 C C . THR B 1 225 ? 4.07 4.121 -14.875 1 90.31 225 THR B C 1
ATOM 3427 O O . THR B 1 225 ? 3.664 5.117 -14.273 1 90.31 225 THR B O 1
ATOM 3430 N N . LEU B 1 226 ? 3.99 3.992 -16.125 1 91.5 226 LEU B N 1
ATOM 3431 C CA . LEU B 1 226 ? 3.398 5.031 -16.969 1 91.5 226 LEU B CA 1
ATOM 3432 C C . LEU B 1 226 ? 1.914 5.199 -16.656 1 91.5 226 LEU B C 1
ATOM 3434 O O . LEU B 1 226 ? 1.403 6.32 -16.625 1 91.5 226 LEU B O 1
ATOM 3438 N N . LEU B 1 227 ? 1.282 4.074 -16.469 1 92.38 227 LEU B N 1
ATOM 3439 C CA . LEU B 1 227 ? -0.14 4.109 -16.141 1 92.38 227 LEU B CA 1
ATOM 3440 C C . LEU B 1 227 ? -0.377 4.82 -14.82 1 92.38 227 LEU B C 1
ATOM 3442 O O . LEU B 1 227 ? -1.305 5.625 -14.695 1 92.38 227 LEU B O 1
ATOM 3446 N N . ALA B 1 228 ? 0.426 4.465 -13.891 1 87.75 228 ALA B N 1
ATOM 3447 C CA . ALA B 1 228 ? 0.31 5.109 -12.586 1 87.75 228 ALA B CA 1
ATOM 3448 C C . ALA B 1 228 ? 0.562 6.609 -12.688 1 87.75 228 ALA B C 1
ATOM 3450 O O . ALA B 1 228 ? -0.182 7.414 -12.125 1 87.75 228 ALA B O 1
ATOM 3451 N N . ALA B 1 229 ? 1.555 7.047 -13.406 1 87.5 229 ALA B N 1
ATOM 3452 C CA . ALA B 1 229 ? 1.878 8.461 -13.609 1 87.5 229 ALA B CA 1
ATOM 3453 C C . ALA B 1 229 ? 0.755 9.18 -14.352 1 87.5 229 ALA B C 1
ATOM 3455 O O . ALA B 1 229 ? 0.399 10.305 -14.008 1 87.5 229 ALA B O 1
ATOM 3456 N N . ALA B 1 230 ? 0.272 8.508 -15.297 1 91.56 230 ALA B N 1
ATOM 3457 C CA . ALA B 1 230 ? -0.808 9.094 -16.094 1 91.56 230 ALA B CA 1
ATOM 3458 C C . ALA B 1 230 ? -2.064 9.289 -15.242 1 91.56 230 ALA B C 1
ATOM 3460 O O . ALA B 1 230 ? -2.746 10.312 -15.359 1 91.56 230 ALA B O 1
ATOM 3461 N N . THR B 1 231 ? -2.365 8.281 -14.461 1 89.62 231 THR B N 1
ATOM 3462 C CA . THR B 1 231 ? -3.535 8.375 -13.594 1 89.62 231 THR B CA 1
ATOM 3463 C C . THR B 1 231 ? -3.363 9.5 -12.578 1 89.62 231 THR B C 1
ATOM 3465 O O . THR B 1 231 ? -4.281 10.297 -12.359 1 89.62 231 THR B O 1
ATOM 3468 N N . TYR B 1 232 ? -2.24 9.57 -12.016 1 86.88 232 TYR B N 1
ATOM 3469 C CA . TYR B 1 232 ? -1.934 10.641 -11.07 1 86.88 232 TYR B CA 1
ATOM 3470 C C . TYR B 1 232 ? -2.037 12.008 -11.734 1 86.88 232 TYR B C 1
ATOM 3472 O O . TYR B 1 232 ? -2.662 12.922 -11.195 1 86.88 232 TYR B O 1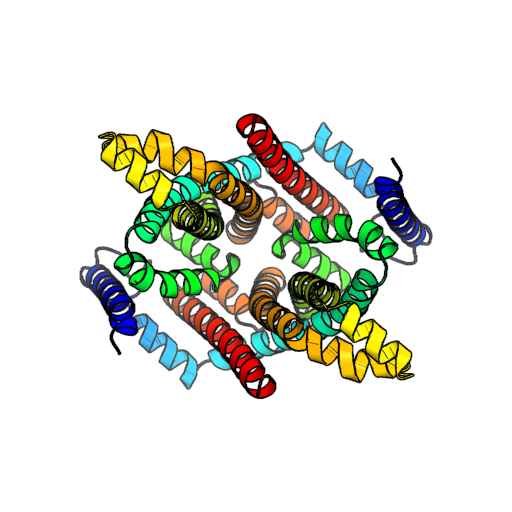
ATOM 3480 N N . GLY B 1 233 ? -1.476 12.18 -12.875 1 87.56 233 GLY B N 1
ATOM 3481 C CA . GLY B 1 233 ? -1.514 13.43 -13.617 1 87.56 233 GLY B CA 1
ATOM 3482 C C . GLY B 1 233 ? -2.914 13.82 -14.047 1 87.56 233 GLY B C 1
ATOM 3483 O O . GLY B 1 233 ? -3.273 15 -14 1 87.56 233 GLY B O 1
ATOM 3484 N N . ALA B 1 234 ? -3.658 12.875 -14.422 1 91.25 234 ALA B N 1
ATOM 3485 C CA . ALA B 1 234 ? -5.023 13.148 -14.859 1 91.25 234 ALA B CA 1
ATOM 3486 C C . ALA B 1 234 ? -5.863 13.719 -13.727 1 91.25 234 ALA B C 1
ATOM 3488 O O . ALA B 1 234 ? -6.605 14.688 -13.922 1 91.25 234 ALA B O 1
ATOM 3489 N N . VAL B 1 235 ? -5.73 13.164 -12.555 1 88.88 235 VAL B N 1
ATOM 3490 C CA . VAL B 1 235 ? -6.504 13.656 -11.422 1 88.88 235 VAL B CA 1
ATOM 3491 C C . VAL B 1 235 ? -6 15.039 -11.008 1 88.88 235 VAL B C 1
ATOM 3493 O O . VAL B 1 235 ? -6.789 15.906 -10.641 1 88.88 235 VAL B O 1
ATOM 3496 N N . ARG B 1 236 ? -4.742 15.211 -11.109 1 88.06 236 ARG B N 1
ATOM 3497 C CA . ARG B 1 236 ? -4.172 16.516 -10.789 1 88.06 236 ARG B CA 1
ATOM 3498 C C . ARG B 1 236 ? -4.688 17.594 -11.742 1 88.06 236 ARG B C 1
ATOM 3500 O O . ARG B 1 236 ? -4.941 18.719 -11.328 1 88.06 236 ARG B O 1
ATOM 3507 N N . LEU B 1 237 ? -4.781 17.25 -12.977 1 89.81 237 LEU B N 1
ATOM 3508 C CA . LEU B 1 237 ? -5.312 18.188 -13.969 1 89.81 237 LEU B CA 1
ATOM 3509 C C . LEU B 1 237 ? -6.77 18.531 -13.664 1 89.81 237 LEU B C 1
ATOM 3511 O O . LEU B 1 237 ? -7.188 19.672 -13.82 1 89.81 237 LEU B O 1
ATOM 3515 N N . LEU B 1 238 ? -7.426 17.516 -13.195 1 87.94 238 LEU B N 1
ATOM 3516 C CA . LEU B 1 238 ? -8.812 17.734 -12.812 1 87.94 238 LEU B CA 1
ATOM 3517 C C . LEU B 1 238 ? -8.898 18.672 -11.609 1 87.94 238 LEU B C 1
ATOM 3519 O O . LEU B 1 238 ? -9.766 19.562 -11.562 1 87.94 238 LEU B O 1
ATOM 3523 N N . GLU B 1 239 ? -8.055 18.453 -10.68 1 87.88 239 GLU B N 1
ATOM 3524 C CA . GLU B 1 239 ? -7.996 19.312 -9.5 1 87.88 239 GLU B CA 1
ATOM 3525 C C . GLU B 1 239 ? -7.715 20.766 -9.891 1 87.88 239 GLU B C 1
ATOM 3527 O O . GLU B 1 239 ? -8.344 21.688 -9.367 1 87.88 239 GLU B O 1
ATOM 3532 N N . ARG B 1 240 ? -6.883 20.984 -10.82 1 88.38 240 ARG B N 1
ATOM 3533 C CA . ARG B 1 240 ? -6.508 22.312 -11.258 1 88.38 240 ARG B CA 1
ATOM 3534 C C . ARG B 1 240 ? -7.648 22.984 -12.008 1 88.38 240 ARG B C 1
ATOM 3536 O O . ARG B 1 240 ? -7.859 24.203 -11.883 1 88.38 240 ARG B O 1
ATOM 3543 N N . ALA B 1 241 ? -8.312 22.203 -12.711 1 88.94 241 ALA B N 1
ATOM 3544 C CA . ALA B 1 241 ? -9.422 22.75 -13.484 1 88.94 241 ALA B CA 1
ATOM 3545 C C . ALA B 1 241 ? -10.562 23.188 -12.57 1 88.94 241 ALA B C 1
ATOM 3547 O O . ALA B 1 241 ? -11.273 24.141 -12.875 1 88.94 241 ALA B O 1
ATOM 3548 N N . LEU B 1 242 ? -10.672 22.453 -11.492 1 84.44 242 LEU B N 1
ATOM 3549 C CA . LEU B 1 242 ? -11.758 22.766 -10.57 1 84.44 242 LEU B CA 1
ATOM 3550 C C . LEU B 1 242 ? -11.359 23.891 -9.617 1 84.44 242 LEU B C 1
ATOM 3552 O O . LEU B 1 242 ? -12.219 24.547 -9.039 1 84.44 242 LEU B O 1
ATOM 3556 N N . ASP B 1 243 ? -10.125 23.969 -9.289 1 71.81 243 ASP B N 1
ATOM 3557 C CA . ASP B 1 243 ? -9.641 25.047 -8.445 1 71.81 243 ASP B CA 1
ATOM 3558 C C . ASP B 1 243 ? -9.758 26.391 -9.164 1 71.81 243 ASP B C 1
ATOM 3560 O O . ASP B 1 243 ? -9.805 27.453 -8.531 1 71.81 243 ASP B O 1
ATOM 3564 N N . ARG B 1 244 ? -9.898 26.484 -10.469 1 57.75 244 ARG B N 1
ATOM 3565 C CA . ARG B 1 244 ? -10.094 27.719 -11.203 1 57.75 244 ARG B CA 1
ATOM 3566 C C . ARG B 1 244 ? -11.562 28.125 -11.219 1 57.75 244 ARG B C 1
ATOM 3568 O O . ARG B 1 244 ? -12.445 27.266 -11.281 1 57.75 244 ARG B O 1
#

pLDDT: mean 90.96, std 6.94, range [40.94, 98.25]

Secondary structure (DSSP, 8-state):
--TTHHHHHHHHHHHHHHHHHHHTTSS-TTTS--HHHHHHHHHHHHHHSSHHHHHHHHHHHHHHHHHHHHHHHHHHHHHHHH-HHHHHHHHHHHHHHHHS-HHHHHHHHHHHH-SSHHHHHHHHHHHHHHHHHHHHHHHHHTS-HHHHHHHHHTT--HHHHIIIIIHHHHHHHHHHHHHHHHHHHHHHHHHHHHHH--SSHHHHHHHHHHTT-HHHHHHHHHHHHHHHHHHHHHHHHHHHHHH-/--SSHHHHHHHHHHHHHHHHHHHTTSS-TTTS--HHHHHHHHHHHHHHSSHHHHHHHHHHHHHHHHHHHHHHHHHHHHHHHH-HHHHHHHHHHHHHHHHS-HHHHHHHHHHHH-SSHHHHHHHHHHHHHHHHHHHHHHHHHTS-HHHHHHHHHTT--HHHHIIIIIHHHHHHHHHHHHHHHHHHHHHHHHHHHHHH--SSHHHHHHHHHHTT-HHHHHHHHHHHHHHHHHHHHHHHHHHHHHH-